Protein AF-0000000084974875 (afdb_homodimer)

Foldseek 3Di:
DDADLAFDCLVSRCVVVVHDFDPAFDGQADQAQQVAADPVCVVCVVVCVVQQPDFADQQLPPLLVLVCVLLVHDSLQKGKAQALLLVLLLVLLVQAQWEEEEEFQARLSNVVSNVVRNYHYDYFYQPDLQQSHGDPVSVVVRLQGGQEYEAEACGPPAQHHDALVVVVVSCVVRLNYAYEYECQFCLLAPCPRPNLNVLVPHQSYKYKYGPCHLRVVVVQRIIMIGHPCRNVSVVVADGSRHGSSSSVSSSVRSPCPVSSVVSNVQQVVQVVVLCVLQVVLVWRWHPHSGQKIKIAHPPVDDLVVLQVQCSNVNYHWNFCCSGPPCNRRMTMGGNHHPVSVVVVSVSSVVVSVVD/DDADLAFDCLVSRCVVVVHDFDPAFDGQADQAQQVAFDPVCVVCVVVCVVQQPDFADQQLPPLLVLVCVLLVHDSLQKGKALALLLVLLLVLLVQAQWEEEEEFQARLSNVVSNVVRNYHYDYFYQPDLQQSHGDPVSVVVRLQGGQEYEAEACGPPAQHHDALVVVVVSCVVRLNYAYEYECQFCLLAPCPRPNLNVLVPHQSYKYKYGPCHLRVVVVQRIIMIGHPCRNVSVVVADGSRHGSSSSVSSSVRSPCPVSSVVSNVQQVVQVVVLCVLQVVLVWRWHPHSGQKIKIAHDPVDDLVVLQVQCSNVNYHWNACCSGPPCNRRMTMGGNHHPVSSVVVSVSSVVVSVVD

InterPro domains:
  IPR004839 Aminotransferase, class I/classII, large domain [PF00155] (24-335)
  IPR015421 Pyridoxal phosphate-dependent transferase, major domain [G3DSA:3.40.640.10] (37-256)
  IPR015422 Pyridoxal phosphate-dependent transferase, small domain [G3DSA:3.90.1150.10] (25-339)
  IPR015424 Pyridoxal phosphate-dependent transferase [SSF53383] (6-345)

Radius of gyration: 27.5 Å; Cα contacts (8 Å, |Δi|>4): 1515; chains: 2; bounding box: 53×90×63 Å

Secondary structure (DSSP, 8-state):
----SSSS-HHHHHHHTT-PPPSS-EE-S--S-TT-S-HHHHHHHHHHGGGGSSPPPTT-TTHHHHHHHHHT--GGGEEEESSHHHHHHHHHHHTTT-EEEEEES--HHHHHHHHHTTPEEEEEE-SBTTTTB--HHHHHHHHTT-SEEEEESS-TTT-B---HHHHHHHHHHTTTSEEEEE-TTGGGS-STT--GGGGGT-TTEEEEEESHHHHT-TTT--EEEESTTGGGGGGGS-TT-S-HHHHHHHHHHHT-HHHHHHHHHHHHHHHHHHHHHHHHTT-EE--B-SSEEEEE--TTS-HHHHHHHHHHTTEE-EE-TTSTTTTTS-EEEE---HHHHHHHHHHHHHHHHH-/----SSSS-HHHHHHHTT-PPPSS-EE-S--S-TT-S-HHHHHHHHHHGGGGSSPPPTT-TTHHHHHHHHHT--GGGEEEESSHHHHHHHHHHHTTT-EEEEEES--HHHHHHHHHTTPEEEEEE-SBTTTTB--HHHHHHHHTT-SEEEEESS-TTT-B---HHHHHHHHHHTTTSEEEEE-TTGGGS-STT--GGGGGT-TTEEEEEESHHHHT-TTT--EEEESTTGGGGGGGS-TT-S-HHHHHHHHHHHT-HHHHHHHHHHHHHHHHHHHHHHHHTT-EE--B-SSEEEEE--TTS-HHHHHHHHHHTTEE-EE-TTSTTTTTS-EEEE---HHHHHHHHHHHHHHHHH-

Nearest PDB structures (foldseek):
  3ftb-assembly2_D  TM=9.420E-01  e=6.075E-31  Clostridium acetobutylicum
  3fkd-assembly2_B  TM=9.183E-01  e=2.027E-26  Porphyromonas gingivalis
  8bj2-assembly1_B  TM=8.722E-01  e=1.568E-27  Medicago truncatula
  3hdo-assembly1_B  TM=8.686E-01  e=1.187E-26  Geobacter metallireducens GS-15
  3fkd-assembly1_D  TM=9.147E-01  e=1.160E-24  Porphyromonas gingivalis

pLDDT: mean 95.81, std 4.96, range [47.75, 98.94]

Sequence (710 aa):
MQLPAHGANAAALYKAMNLKMPDQVIDVSENVNHLGVPKQVKQQWPNLLEKITGYPDEQAEPFRSQAAAVHQVAADQVVVTNGAAEGLMALAQLFNGQEIALLQPTFSEYARTLKQQNCVIHSILADDIETYRFNEEILEKQLKDVHACYICNPNNPTGVLLKKHWIEQLIKKYSHCNFVVDEAFMDWTDESESVVSLVNTYSNLFVVRSMTKMYALAGVRLGYVIGQQAEKLRHYLPHWNVSAIANEIGSFCLQDKYFVKESREKSSKLRSQMVKDLKLIGCKVSNSAANFLLFQLPEQYNPDDFFKYLLEQGIVLRHTKNYVGLNGAWFRIAVKSEEIWTKCKDEIMNYVKNHMQLPAHGANAAALYKAMNLKMPDQVIDVSENVNHLGVPKQVKQQWPNLLEKITGYPDEQAEPFRSQAAAVHQVAADQVVVTNGAAEGLMALAQLFNGQEIALLQPTFSEYARTLKQQNCVIHSILADDIETYRFNEEILEKQLKDVHACYICNPNNPTGVLLKKHWIEQLIKKYSHCNFVVDEAFMDWTDESESVVSLVNTYSNLFVVRSMTKMYALAGVRLGYVIGQQAEKLRHYLPHWNVSAIANEIGSFCLQDKYFVKESREKSSKLRSQMVKDLKLIGCKVSNSAANFLLFQLPEQYNPDDFFKYLLEQGIVLRHTKNYVGLNGAWFRIAVKSEEIWTKCKDEIMNYVKNH

Structure (mmCIF, N/CA/C/O backbone):
data_AF-0000000084974875-model_v1
#
loop_
_entity.id
_entity.type
_entity.pdbx_description
1 polymer 'Threonine-phosphate decarboxylase'
#
loop_
_atom_site.group_PDB
_atom_site.id
_atom_site.type_symbol
_atom_site.label_atom_id
_atom_site.label_alt_id
_atom_site.label_comp_id
_atom_site.label_asym_id
_atom_site.label_entity_id
_atom_site.label_seq_id
_atom_site.pdbx_PDB_ins_code
_atom_site.Cartn_x
_atom_site.Cartn_y
_atom_site.Cartn_z
_atom_site.occupancy
_atom_site.B_iso_or_equiv
_atom_site.auth_seq_id
_atom_site.auth_comp_id
_atom_site.auth_asym_id
_atom_site.auth_atom_id
_atom_site.pdbx_PDB_model_num
ATOM 1 N N . MET A 1 1 ? 15.305 27.344 -7.172 1 47.75 1 MET A N 1
ATOM 2 C CA . MET A 1 1 ? 15.68 26.094 -6.523 1 47.75 1 MET A CA 1
ATOM 3 C C . MET A 1 1 ? 14.461 25.391 -5.945 1 47.75 1 MET A C 1
ATOM 5 O O . MET A 1 1 ? 13.609 26.031 -5.316 1 47.75 1 MET A O 1
ATOM 9 N N . GLN A 1 2 ? 14.227 24.031 -6.344 1 65.75 2 GLN A N 1
ATOM 10 C CA . GLN A 1 2 ? 13.023 23.359 -5.891 1 65.75 2 GLN A CA 1
ATOM 11 C C . GLN A 1 2 ? 13.266 22.609 -4.582 1 65.75 2 GLN A C 1
ATOM 13 O O . GLN A 1 2 ? 14.148 21.75 -4.504 1 65.75 2 GLN A O 1
ATOM 18 N N . LEU A 1 3 ? 12.852 23.188 -3.512 1 76.31 3 LEU A N 1
ATOM 19 C CA . LEU A 1 3 ? 12.969 22.562 -2.195 1 76.31 3 LEU A CA 1
ATOM 20 C C . LEU A 1 3 ? 12.055 21.344 -2.088 1 76.31 3 LEU A C 1
ATOM 22 O O . LEU A 1 3 ? 11.078 21.234 -2.832 1 76.31 3 LEU A O 1
ATOM 26 N N . PRO A 1 4 ? 12.445 20.453 -1.226 1 76.62 4 PRO A N 1
ATOM 27 C CA . PRO A 1 4 ? 11.609 19.25 -1.063 1 76.62 4 PRO A CA 1
ATOM 28 C C . PRO A 1 4 ? 10.164 19.594 -0.697 1 76.62 4 PRO A C 1
ATOM 30 O O . PRO A 1 4 ? 9.922 20.531 0.049 1 76.62 4 PRO A O 1
ATOM 33 N N . ALA A 1 5 ? 9.352 18.844 -1.195 1 72 5 ALA A N 1
ATOM 34 C CA . ALA A 1 5 ? 7.918 19.094 -1.049 1 72 5 ALA A CA 1
ATOM 35 C C . ALA A 1 5 ? 7.426 18.672 0.333 1 72 5 ALA A C 1
ATOM 37 O O . ALA A 1 5 ? 6.363 19.109 0.78 1 72 5 ALA A O 1
ATOM 38 N N . HIS A 1 6 ? 8.148 17.719 0.935 1 75.81 6 HIS A N 1
ATOM 39 C CA . HIS A 1 6 ? 7.73 17.219 2.236 1 75.81 6 HIS A CA 1
ATOM 40 C C . HIS A 1 6 ? 8.828 17.391 3.277 1 75.81 6 HIS A C 1
ATOM 42 O O . HIS A 1 6 ? 10.008 17.531 2.928 1 75.81 6 HIS A O 1
ATOM 48 N N . GLY A 1 7 ? 8.336 17.5 4.406 1 75.88 7 GLY A N 1
ATOM 49 C CA . GLY A 1 7 ? 9.289 17.484 5.504 1 75.88 7 GLY A CA 1
ATOM 50 C C . GLY A 1 7 ? 9.945 16.125 5.695 1 75.88 7 GLY A C 1
ATOM 51 O O . GLY A 1 7 ? 9.836 15.25 4.832 1 75.88 7 GLY A O 1
ATOM 52 N N . ALA A 1 8 ? 10.727 16.062 6.645 1 69.56 8 ALA A N 1
ATOM 53 C CA . ALA A 1 8 ? 11.32 14.812 7.098 1 69.56 8 ALA A CA 1
ATOM 54 C C . ALA A 1 8 ? 12.414 14.344 6.141 1 69.56 8 ALA A C 1
ATOM 56 O O . ALA A 1 8 ? 12.625 13.141 5.977 1 69.56 8 ALA A O 1
ATOM 57 N N . ASN A 1 9 ? 12.953 15.156 5.453 1 77.44 9 ASN A N 1
ATOM 58 C CA . ASN A 1 9 ? 14.086 14.844 4.594 1 77.44 9 ASN A CA 1
ATOM 59 C C . ASN A 1 9 ? 15.141 15.953 4.633 1 77.44 9 ASN A C 1
ATOM 61 O O . ASN A 1 9 ? 15.359 16.641 3.633 1 77.44 9 ASN A O 1
ATOM 65 N N . ALA A 1 10 ? 15.844 15.945 5.695 1 83.25 10 ALA A N 1
ATOM 66 C CA . ALA A 1 10 ? 16.812 17.016 5.949 1 83.25 10 ALA A CA 1
ATOM 67 C C . ALA A 1 10 ? 17.953 16.953 4.949 1 83.25 10 ALA A C 1
ATOM 69 O O . ALA A 1 10 ? 18.375 17.984 4.406 1 83.25 10 ALA A O 1
ATOM 70 N N . ALA A 1 11 ? 18.375 15.75 4.652 1 82.69 11 ALA A N 1
ATOM 71 C CA . ALA A 1 11 ? 19.5 15.594 3.742 1 82.69 11 ALA A CA 1
ATOM 72 C C . ALA A 1 11 ? 19.188 16.172 2.369 1 82.69 11 ALA A C 1
ATOM 74 O O . ALA A 1 11 ? 20.016 16.906 1.794 1 82.69 11 ALA A O 1
ATOM 75 N N . ALA A 1 12 ? 18 15.898 1.913 1 82.31 12 ALA A N 1
ATOM 76 C CA . ALA A 1 12 ? 17.562 16.422 0.619 1 82.31 12 ALA A CA 1
ATOM 77 C C .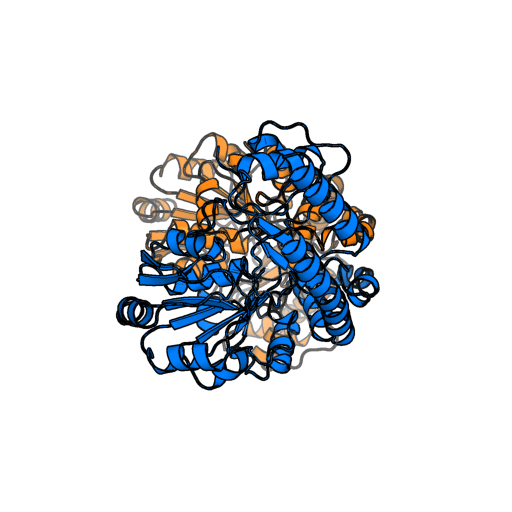 ALA A 1 12 ? 17.469 17.938 0.653 1 82.31 12 ALA A C 1
ATOM 79 O O . ALA A 1 12 ? 17.781 18.609 -0.331 1 82.31 12 ALA A O 1
ATOM 80 N N . LEU A 1 13 ? 17.062 18.438 1.751 1 87.5 13 LEU A N 1
ATOM 81 C CA . LEU A 1 13 ? 16.906 19.891 1.918 1 87.5 13 LEU A CA 1
ATOM 82 C C . LEU A 1 13 ? 18.266 20.578 1.905 1 87.5 13 LEU A C 1
ATOM 84 O O . LEU A 1 13 ? 18.438 21.578 1.199 1 87.5 13 LEU A O 1
ATOM 88 N N . TYR A 1 14 ? 19.234 20.062 2.656 1 91.06 14 TYR A N 1
ATOM 89 C CA . TYR A 1 14 ? 20.578 20.656 2.697 1 91.06 14 TYR A CA 1
ATOM 90 C C . TYR A 1 14 ? 21.234 20.609 1.325 1 91.06 14 TYR A C 1
ATOM 92 O O . TYR A 1 14 ? 21.875 21.562 0.906 1 91.06 14 TYR A O 1
ATOM 100 N N . LYS A 1 15 ? 21.062 19.484 0.632 1 86.75 15 LYS A N 1
ATOM 101 C CA . LYS A 1 15 ? 21.594 19.359 -0.723 1 86.75 15 LYS A CA 1
ATOM 102 C C . LYS A 1 15 ? 20.969 20.406 -1.652 1 86.75 15 LYS A C 1
ATOM 104 O O . LYS A 1 15 ? 21.672 21.062 -2.41 1 86.75 15 LYS A O 1
ATOM 109 N N . ALA A 1 16 ? 19.672 20.609 -1.569 1 86.19 16 ALA A N 1
ATOM 110 C CA . ALA A 1 16 ? 18.953 21.547 -2.416 1 86.19 16 ALA A CA 1
ATOM 111 C C . ALA A 1 16 ? 19.391 22.984 -2.137 1 86.19 16 ALA A C 1
ATOM 113 O O . ALA A 1 16 ? 19.422 23.812 -3.043 1 86.19 16 ALA A O 1
ATOM 114 N N . MET A 1 17 ? 19.766 23.266 -0.912 1 90.44 17 MET A N 1
ATOM 115 C CA . MET A 1 17 ? 20.125 24.609 -0.488 1 90.44 17 MET A CA 1
ATOM 116 C C . MET A 1 17 ? 21.641 24.844 -0.633 1 90.44 17 MET A C 1
ATOM 118 O O . MET A 1 17 ? 22.125 25.938 -0.354 1 90.44 17 MET A O 1
ATOM 122 N N . ASN A 1 18 ? 22.328 23.812 -1.136 1 91.81 18 ASN A N 1
ATOM 123 C CA . ASN A 1 18 ? 23.781 23.875 -1.275 1 91.81 18 ASN A CA 1
ATOM 124 C C . ASN A 1 18 ? 24.453 24.266 0.036 1 91.81 18 ASN A C 1
ATOM 126 O O . ASN A 1 18 ? 25.297 25.172 0.065 1 91.81 18 ASN A O 1
ATOM 130 N N . LEU A 1 19 ? 23.984 23.641 1.108 1 92.25 19 LEU A N 1
ATOM 131 C CA . LEU A 1 19 ? 24.547 23.844 2.441 1 92.25 19 LEU A CA 1
ATOM 132 C C . LEU A 1 19 ? 25.156 22.547 2.973 1 92.25 19 LEU A C 1
ATOM 134 O O . LEU A 1 19 ? 24.688 21.453 2.656 1 92.25 19 LEU A O 1
ATOM 138 N N . LYS A 1 20 ? 26.234 22.672 3.76 1 91 20 LYS A N 1
ATOM 139 C CA . LYS A 1 20 ? 26.781 21.516 4.469 1 91 20 LYS A CA 1
ATOM 140 C C . LYS A 1 20 ? 25.906 21.141 5.668 1 91 20 LYS A C 1
ATOM 142 O O . LYS A 1 20 ? 25.625 21.984 6.52 1 91 20 LYS A O 1
ATOM 147 N N . MET A 1 21 ? 25.422 20 5.648 1 89.75 21 MET A N 1
ATOM 148 C CA . MET A 1 21 ? 24.609 19.531 6.766 1 89.75 21 MET A CA 1
ATOM 149 C C . MET A 1 21 ? 25.453 19.375 8.023 1 89.75 21 MET A C 1
ATOM 151 O O . MET A 1 21 ? 26.484 18.703 8 1 89.75 21 MET A O 1
ATOM 155 N N . PRO A 1 22 ? 25.062 19.969 9.031 1 93 22 PRO A N 1
ATOM 156 C CA . PRO A 1 22 ? 25.797 19.797 10.281 1 93 22 PRO A CA 1
ATOM 157 C C . PRO A 1 22 ? 25.719 18.391 10.836 1 93 22 PRO A C 1
ATOM 159 O O . PRO A 1 22 ? 24.859 17.609 10.422 1 93 22 PRO A O 1
ATOM 162 N N . ASP A 1 23 ? 26.609 18.141 11.781 1 91 23 ASP A N 1
ATOM 163 C CA . ASP A 1 23 ? 26.672 16.812 12.383 1 91 23 ASP A CA 1
ATOM 164 C C . ASP A 1 23 ? 25.406 16.516 13.195 1 91 23 ASP A C 1
ATOM 166 O O . ASP A 1 23 ? 24.938 15.375 13.242 1 91 23 ASP A O 1
ATOM 170 N N . GLN A 1 24 ? 24.969 17.625 13.828 1 92.62 24 GLN A N 1
ATOM 171 C CA . GLN A 1 24 ? 23.75 17.5 14.609 1 92.62 24 GLN A CA 1
ATOM 172 C C . GLN A 1 24 ? 22.609 18.328 14.008 1 92.62 24 GLN A C 1
ATOM 174 O O . GLN A 1 24 ? 22.766 19.516 13.773 1 92.62 24 GLN A O 1
ATOM 179 N N . VAL A 1 25 ? 21.547 17.609 13.711 1 95.19 25 VAL A N 1
ATOM 180 C CA . VAL A 1 25 ? 20.406 18.297 13.109 1 95.19 25 VAL A CA 1
ATOM 181 C C . VAL A 1 25 ? 19.156 18.047 13.961 1 95.19 25 VAL A C 1
ATOM 183 O O . VAL A 1 25 ? 18.922 16.938 14.438 1 95.19 25 VAL A O 1
ATOM 186 N N . ILE A 1 26 ? 18.469 19.109 14.297 1 96.06 26 ILE A N 1
ATOM 187 C CA . ILE A 1 26 ? 17.156 19.062 14.945 1 96.06 26 ILE A CA 1
ATOM 188 C C . ILE A 1 26 ? 16.062 19.297 13.906 1 96.06 26 ILE A C 1
ATOM 190 O O . ILE A 1 26 ? 15.875 20.438 13.453 1 96.06 26 ILE A O 1
ATOM 194 N N . ASP A 1 27 ? 15.375 18.219 13.547 1 95.31 27 ASP A N 1
ATOM 195 C CA . ASP A 1 27 ? 14.32 18.328 12.539 1 95.31 27 ASP A CA 1
ATOM 196 C C . ASP A 1 27 ? 12.969 18.609 13.195 1 95.31 27 ASP A C 1
ATOM 198 O O . ASP A 1 27 ? 12.367 17.703 13.781 1 95.31 27 ASP A O 1
ATOM 202 N N . VAL A 1 28 ? 12.492 19.828 13.102 1 97.56 28 VAL A N 1
ATOM 203 C CA . VAL A 1 28 ? 11.188 20.203 13.625 1 97.56 28 VAL A CA 1
ATOM 204 C C . VAL A 1 28 ? 10.219 20.453 12.477 1 97.56 28 VAL A C 1
ATOM 206 O O . VAL A 1 28 ? 9.203 21.141 12.641 1 97.56 28 VAL A O 1
ATOM 209 N N . SER A 1 29 ? 10.609 19.906 11.25 1 95.69 29 SER A N 1
ATOM 210 C CA . SER A 1 29 ? 9.719 20 10.094 1 95.69 29 SER A CA 1
ATOM 211 C C . SER A 1 29 ? 8.734 18.844 10.055 1 95.69 29 SER A C 1
ATOM 213 O O . SER A 1 29 ? 7.73 18.891 9.344 1 95.69 29 SER A O 1
ATOM 215 N N . GLU A 1 30 ? 9.008 17.781 10.75 1 91.81 30 GLU A N 1
ATOM 216 C CA . GLU A 1 30 ? 8.156 16.594 10.797 1 91.81 30 GLU A CA 1
ATOM 217 C C . GLU A 1 30 ? 7.215 16.641 11.992 1 91.81 30 GLU A C 1
ATOM 219 O O . GLU A 1 30 ? 7.617 17.031 13.094 1 91.81 30 GLU A O 1
ATOM 224 N N . ASN A 1 31 ? 6.012 16.234 11.781 1 93.38 31 ASN A N 1
ATOM 225 C CA . ASN A 1 31 ? 5.008 16.422 12.828 1 93.38 31 ASN A CA 1
ATOM 226 C C . ASN A 1 31 ? 4.52 15.086 13.383 1 93.38 31 ASN A C 1
ATOM 228 O O . ASN A 1 31 ? 3.385 14.984 13.852 1 93.38 31 ASN A O 1
ATOM 232 N N . VAL A 1 32 ? 5.305 14.078 13.32 1 94.06 32 VAL A N 1
ATOM 233 C CA . VAL A 1 32 ? 5.008 12.805 13.969 1 94.06 32 VAL A CA 1
ATOM 234 C C . VAL A 1 32 ? 5.215 12.922 15.477 1 94.06 32 VAL A C 1
ATOM 236 O O . VAL A 1 32 ? 6.027 13.734 15.93 1 94.06 32 VAL A O 1
ATOM 239 N N . ASN A 1 33 ? 4.484 12.18 16.219 1 97.06 33 ASN A N 1
ATOM 240 C CA . ASN A 1 33 ? 4.523 12.234 17.672 1 97.06 33 ASN A CA 1
ATOM 241 C C . ASN A 1 33 ? 5.941 12.023 18.203 1 97.06 33 ASN A C 1
ATOM 243 O O . ASN A 1 33 ? 6.547 10.977 17.969 1 97.06 33 ASN A O 1
ATOM 247 N N . HIS A 1 34 ? 6.402 12.945 18.953 1 94.56 34 HIS A N 1
ATOM 248 C CA . HIS A 1 34 ? 7.77 12.938 19.469 1 94.56 34 HIS A CA 1
ATOM 249 C C . HIS A 1 34 ? 7.945 11.875 20.547 1 94.56 34 HIS A C 1
ATOM 251 O O . HIS A 1 34 ? 9.07 11.453 20.828 1 94.56 34 HIS A O 1
ATOM 257 N N . LEU A 1 35 ? 6.863 11.422 21.094 1 95.25 35 LEU A N 1
ATOM 258 C CA . LEU A 1 35 ? 6.922 10.398 22.125 1 95.25 35 LEU A CA 1
ATOM 259 C C . LEU A 1 35 ? 7.238 9.031 21.516 1 95.25 35 LEU A C 1
ATOM 261 O O . LEU A 1 35 ? 7.578 8.094 22.25 1 95.25 35 LEU A O 1
ATOM 265 N N . GLY A 1 36 ? 7.145 8.953 20.25 1 94.62 36 GLY A N 1
ATOM 266 C CA . GLY A 1 36 ? 7.367 7.676 19.594 1 94.62 36 GLY A CA 1
ATOM 267 C C . GLY A 1 36 ? 6.137 6.785 19.594 1 94.62 36 GLY A C 1
ATOM 268 O O . GLY A 1 36 ? 5.012 7.273 19.656 1 94.62 36 GLY A O 1
ATOM 269 N N . VAL A 1 37 ? 6.402 5.484 19.422 1 95 37 VAL A N 1
ATOM 270 C CA . VAL A 1 37 ? 5.289 4.543 19.328 1 95 37 VAL A CA 1
ATOM 271 C C . VAL A 1 37 ? 4.809 4.168 20.734 1 95 37 VAL A C 1
ATOM 273 O O . VAL A 1 37 ? 5.594 4.176 21.688 1 95 37 VAL A O 1
ATOM 276 N N . PRO A 1 38 ? 3.562 3.793 20.844 1 96.31 38 PRO A N 1
ATOM 277 C CA . PRO A 1 38 ? 3.039 3.33 22.141 1 96.31 38 PRO A CA 1
ATOM 278 C C . PRO A 1 38 ? 3.803 2.127 22.688 1 96.31 38 PRO A C 1
ATOM 280 O O . PRO A 1 38 ? 4.285 1.291 21.922 1 96.31 38 PRO A O 1
ATOM 283 N N . LYS A 1 39 ? 3.848 2.07 24.047 1 95.38 39 LYS A N 1
ATOM 284 C CA . LYS A 1 39 ? 4.566 1.013 24.75 1 95.38 39 LYS A CA 1
ATOM 285 C C . LYS A 1 39 ? 4.07 -0.367 24.328 1 95.38 39 LYS A C 1
ATOM 287 O O . LYS A 1 39 ? 4.855 -1.311 24.219 1 95.38 39 LYS A O 1
ATOM 292 N N . GLN A 1 40 ? 2.82 -0.465 24.078 1 95.56 40 GLN A N 1
ATOM 293 C CA . GLN A 1 40 ? 2.223 -1.745 23.703 1 95.56 40 GLN A CA 1
ATOM 294 C C . GLN A 1 40 ? 2.801 -2.268 22.391 1 95.56 40 GLN A C 1
ATOM 296 O O . GLN A 1 40 ? 2.951 -3.477 22.219 1 95.56 40 GLN A O 1
ATOM 301 N N . VAL A 1 41 ? 3.086 -1.393 21.469 1 96.06 41 VAL A N 1
ATOM 302 C CA . VAL A 1 41 ? 3.686 -1.789 20.203 1 96.06 41 VAL A CA 1
ATOM 303 C C . VAL A 1 41 ? 5.043 -2.439 20.453 1 96.06 41 VAL A C 1
ATOM 305 O O . VAL A 1 41 ? 5.344 -3.498 19.891 1 96.06 41 VAL A O 1
ATOM 308 N N . LYS A 1 42 ? 5.816 -1.812 21.312 1 95.56 42 LYS A N 1
ATOM 309 C CA . LYS A 1 42 ? 7.125 -2.348 21.672 1 95.56 42 LYS A CA 1
ATOM 310 C C . LYS A 1 42 ? 6.996 -3.709 22.344 1 95.56 42 LYS A C 1
ATOM 312 O O . LYS A 1 42 ? 7.742 -4.641 22.031 1 95.56 42 LYS A O 1
ATOM 317 N N . GLN A 1 43 ? 6.055 -3.814 23.219 1 96.25 43 GLN A N 1
ATOM 318 C CA . GLN A 1 43 ? 5.848 -5.039 23.984 1 96.25 43 GLN A CA 1
ATOM 319 C C . GLN A 1 43 ? 5.398 -6.184 23.078 1 96.25 43 GLN A C 1
ATOM 321 O O . GLN A 1 43 ? 5.785 -7.336 23.281 1 96.25 43 GLN A O 1
ATOM 326 N N . GLN A 1 44 ? 4.625 -5.895 22.078 1 95.81 44 GLN A N 1
ATOM 327 C CA . GLN A 1 44 ? 4.035 -6.926 21.234 1 95.81 44 GLN A CA 1
ATOM 328 C C . GLN A 1 44 ? 4.902 -7.191 20 1 95.81 44 GLN A C 1
ATOM 330 O O . GLN A 1 44 ? 4.629 -8.117 19.234 1 95.81 44 GLN A O 1
ATOM 335 N N . TRP A 1 45 ? 5.957 -6.434 19.828 1 96.38 45 TRP A N 1
ATOM 336 C CA . TRP A 1 45 ? 6.766 -6.473 18.609 1 96.38 45 TRP A CA 1
ATOM 337 C C . TRP A 1 45 ? 7.277 -7.883 18.344 1 96.38 45 TRP A C 1
ATOM 339 O O . TRP A 1 45 ? 7.168 -8.391 17.219 1 96.38 45 TRP A O 1
ATOM 349 N N . PRO A 1 46 ? 7.742 -8.656 19.344 1 96.25 46 PRO A N 1
ATOM 350 C CA . PRO A 1 46 ? 8.234 -10.008 19.062 1 96.25 46 PRO A CA 1
ATOM 351 C C . PRO A 1 46 ? 7.145 -10.93 18.516 1 96.25 46 PRO A C 1
ATOM 353 O O . PRO A 1 46 ? 7.414 -11.766 17.656 1 96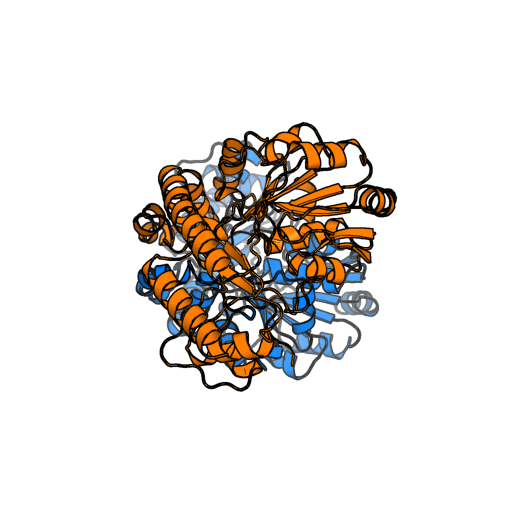.25 46 PRO A O 1
ATOM 356 N N . ASN A 1 47 ? 5.945 -10.711 18.906 1 94.75 47 ASN A N 1
ATOM 357 C CA . ASN A 1 47 ? 4.836 -11.578 18.516 1 94.75 47 ASN A CA 1
ATOM 358 C C . ASN A 1 47 ? 4.387 -11.297 17.094 1 94.75 47 ASN A C 1
ATOM 360 O O . ASN A 1 47 ? 3.725 -12.133 16.469 1 94.75 47 ASN A O 1
ATOM 364 N N . LEU A 1 48 ? 4.785 -10.172 16.578 1 95.06 48 LEU A N 1
ATOM 365 C CA . LEU A 1 48 ? 4.336 -9.766 15.242 1 95.06 48 LEU A CA 1
ATOM 366 C C . LEU A 1 48 ? 5.09 -10.531 14.164 1 95.06 48 LEU A C 1
ATOM 368 O O . LEU A 1 48 ? 4.656 -10.578 13.008 1 95.06 48 LEU A O 1
ATOM 372 N N . LEU A 1 49 ? 6.199 -11.125 14.547 1 95.5 49 LEU A N 1
ATOM 373 C CA . LEU A 1 49 ? 6.996 -11.906 13.609 1 95.5 49 LEU A CA 1
ATOM 374 C C . LEU A 1 49 ? 6.168 -13.031 12.992 1 95.5 49 LEU A C 1
ATOM 376 O O . LEU A 1 49 ? 6.312 -13.336 11.812 1 95.5 49 LEU A O 1
ATOM 380 N N . GLU A 1 50 ? 5.285 -13.578 13.711 1 92.56 50 GLU A N 1
ATOM 381 C CA . GLU A 1 50 ? 4.488 -14.703 13.242 1 92.56 50 GLU A CA 1
ATOM 382 C C . GLU A 1 50 ? 3.467 -14.258 12.195 1 92.56 50 GLU A C 1
ATOM 384 O O . GLU A 1 50 ? 2.953 -15.07 11.43 1 92.56 50 GLU A O 1
ATOM 389 N N . LYS A 1 51 ? 3.191 -12.992 12.141 1 91.38 51 LYS A N 1
ATOM 390 C CA . LYS A 1 51 ? 2.139 -12.461 11.281 1 91.38 51 LYS A CA 1
ATOM 391 C C . LYS A 1 51 ? 2.674 -12.156 9.883 1 91.38 51 LYS A C 1
ATOM 393 O O . LYS A 1 51 ? 1.897 -11.977 8.938 1 91.38 51 LYS A O 1
ATOM 398 N N . ILE A 1 52 ? 3.979 -12.203 9.703 1 92.5 52 ILE A N 1
ATOM 399 C CA . ILE A 1 52 ? 4.531 -11.648 8.469 1 92.5 52 ILE A CA 1
ATOM 400 C C . ILE A 1 52 ? 4.422 -12.68 7.348 1 92.5 52 ILE A C 1
ATOM 402 O O . ILE A 1 52 ? 4.562 -12.344 6.168 1 92.5 52 ILE A O 1
ATOM 406 N N . THR A 1 53 ? 4.098 -13.945 7.633 1 91.62 53 THR A N 1
ATOM 407 C CA . THR A 1 53 ? 4.066 -15 6.621 1 91.62 53 THR A CA 1
ATOM 408 C C . THR A 1 53 ? 2.672 -15.125 6.016 1 91.62 53 THR A C 1
ATOM 410 O O . THR A 1 53 ? 2.527 -15.5 4.852 1 91.62 53 THR A O 1
ATOM 413 N N . GLY A 1 54 ? 1.704 -14.867 6.758 1 90.06 54 GLY A N 1
ATOM 414 C CA . GLY A 1 54 ? 0.34 -15.031 6.281 1 90.06 54 GLY A CA 1
ATOM 415 C C . GLY A 1 54 ? -0.201 -13.805 5.578 1 90.06 54 GLY A C 1
ATOM 416 O O . GLY A 1 54 ? 0.108 -12.672 5.965 1 90.06 54 GLY A O 1
ATOM 417 N N . TYR A 1 55 ? -1.046 -14.07 4.559 1 89.94 55 TYR A N 1
ATOM 418 C CA . TYR A 1 55 ? -1.727 -12.953 3.912 1 89.94 55 TYR A CA 1
ATOM 419 C C . TYR A 1 55 ? -2.598 -12.195 4.906 1 89.94 55 TYR A C 1
ATOM 421 O O . TYR A 1 55 ? -3.238 -12.797 5.77 1 89.94 55 TYR A O 1
ATOM 429 N N . PRO A 1 56 ? -2.586 -10.875 4.781 1 92.81 56 PRO A N 1
ATOM 430 C CA . PRO A 1 56 ? -3.475 -10.094 5.641 1 92.81 56 PRO A CA 1
ATOM 431 C C . PRO A 1 56 ? -4.949 -10.281 5.293 1 92.81 56 PRO A C 1
ATOM 433 O O . PRO A 1 56 ? -5.273 -10.758 4.203 1 92.81 56 PRO A O 1
ATOM 436 N N . ASP A 1 57 ? -5.766 -10 6.289 1 91.19 57 ASP A N 1
ATOM 437 C CA . ASP A 1 57 ? -7.195 -9.961 5.992 1 91.19 57 ASP A CA 1
ATOM 438 C C . ASP A 1 57 ? -7.496 -8.93 4.906 1 91.19 57 ASP A C 1
ATOM 440 O O . ASP A 1 57 ? -7.016 -7.793 4.969 1 91.19 57 ASP A O 1
ATOM 444 N N . GLU A 1 58 ? -8.227 -9.273 3.949 1 90.12 58 GLU A N 1
ATOM 445 C CA . GLU A 1 58 ? -8.484 -8.414 2.801 1 90.12 58 GLU A CA 1
ATOM 446 C C . GLU A 1 58 ? -9.195 -7.129 3.225 1 90.12 58 GLU A C 1
ATOM 448 O O . GLU A 1 58 ? -9.07 -6.098 2.562 1 90.12 58 GLU A O 1
ATOM 453 N N . GLN A 1 59 ? -9.984 -7.191 4.266 1 92.88 59 GLN A N 1
ATOM 454 C CA . GLN A 1 59 ? -10.711 -6.023 4.742 1 92.88 59 GLN A CA 1
ATOM 455 C C . GLN A 1 59 ? -10.008 -5.383 5.934 1 92.88 59 GLN A C 1
ATOM 457 O O . GLN A 1 59 ? -10.57 -4.516 6.605 1 92.88 59 GLN A O 1
ATOM 462 N N . ALA A 1 60 ? -8.812 -5.914 6.246 1 96.06 60 ALA A N 1
ATOM 463 C CA . ALA A 1 60 ? -7.965 -5.395 7.312 1 96.06 60 ALA A CA 1
ATOM 464 C C . ALA A 1 60 ? -8.594 -5.645 8.68 1 96.06 60 ALA A C 1
ATOM 466 O O . ALA A 1 60 ? -8.531 -4.789 9.57 1 96.06 60 ALA A O 1
ATOM 467 N N . GLU A 1 61 ? -9.25 -6.781 8.758 1 94.5 61 GLU A N 1
ATOM 468 C CA . GLU A 1 61 ? -9.758 -7.16 10.07 1 94.5 61 GLU A CA 1
ATOM 469 C C . GLU A 1 61 ? -8.641 -7.66 10.977 1 94.5 61 GLU A C 1
ATOM 471 O O . GLU A 1 61 ? -7.68 -8.273 10.5 1 94.5 61 GLU A O 1
ATOM 476 N N . PRO A 1 62 ? -8.742 -7.445 12.289 1 94.94 62 PRO A N 1
ATOM 477 C CA . PRO A 1 62 ? -9.859 -6.867 13.031 1 94.94 62 PRO A CA 1
ATOM 478 C C . PRO A 1 62 ? -9.805 -5.344 13.094 1 94.94 62 PRO A C 1
ATOM 480 O O . PRO A 1 62 ? -10.711 -4.711 13.641 1 94.94 62 PRO A O 1
ATOM 483 N N . PHE A 1 63 ? -8.75 -4.699 12.594 1 97.75 63 PHE A N 1
ATOM 484 C CA . PHE A 1 63 ? -8.555 -3.258 12.703 1 97.75 63 PHE A CA 1
ATOM 485 C C . PHE A 1 63 ? -9.773 -2.506 12.18 1 97.75 63 PHE A C 1
ATOM 487 O O . PHE A 1 63 ? -10.258 -1.57 12.82 1 97.75 63 PHE A O 1
ATOM 494 N N . ARG A 1 64 ? -10.312 -2.889 11.023 1 98.19 64 ARG A N 1
ATOM 495 C CA . ARG A 1 64 ? -11.445 -2.219 10.398 1 98.19 64 ARG A CA 1
ATOM 496 C C . ARG A 1 64 ? -12.633 -2.139 11.352 1 98.19 64 ARG A C 1
ATOM 498 O O . ARG A 1 64 ? -13.188 -1.061 11.57 1 98.19 64 ARG A O 1
ATOM 505 N N . SER A 1 65 ? -12.961 -3.242 11.93 1 97.75 65 SER A N 1
ATOM 506 C CA . SER A 1 65 ? -14.109 -3.295 12.836 1 97.75 65 SER A CA 1
ATOM 507 C C . SER A 1 65 ? -13.859 -2.473 14.094 1 97.75 65 SER A C 1
ATOM 509 O O . SER A 1 65 ? -14.773 -1.842 14.625 1 97.75 65 SER A O 1
ATOM 511 N N . GLN A 1 66 ? -12.656 -2.529 14.586 1 97.56 66 GLN A N 1
ATOM 512 C CA . GLN A 1 66 ? -12.305 -1.751 15.766 1 97.56 66 GLN A CA 1
ATOM 513 C C . GLN A 1 66 ? -12.367 -0.254 15.477 1 97.56 66 GLN A C 1
ATOM 515 O O . GLN A 1 66 ? -12.867 0.52 16.297 1 97.56 66 GLN A O 1
ATOM 520 N N . ALA A 1 67 ? -11.859 0.147 14.32 1 97.88 67 ALA A N 1
ATOM 521 C CA . ALA A 1 67 ? -11.969 1.547 13.914 1 97.88 67 ALA A CA 1
ATOM 522 C C . ALA A 1 67 ? -13.43 1.979 13.812 1 97.88 67 ALA A C 1
ATOM 524 O O . ALA A 1 67 ? -13.797 3.057 14.289 1 97.88 67 ALA A O 1
ATOM 525 N N . ALA A 1 68 ? -14.211 1.113 13.18 1 98.25 68 ALA A N 1
ATOM 526 C CA . ALA A 1 68 ? -15.641 1.394 13.07 1 98.25 68 ALA A CA 1
ATOM 527 C C . ALA A 1 68 ? -16.266 1.585 14.453 1 98.25 68 ALA A C 1
ATOM 529 O O . ALA A 1 68 ? -17.047 2.516 14.656 1 98.25 68 ALA A O 1
ATOM 530 N N . ALA A 1 69 ? -15.922 0.74 15.375 1 97.31 69 ALA A N 1
ATOM 531 C CA . ALA A 1 69 ? -16.469 0.781 16.734 1 97.31 69 ALA A CA 1
ATOM 532 C C . ALA A 1 69 ? -16.062 2.057 17.453 1 97.31 69 ALA A C 1
ATOM 534 O O . ALA A 1 69 ? -16.875 2.709 18.094 1 97.31 69 ALA A O 1
ATOM 535 N N . VAL A 1 70 ? -14.812 2.4 17.344 1 96.06 70 VAL A N 1
ATOM 536 C CA . VAL A 1 70 ? -14.273 3.586 18 1 96.06 70 VAL A CA 1
ATOM 537 C C . VAL A 1 70 ? -15.023 4.828 17.531 1 96.06 70 VAL A C 1
ATOM 539 O O . VAL A 1 70 ? -15.289 5.738 18.312 1 96.06 70 VAL A O 1
ATOM 542 N N . HIS A 1 71 ? -15.344 4.871 16.25 1 97.12 71 HIS A N 1
ATOM 543 C CA . HIS A 1 71 ? -15.969 6.051 15.656 1 97.12 71 HIS A CA 1
ATOM 544 C C . HIS A 1 71 ? -17.484 5.918 15.633 1 97.12 71 HIS A C 1
ATOM 546 O O . HIS A 1 71 ? -18.188 6.82 15.164 1 97.12 71 HIS A O 1
ATOM 552 N N . GLN A 1 72 ? -17.969 4.797 16.094 1 97.56 72 GLN A N 1
ATOM 553 C CA . GLN A 1 72 ? -19.406 4.527 16.172 1 97.56 72 GLN A CA 1
ATOM 554 C C . GLN A 1 72 ? -20.047 4.637 14.789 1 97.56 72 GLN A C 1
ATOM 556 O O . GLN A 1 72 ? -21.062 5.324 14.617 1 97.56 72 GLN A O 1
ATOM 561 N N . VAL A 1 73 ? -19.469 4.031 13.82 1 98.12 73 VAL A N 1
ATOM 562 C CA . VAL A 1 73 ? -20 3.904 12.469 1 98.12 73 VAL A CA 1
ATOM 563 C C . VAL A 1 73 ? -20.047 2.432 12.07 1 98.12 73 VAL A C 1
ATOM 565 O O . VAL A 1 73 ? -19.516 1.572 12.766 1 98.12 73 VAL A O 1
ATOM 568 N N . ALA A 1 74 ? -20.828 2.094 10.984 1 97.62 74 ALA A N 1
ATOM 569 C CA . ALA A 1 74 ? -20.875 0.725 10.469 1 97.62 74 ALA A CA 1
ATOM 570 C C . ALA A 1 74 ? -19.547 0.325 9.836 1 97.62 74 ALA A C 1
ATOM 572 O O . ALA A 1 74 ? -18.844 1.169 9.289 1 97.62 74 ALA A O 1
ATOM 573 N N . ALA A 1 75 ? -19.219 -0.943 9.945 1 96.81 75 ALA A N 1
ATOM 574 C CA . ALA A 1 75 ? -17.953 -1.443 9.414 1 96.81 75 ALA A CA 1
ATOM 575 C C . ALA A 1 75 ? -17.844 -1.183 7.914 1 96.81 75 ALA A C 1
ATOM 577 O O . ALA A 1 75 ? -16.75 -0.911 7.398 1 96.81 75 ALA A O 1
ATOM 578 N N . ASP A 1 76 ? -18.938 -1.265 7.188 1 96.12 76 ASP A N 1
ATOM 579 C CA . ASP A 1 76 ? -18.922 -1.095 5.738 1 96.12 76 ASP A CA 1
ATOM 580 C C . ASP A 1 76 ? -18.75 0.374 5.359 1 96.12 76 ASP A C 1
ATOM 582 O O . ASP A 1 76 ? -18.625 0.706 4.176 1 96.12 76 ASP A O 1
ATOM 586 N N . GLN A 1 77 ? -18.672 1.275 6.391 1 98.38 77 GLN A N 1
ATOM 587 C CA . GLN A 1 77 ? -18.406 2.689 6.168 1 98.38 77 GLN A CA 1
ATOM 588 C C . GLN A 1 77 ? -16.922 3 6.383 1 98.38 77 GLN A C 1
ATOM 590 O O . GLN A 1 77 ? -16.516 4.164 6.34 1 98.38 77 GLN A O 1
ATOM 595 N N . VAL A 1 78 ? -16.172 1.938 6.668 1 98.69 78 VAL A N 1
ATOM 596 C CA . VAL A 1 78 ? -14.742 2.117 6.91 1 98.69 78 VAL A CA 1
ATOM 597 C C . VAL A 1 78 ? -13.938 1.354 5.859 1 98.69 78 VAL A C 1
ATOM 599 O O . VAL A 1 78 ? -14.148 0.155 5.66 1 98.69 78 VAL A O 1
ATOM 602 N N . VAL A 1 79 ? -13.094 2.01 5.164 1 98.62 79 VAL A N 1
ATOM 603 C CA . VAL A 1 79 ? -12.141 1.393 4.254 1 98.62 79 VAL A CA 1
ATOM 604 C C . VAL A 1 79 ? -10.719 1.672 4.734 1 98.62 79 VAL A C 1
ATOM 606 O O . VAL A 1 79 ? -10.312 2.83 4.855 1 98.62 79 VAL A O 1
ATOM 609 N N . VAL A 1 80 ? -10 0.623 5.066 1 98.56 80 VAL A N 1
ATOM 610 C CA . VAL A 1 80 ? -8.641 0.747 5.59 1 98.56 80 VAL A CA 1
ATOM 611 C C . VAL A 1 80 ? -7.652 0.869 4.434 1 98.56 80 VAL A C 1
ATOM 613 O O . VAL A 1 80 ? -7.805 0.2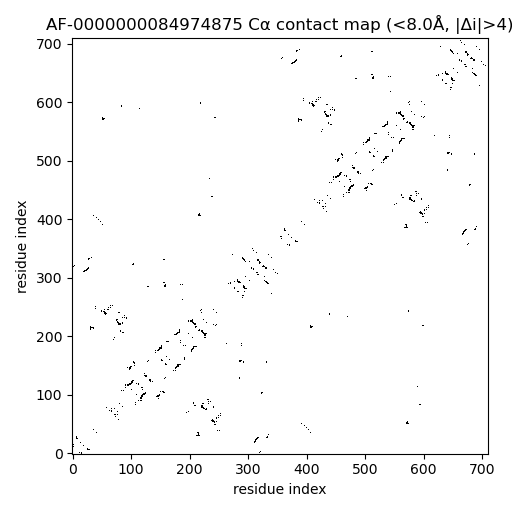06 3.406 1 98.56 80 VAL A O 1
ATOM 616 N N . THR A 1 81 ? -6.684 1.742 4.586 1 98.38 81 THR A N 1
ATOM 617 C CA . THR A 1 81 ? -5.777 2.068 3.49 1 98.38 81 THR A CA 1
ATOM 618 C C . THR A 1 81 ? -4.324 2.025 3.955 1 98.38 81 THR A C 1
ATOM 620 O O . THR A 1 81 ? -4.047 2.162 5.148 1 98.38 81 THR A O 1
ATOM 623 N N . ASN A 1 82 ? -3.383 1.769 3.051 1 97.62 82 ASN A N 1
ATOM 624 C CA . ASN A 1 82 ? -1.941 1.811 3.271 1 97.62 82 ASN A CA 1
ATOM 625 C C . ASN A 1 82 ? -1.448 3.238 3.482 1 97.62 82 ASN A C 1
ATOM 627 O O . ASN A 1 82 ? -0.747 3.789 2.631 1 97.62 82 ASN A O 1
ATOM 631 N N . GLY A 1 83 ? -1.74 3.756 4.695 1 96.31 83 GLY A N 1
ATOM 632 C CA . GLY A 1 83 ? -1.575 5.176 4.957 1 96.31 83 GLY A CA 1
ATOM 633 C C . GLY A 1 83 ? -2.709 6.02 4.406 1 96.31 83 GLY A C 1
ATOM 634 O O . GLY A 1 83 ? -3.438 5.586 3.512 1 96.31 83 GLY A O 1
ATOM 635 N N . ALA A 1 84 ? -2.805 7.23 4.969 1 96.38 84 ALA A N 1
ATOM 636 C CA . ALA A 1 84 ? -3.826 8.148 4.461 1 96.38 84 ALA A CA 1
ATOM 637 C C . ALA A 1 84 ? -3.561 8.508 3.002 1 96.38 84 ALA A C 1
ATOM 639 O O . ALA A 1 84 ? -4.496 8.789 2.248 1 96.38 84 ALA A O 1
ATOM 640 N N . ALA A 1 85 ? -2.324 8.422 2.586 1 95.5 85 ALA A N 1
ATOM 641 C CA . ALA A 1 85 ? -1.933 8.758 1.218 1 95.5 85 ALA A CA 1
ATOM 642 C C . ALA A 1 85 ? -2.678 7.891 0.207 1 95.5 85 ALA A C 1
ATOM 644 O O . ALA A 1 85 ? -3.137 8.383 -0.825 1 95.5 85 ALA A O 1
ATOM 645 N N . GLU A 1 86 ? -2.803 6.613 0.518 1 97.44 86 GLU A N 1
ATOM 646 C CA . GLU A 1 86 ? -3.527 5.73 -0.387 1 97.44 86 GLU A CA 1
ATOM 647 C C . GLU A 1 86 ? -5.008 6.098 -0.453 1 97.44 86 GLU A C 1
ATOM 649 O O . GLU A 1 86 ? -5.629 6.012 -1.516 1 97.44 86 GLU A O 1
ATOM 654 N N . GLY A 1 87 ? -5.582 6.465 0.698 1 98.12 87 GLY A N 1
ATOM 655 C CA . GLY A 1 87 ? -6.965 6.914 0.724 1 98.12 87 GLY A CA 1
ATOM 656 C C . GLY A 1 87 ? -7.207 8.156 -0.115 1 98.12 87 GLY A C 1
ATOM 657 O O . GLY A 1 87 ? -8.195 8.234 -0.844 1 98.12 87 GLY A O 1
ATOM 658 N N . LEU A 1 88 ? -6.277 9.094 -0.038 1 98.19 88 LEU A N 1
ATOM 659 C CA . LEU A 1 88 ? -6.379 10.328 -0.812 1 98.19 88 LEU A CA 1
ATOM 660 C C . LEU A 1 88 ? -6.281 10.039 -2.307 1 98.19 88 LEU A C 1
ATOM 662 O O . LEU A 1 88 ? -6.984 10.648 -3.109 1 98.19 88 LEU A O 1
ATOM 666 N N . MET A 1 89 ? -5.453 9.133 -2.65 1 97.12 89 MET A N 1
ATOM 667 C CA . MET A 1 89 ? -5.34 8.742 -4.051 1 97.12 89 MET A CA 1
ATOM 668 C C . MET A 1 89 ? -6.625 8.094 -4.543 1 97.12 89 MET A C 1
ATOM 670 O O . MET A 1 89 ? -7.098 8.383 -5.641 1 97.12 89 MET A O 1
ATOM 674 N N . ALA A 1 90 ? -7.172 7.152 -3.754 1 97.5 90 ALA A N 1
ATOM 675 C CA . ALA A 1 90 ? -8.414 6.484 -4.121 1 97.5 90 ALA A CA 1
ATOM 676 C C . ALA A 1 90 ? -9.555 7.488 -4.277 1 97.5 90 ALA A C 1
ATOM 678 O O . ALA A 1 90 ? -10.359 7.379 -5.203 1 97.5 90 ALA A O 1
ATOM 679 N N . LEU A 1 91 ? -9.602 8.5 -3.389 1 98.56 91 LEU A N 1
ATOM 680 C CA . LEU A 1 91 ? -10.602 9.555 -3.479 1 98.56 91 LEU A CA 1
ATOM 681 C C . LEU A 1 91 ? -10.43 10.359 -4.758 1 98.56 91 LEU A C 1
ATOM 683 O O . LEU A 1 91 ? -11.414 10.68 -5.438 1 98.56 91 LEU A O 1
ATOM 687 N N . ALA A 1 92 ? -9.188 10.703 -5.059 1 97.88 92 ALA A N 1
ATOM 688 C CA . ALA A 1 92 ? -8.922 11.43 -6.297 1 97.88 92 ALA A CA 1
ATOM 689 C C . ALA A 1 92 ? -9.398 10.633 -7.508 1 97.88 92 ALA A C 1
ATOM 691 O O . ALA A 1 92 ? -9.945 11.203 -8.453 1 97.88 92 ALA A O 1
ATOM 692 N N . GLN A 1 93 ? -9.18 9.328 -7.484 1 96 93 GLN A N 1
ATOM 693 C CA . GLN A 1 93 ? -9.633 8.469 -8.578 1 96 93 GLN A CA 1
ATOM 694 C C . GLN A 1 93 ? -11.148 8.453 -8.672 1 96 93 GLN A C 1
ATOM 696 O O . GLN A 1 93 ? -11.711 8.453 -9.773 1 96 93 GLN A O 1
ATOM 701 N N . LEU A 1 94 ? -11.805 8.414 -7.512 1 96.94 94 LEU A N 1
ATOM 702 C CA . LEU A 1 94 ? -13.258 8.477 -7.465 1 96.94 94 LEU A CA 1
ATOM 703 C C . LEU A 1 94 ? -13.773 9.734 -8.148 1 96.94 94 LEU A C 1
ATOM 705 O O . LEU A 1 94 ? -14.828 9.711 -8.789 1 96.94 94 LEU A O 1
ATOM 709 N N . PHE A 1 95 ? -13 10.828 -8.047 1 97.94 95 PHE A N 1
ATOM 710 C CA . PHE A 1 95 ? -13.43 12.125 -8.562 1 97.94 95 PHE A CA 1
ATOM 711 C C . PHE A 1 95 ? -12.75 12.43 -9.891 1 97.94 95 PHE A C 1
ATOM 713 O O . PHE A 1 95 ? -12.617 13.594 -10.273 1 97.94 95 PHE A O 1
ATOM 720 N N . ASN A 1 96 ? -12.305 11.477 -10.586 1 95.88 96 ASN A N 1
ATOM 721 C CA . ASN A 1 96 ? -11.508 11.625 -11.805 1 95.88 96 ASN A CA 1
ATOM 722 C C . ASN A 1 96 ? -12.156 12.602 -12.781 1 95.88 96 ASN A C 1
ATOM 724 O O . ASN A 1 96 ? -13.336 12.461 -13.117 1 95.88 96 ASN A O 1
ATOM 728 N N . GLY A 1 97 ? -11.391 13.641 -13.148 1 97.25 97 GLY A N 1
ATOM 729 C CA . GLY A 1 97 ? -11.805 14.57 -14.195 1 97.25 97 GLY A CA 1
ATOM 730 C C . GLY A 1 97 ? -12.758 15.641 -13.695 1 97.25 97 GLY A C 1
ATOM 731 O O . GLY A 1 97 ? -13.164 16.516 -14.461 1 97.25 97 GLY A O 1
ATOM 732 N N . GLN A 1 98 ? -13.023 15.68 -12.422 1 98.31 98 GLN A N 1
ATOM 733 C CA . GLN A 1 98 ? -14.047 16.578 -11.898 1 98.31 98 GLN A CA 1
ATOM 734 C C . GLN A 1 98 ? -13.43 17.891 -11.391 1 98.31 98 GLN A C 1
ATOM 736 O O . GLN A 1 98 ? -12.203 18.016 -11.344 1 98.31 98 GLN A O 1
ATOM 741 N N . GLU A 1 99 ? -14.297 18.875 -11.094 1 98.56 99 GLU A N 1
ATOM 742 C CA . GLU A 1 99 ? -13.898 20.141 -10.492 1 98.56 99 GLU A CA 1
ATOM 743 C C . GLU A 1 99 ? -13.867 20.047 -8.969 1 98.56 99 GLU A C 1
ATOM 745 O O . GLU A 1 99 ? -14.867 19.672 -8.344 1 98.56 99 GLU A O 1
ATOM 750 N N . ILE A 1 100 ? -12.719 20.391 -8.367 1 98.75 100 ILE A N 1
ATOM 751 C CA . ILE A 1 100 ? -12.508 20.188 -6.938 1 98.75 100 ILE A CA 1
ATOM 752 C C . ILE A 1 100 ? -12.086 21.5 -6.289 1 98.75 100 ILE A C 1
ATOM 754 O O . ILE A 1 100 ? -11.25 22.234 -6.832 1 98.75 100 ILE A O 1
ATOM 758 N N . ALA A 1 101 ? -12.688 21.844 -5.18 1 98.69 101 ALA A N 1
ATOM 759 C CA . ALA A 1 101 ? -12.273 23 -4.387 1 98.69 101 ALA A CA 1
ATOM 760 C C . ALA A 1 101 ? -11.32 22.578 -3.268 1 98.69 101 ALA A C 1
ATOM 762 O O . ALA A 1 101 ? -11.555 21.578 -2.588 1 98.69 101 ALA A O 1
ATOM 763 N N . LEU A 1 102 ? -10.242 23.266 -3.109 1 98.62 102 LEU A N 1
ATOM 764 C CA . LEU A 1 102 ? -9.312 23.109 -1.997 1 98.62 102 LEU A CA 1
ATOM 765 C C . LEU A 1 102 ? -9.273 24.375 -1.137 1 98.62 102 LEU A C 1
ATOM 767 O O . LEU A 1 102 ? -9.109 25.469 -1.655 1 98.62 102 LEU A O 1
ATOM 771 N N . LEU A 1 103 ? -9.484 24.234 0.129 1 98.44 103 LEU A N 1
ATOM 772 C CA . LEU A 1 103 ? -9.273 25.344 1.051 1 98.44 103 LEU A CA 1
ATOM 773 C C . LEU A 1 103 ? -7.785 25.547 1.324 1 98.44 103 LEU A C 1
ATOM 775 O O . LEU A 1 103 ? -7.141 24.688 1.943 1 98.44 103 LEU A O 1
ATOM 779 N N . GLN A 1 104 ? -7.289 26.688 0.881 1 98.12 104 GLN A N 1
ATOM 780 C CA . GLN A 1 104 ? -5.852 26.938 0.905 1 98.12 104 GLN A CA 1
ATOM 781 C C . GLN A 1 104 ? -5.484 27.953 1.983 1 98.12 104 GLN A C 1
ATOM 783 O O . GLN A 1 104 ? -6.27 28.844 2.299 1 98.12 104 GLN A O 1
ATOM 788 N N . PRO A 1 105 ? -4.188 27.875 2.561 1 98.25 105 PRO A N 1
ATOM 789 C CA . PRO A 1 105 ? -3.172 26.844 2.367 1 98.25 105 PRO A CA 1
ATOM 790 C C . PRO A 1 105 ? -3.568 25.5 2.986 1 98.25 105 PRO A C 1
ATOM 792 O O . PRO A 1 105 ? -4.316 25.469 3.969 1 98.25 105 PRO A O 1
ATOM 795 N N . THR A 1 106 ? -3.145 24.469 2.322 1 98.12 106 THR A N 1
ATOM 796 C CA . THR A 1 106 ? -3.438 23.141 2.865 1 98.12 106 THR A CA 1
ATOM 797 C C . THR A 1 106 ? -2.412 22.125 2.387 1 98.12 106 THR A C 1
ATOM 799 O O . THR A 1 106 ? -1.425 22.484 1.741 1 98.12 106 THR A O 1
ATOM 802 N N . PHE A 1 107 ? -2.559 20.938 2.797 1 95.75 107 PHE A N 1
ATOM 803 C CA . PHE A 1 107 ? -1.65 19.844 2.512 1 95.75 107 PHE A CA 1
ATOM 804 C C . PHE A 1 107 ? -1.477 19.656 1.009 1 95.75 107 PHE A C 1
ATOM 806 O O . PHE A 1 107 ? -2.457 19.5 0.28 1 95.75 107 PHE A O 1
ATOM 813 N N . SER A 1 108 ? -0.298 19.594 0.487 1 93.5 108 SER A N 1
ATOM 814 C CA . SER A 1 108 ? 0.042 19.641 -0.932 1 93.5 108 SER A CA 1
ATOM 815 C C . SER A 1 108 ? -0.344 18.328 -1.63 1 93.5 108 SER A C 1
ATOM 817 O O . SER A 1 108 ? -0.584 18.328 -2.84 1 93.5 108 SER A O 1
ATOM 819 N N . GLU A 1 109 ? -0.452 17.266 -0.865 1 92.56 109 GLU A N 1
ATOM 820 C CA . GLU A 1 109 ? -0.742 15.961 -1.458 1 92.56 109 GLU A CA 1
ATOM 821 C C . GLU A 1 109 ? -2.139 15.93 -2.072 1 92.56 109 GLU A C 1
ATOM 823 O O . GLU A 1 109 ? -2.406 15.148 -2.98 1 92.56 109 GLU A O 1
ATOM 828 N N . TYR A 1 110 ? -3.031 16.766 -1.596 1 97.62 110 TYR A N 1
ATOM 829 C CA . TYR A 1 110 ? -4.359 16.828 -2.195 1 97.62 110 TYR A CA 1
ATOM 830 C C . TYR A 1 110 ? -4.277 17.203 -3.672 1 97.62 110 TYR A C 1
ATOM 832 O O . TYR A 1 110 ? -4.75 16.453 -4.531 1 97.62 110 TYR A O 1
ATOM 840 N N . ALA A 1 111 ? -3.592 18.328 -3.906 1 96.5 111 ALA A N 1
ATOM 841 C CA . ALA A 1 111 ? -3.461 18.797 -5.281 1 96.5 111 ALA A CA 1
ATOM 842 C C . ALA A 1 111 ? -2.697 17.797 -6.137 1 96.5 111 ALA A C 1
ATOM 844 O O . ALA A 1 111 ? -3.055 17.547 -7.293 1 96.5 111 ALA A O 1
ATOM 845 N N . ARG A 1 112 ? -1.681 17.219 -5.578 1 93.31 112 ARG A N 1
ATOM 846 C CA . ARG A 1 112 ? -0.862 16.266 -6.316 1 93.31 112 ARG A CA 1
ATOM 847 C C . ARG A 1 112 ? -1.703 15.094 -6.812 1 93.31 112 ARG A C 1
ATOM 849 O O . ARG A 1 112 ? -1.704 14.789 -8.008 1 93.31 112 ARG A O 1
ATOM 856 N N . THR A 1 113 ? -2.416 14.445 -5.922 1 95.56 113 THR A N 1
ATOM 857 C CA . THR A 1 113 ? -3.207 13.273 -6.281 1 95.56 113 THR A CA 1
ATOM 858 C C . THR A 1 113 ? -4.34 13.656 -7.23 1 95.56 113 THR A C 1
ATOM 860 O O . THR A 1 113 ? -4.645 12.914 -8.172 1 95.56 113 THR A O 1
ATOM 863 N N . LEU A 1 114 ? -4.941 14.828 -7.012 1 97.56 114 LEU A N 1
ATOM 864 C CA . LEU A 1 114 ? -6.051 15.273 -7.844 1 97.56 114 LEU A CA 1
ATOM 865 C C . LEU A 1 114 ? -5.582 15.57 -9.266 1 97.56 114 LEU A C 1
ATOM 867 O O . LEU A 1 114 ? -6.254 15.211 -10.234 1 97.56 114 LEU A O 1
ATOM 871 N N . LYS A 1 115 ? -4.395 16.172 -9.359 1 95.5 115 LYS A N 1
ATOM 872 C CA . LYS A 1 115 ? -3.838 16.469 -10.672 1 95.5 115 LYS A CA 1
ATOM 873 C C . LYS A 1 115 ? -3.512 15.195 -11.438 1 95.5 115 LYS A C 1
ATOM 875 O O . LYS A 1 115 ? -3.701 15.133 -12.656 1 95.5 115 LYS A O 1
ATOM 880 N N . GLN A 1 116 ? -3.117 14.227 -10.719 1 91.69 116 GLN A N 1
ATOM 881 C CA . GLN A 1 116 ? -2.803 12.938 -11.336 1 91.69 116 GLN A CA 1
ATOM 882 C C . GLN A 1 116 ? -4.051 12.297 -11.938 1 91.69 116 GLN A C 1
ATOM 884 O O . GLN A 1 116 ? -3.949 11.43 -12.805 1 91.69 116 GLN A O 1
ATOM 889 N N . GLN A 1 117 ? -5.215 12.672 -11.484 1 94.31 117 GLN A N 1
ATOM 890 C CA . GLN A 1 117 ? -6.48 12.125 -11.961 1 94.31 117 GLN A CA 1
ATOM 891 C C . GLN A 1 117 ? -7.234 13.141 -12.812 1 94.31 117 GLN A C 1
ATOM 893 O O . GLN A 1 117 ? -8.461 13.102 -12.891 1 94.31 117 GLN A O 1
ATOM 898 N N . ASN A 1 118 ? -6.52 14.172 -13.312 1 94.81 118 ASN A N 1
ATOM 899 C CA . ASN A 1 118 ? -7.02 15.148 -14.273 1 94.81 118 ASN A CA 1
ATOM 900 C C . ASN A 1 118 ? -8.164 15.977 -13.688 1 94.81 118 ASN A C 1
ATOM 902 O O . ASN A 1 118 ? -9.078 16.375 -14.406 1 94.81 118 ASN A O 1
ATOM 906 N N . CYS A 1 119 ? -8.172 16.125 -12.406 1 97.75 119 CYS A N 1
ATOM 907 C CA . CYS A 1 119 ? -9.148 17 -11.766 1 97.75 119 CYS A CA 1
ATOM 908 C C . CYS A 1 119 ? -8.781 18.469 -11.977 1 97.75 119 CYS A C 1
ATOM 910 O O . CYS A 1 119 ? -7.605 18.797 -12.164 1 97.75 119 CYS A O 1
ATOM 912 N N . VAL A 1 120 ? -9.812 19.297 -12.078 1 98.06 120 VAL A N 1
ATOM 913 C CA . VAL A 1 120 ? -9.609 20.75 -12.117 1 98.06 120 VAL A CA 1
ATOM 914 C C . VAL A 1 120 ? -9.703 21.312 -10.703 1 98.06 120 VAL A C 1
ATOM 916 O O . VAL A 1 120 ? -10.719 21.156 -10.023 1 98.06 120 VAL A O 1
ATOM 919 N N . ILE A 1 121 ? -8.664 22.016 -10.258 1 97.94 121 ILE A N 1
ATOM 920 C CA . ILE A 1 121 ? -8.57 22.469 -8.867 1 97.94 121 ILE A CA 1
ATOM 921 C C . ILE A 1 121 ? -8.914 23.953 -8.781 1 97.94 121 ILE A C 1
ATOM 923 O O . ILE A 1 121 ? -8.375 24.766 -9.531 1 97.94 121 ILE A O 1
ATOM 927 N N . HIS A 1 122 ? -9.852 24.281 -7.969 1 97.69 122 HIS A N 1
ATOM 928 C CA . HIS A 1 122 ? -10.172 25.641 -7.578 1 97.69 122 HIS A CA 1
ATOM 929 C C . HIS A 1 122 ? -9.695 25.938 -6.16 1 97.69 122 HIS A C 1
ATOM 931 O O . HIS A 1 122 ? -10.273 25.438 -5.191 1 97.69 122 HIS A O 1
ATOM 937 N N . SER A 1 123 ? -8.719 26.828 -6.055 1 97.5 123 SER A N 1
ATOM 938 C CA . SER A 1 123 ? -8.172 27.172 -4.75 1 97.5 123 SER A CA 1
ATOM 939 C C . SER A 1 123 ? -8.961 28.312 -4.109 1 97.5 123 SER A C 1
ATOM 941 O O . SER A 1 123 ? -9.18 29.344 -4.734 1 97.5 123 SER A O 1
ATOM 943 N N . ILE A 1 124 ? -9.383 28.078 -2.922 1 97.94 124 ILE A N 1
ATOM 944 C CA . ILE A 1 124 ? -10.031 29.109 -2.117 1 97.94 124 ILE A CA 1
ATOM 945 C C . ILE A 1 124 ? -9.094 29.547 -0.995 1 97.94 124 ILE A C 1
ATOM 947 O O . ILE A 1 124 ? -8.906 28.828 -0.015 1 97.94 124 ILE A O 1
ATOM 951 N N . LEU A 1 125 ? -8.609 30.734 -1.074 1 97.81 125 LEU A N 1
ATOM 952 C CA . LEU A 1 125 ? -7.578 31.203 -0.154 1 97.81 125 LEU A CA 1
ATOM 953 C C . LEU A 1 125 ? -8.203 31.734 1.131 1 97.81 125 LEU A C 1
ATOM 955 O O . LEU A 1 125 ? -9.195 32.469 1.086 1 97.81 125 LEU A O 1
ATOM 959 N N . ALA A 1 126 ? -7.652 31.312 2.23 1 97.75 126 ALA A N 1
ATOM 960 C CA . ALA A 1 126 ? -8.039 31.906 3.506 1 97.75 126 ALA A CA 1
ATOM 961 C C . ALA A 1 126 ? -7.715 33.406 3.535 1 97.75 126 ALA A C 1
ATOM 963 O O . ALA A 1 126 ? -6.672 33.812 3.033 1 97.75 126 ALA A O 1
ATOM 964 N N . ASP A 1 127 ? -8.586 34.125 4.102 1 96.12 127 ASP A N 1
ATOM 965 C CA . ASP A 1 127 ? -8.312 35.562 4.176 1 96.12 127 ASP A CA 1
ATOM 966 C C . ASP A 1 127 ? -7.586 35.906 5.473 1 96.12 127 ASP A C 1
ATOM 968 O O . ASP A 1 127 ? -7.047 37.031 5.609 1 96.12 127 ASP A O 1
ATOM 972 N N . ASP A 1 128 ? -7.578 35 6.391 1 97.25 128 ASP A N 1
ATOM 973 C CA . ASP A 1 128 ? -6.797 35.094 7.621 1 97.25 128 ASP A CA 1
ATOM 974 C C . ASP A 1 128 ? -6.078 33.812 7.938 1 97.25 128 ASP A C 1
ATOM 976 O O . ASP A 1 128 ? -6.715 32.812 8.305 1 97.25 128 ASP A O 1
ATOM 980 N N . ILE A 1 129 ? -4.773 33.844 7.906 1 97.31 129 ILE A N 1
ATOM 981 C CA . ILE A 1 129 ? -3.986 32.625 8.07 1 97.31 129 ILE A CA 1
ATOM 982 C C . ILE A 1 129 ? -3.947 32.219 9.539 1 97.31 129 ILE A C 1
ATOM 984 O O . ILE A 1 129 ? -3.992 31.031 9.867 1 97.31 129 ILE A O 1
ATOM 988 N N . GLU A 1 130 ? -3.879 33.125 10.477 1 98 130 GLU A N 1
ATOM 989 C CA . GLU A 1 130 ? -3.76 32.875 11.906 1 98 130 GLU A CA 1
ATOM 990 C C . GLU A 1 130 ? -4.977 32.094 12.422 1 98 130 GLU A C 1
ATOM 992 O O . GLU A 1 130 ? -4.84 31.203 13.25 1 98 130 GLU A O 1
ATOM 997 N N . THR A 1 131 ? -6.109 32.5 11.906 1 98.19 131 THR A N 1
ATOM 998 C CA . THR A 1 131 ? -7.34 31.891 12.375 1 98.19 131 THR A CA 1
ATOM 999 C C . THR A 1 131 ? -7.914 30.953 11.312 1 98.19 131 THR A C 1
ATOM 1001 O O . THR A 1 131 ? -8.93 30.297 11.539 1 98.19 131 THR A O 1
ATOM 1004 N N . TYR A 1 132 ? -7.309 30.906 10.133 1 98.12 132 TYR A N 1
ATOM 1005 C CA . TYR A 1 132 ? -7.723 30.078 9 1 98.12 132 TYR A CA 1
ATOM 1006 C C . TYR A 1 132 ? -9.188 30.312 8.664 1 98.12 132 TYR A C 1
ATOM 1008 O O . TYR A 1 132 ? -9.977 29.359 8.594 1 98.12 132 TYR A O 1
ATOM 1016 N N . ARG A 1 133 ? -9.547 31.547 8.422 1 97.62 133 ARG A N 1
ATOM 1017 C CA . ARG A 1 133 ? -10.906 32 8.117 1 97.62 133 ARG A CA 1
ATOM 1018 C C . ARG A 1 133 ? -11.078 32.25 6.621 1 97.62 133 ARG A C 1
ATOM 1020 O O . ARG A 1 133 ? -10.141 32.656 5.938 1 97.62 133 ARG A O 1
ATOM 1027 N N . PHE A 1 134 ? -12.289 32 6.145 1 97.69 134 PHE A N 1
ATOM 1028 C CA . PHE A 1 134 ? -12.602 32.156 4.73 1 97.69 134 PHE A CA 1
ATOM 1029 C C . PHE A 1 134 ? -13.758 33.156 4.535 1 97.69 134 PHE A C 1
ATOM 1031 O O . PHE A 1 134 ? -14.664 33.219 5.367 1 97.69 134 PHE A O 1
ATOM 1038 N N . ASN A 1 135 ? -13.617 33.906 3.414 1 96.75 135 ASN A N 1
ATOM 1039 C CA . ASN A 1 135 ? -14.711 34.781 3.02 1 96.75 135 ASN A CA 1
ATOM 1040 C C . ASN A 1 135 ? -15.922 33.969 2.549 1 96.75 135 ASN A C 1
ATOM 1042 O O . ASN A 1 135 ? -15.836 33.188 1.597 1 96.75 135 ASN A O 1
ATOM 1046 N N . GLU A 1 136 ? -17.031 34.25 3.119 1 95.25 136 GLU A N 1
ATOM 1047 C CA . GLU A 1 136 ? -18.234 33.469 2.857 1 95.25 136 GLU A CA 1
ATOM 1048 C C . GLU A 1 136 ? -18.719 33.656 1.424 1 95.25 136 GLU A C 1
ATOM 1050 O O . GLU A 1 136 ? -19.234 32.719 0.804 1 95.25 136 GLU A O 1
ATOM 1055 N N . GLU A 1 137 ? -18.625 34.812 0.931 1 95.56 137 GLU A N 1
ATOM 1056 C CA . GLU A 1 137 ? -19.062 35.094 -0.433 1 95.56 137 GLU A CA 1
ATOM 1057 C C . GLU A 1 137 ? -18.219 34.344 -1.453 1 95.56 137 GLU A C 1
ATOM 1059 O O . GLU A 1 137 ? -18.75 33.812 -2.432 1 95.56 137 GLU A O 1
ATOM 1064 N N . ILE A 1 138 ? -16.953 34.344 -1.2 1 95.5 138 ILE A N 1
ATOM 1065 C CA . ILE A 1 138 ? -16.047 33.625 -2.098 1 95.5 138 ILE A CA 1
ATOM 1066 C C . ILE A 1 138 ? -16.328 32.125 -2.029 1 95.5 138 ILE A C 1
ATOM 1068 O O . ILE A 1 138 ? -16.359 31.453 -3.061 1 95.5 138 ILE A O 1
ATOM 1072 N N . LEU A 1 139 ? -16.516 31.672 -0.845 1 96.12 139 LEU A N 1
ATOM 1073 C CA . LEU A 1 139 ? -16.844 30.266 -0.654 1 96.12 139 LEU A CA 1
ATOM 1074 C C . LEU A 1 139 ? -18.109 29.891 -1.429 1 96.12 139 LEU A C 1
ATOM 1076 O O . LEU A 1 139 ? -18.125 28.859 -2.121 1 96.12 139 LEU A O 1
ATOM 1080 N N . GLU A 1 140 ? -19.078 30.688 -1.252 1 95.06 140 GLU A N 1
ATOM 1081 C CA . GLU A 1 140 ? -20.359 30.422 -1.914 1 95.06 140 GLU A CA 1
ATOM 1082 C C . GLU A 1 140 ? -20.188 30.375 -3.43 1 95.06 140 GLU A C 1
ATOM 1084 O O . GLU A 1 140 ? -20.719 29.484 -4.086 1 95.06 140 GLU A O 1
ATOM 1089 N N . LYS A 1 141 ? -19.469 31.281 -3.963 1 94.69 141 LYS A N 1
ATOM 1090 C CA . LYS A 1 141 ? -19.266 31.359 -5.406 1 94.69 141 LYS A CA 1
ATOM 1091 C C . LYS A 1 141 ? -18.5 30.141 -5.918 1 94.69 141 LYS A C 1
ATOM 1093 O O . LYS A 1 141 ? -18.812 29.609 -6.984 1 94.69 141 LYS A O 1
ATOM 1098 N N . GLN A 1 142 ? -17.578 29.688 -5.184 1 95 142 GLN A N 1
ATOM 1099 C CA . GLN A 1 142 ? -16.672 28.641 -5.656 1 95 142 GLN A CA 1
ATOM 1100 C C . GLN A 1 142 ? -17.266 27.25 -5.418 1 95 142 GLN A C 1
ATOM 1102 O O . GLN A 1 142 ? -17 26.328 -6.172 1 95 142 GLN A O 1
ATOM 1107 N N . LEU A 1 143 ? -18.094 27.094 -4.43 1 96.75 143 LEU A N 1
ATOM 1108 C CA . LEU A 1 143 ? -18.609 25.781 -4.051 1 96.75 143 LEU A CA 1
ATOM 1109 C C . LEU A 1 143 ? -19.844 25.422 -4.848 1 96.75 143 LEU A C 1
ATOM 1111 O O . LEU A 1 143 ? -20.266 24.266 -4.875 1 96.75 143 LEU A O 1
ATOM 1115 N N . LYS A 1 144 ? -20.391 26.391 -5.555 1 94.31 144 LYS A N 1
ATOM 1116 C CA . LYS A 1 144 ? -21.656 26.188 -6.277 1 94.31 144 LYS A CA 1
ATOM 1117 C C . LYS A 1 144 ? -21.484 25.172 -7.402 1 94.31 144 LYS A C 1
ATOM 1119 O O . LYS A 1 144 ? -22.438 24.453 -7.734 1 94.31 144 LYS A O 1
ATOM 1124 N N . ASP A 1 145 ? -20.281 25.047 -7.957 1 92.81 145 ASP A N 1
ATOM 1125 C CA . ASP A 1 145 ? -20.172 24.266 -9.188 1 92.81 145 ASP A CA 1
ATOM 1126 C C . ASP A 1 145 ? -19.078 23.203 -9.062 1 92.81 145 ASP A C 1
ATOM 1128 O O . ASP A 1 145 ? -18.641 22.641 -10.062 1 92.81 145 ASP A O 1
ATOM 1132 N N . VAL A 1 146 ? -18.625 22.922 -7.867 1 98.06 146 VAL A N 1
ATOM 1133 C CA . VAL A 1 146 ? -17.562 21.938 -7.75 1 98.06 146 VAL A CA 1
ATOM 1134 C C . VAL A 1 146 ? -18.141 20.578 -7.348 1 98.06 146 VAL A C 1
ATOM 1136 O O . VAL A 1 146 ? -19.219 20.516 -6.758 1 98.06 146 VAL A O 1
ATOM 1139 N N . HIS A 1 147 ? -17.469 19.547 -7.77 1 98.5 147 HIS A N 1
ATOM 1140 C CA . HIS A 1 147 ? -17.875 18.172 -7.492 1 98.5 147 HIS A CA 1
ATOM 1141 C C . HIS A 1 147 ? -17.484 17.75 -6.074 1 98.5 147 HIS A C 1
ATOM 1143 O O . HIS A 1 147 ? -18.156 16.938 -5.453 1 98.5 147 HIS A O 1
ATOM 1149 N N . ALA A 1 148 ? -16.391 18.297 -5.566 1 98.81 148 ALA A N 1
ATOM 1150 C CA . ALA A 1 148 ? -15.938 17.969 -4.219 1 98.81 148 ALA A CA 1
ATOM 1151 C C . ALA A 1 148 ? -15.148 19.141 -3.619 1 98.81 148 ALA A C 1
ATOM 1153 O O . ALA A 1 148 ? -14.68 20.016 -4.344 1 98.81 148 ALA A O 1
ATOM 1154 N N . CYS A 1 149 ? -15.07 19.172 -2.34 1 98.88 149 CYS A N 1
ATOM 1155 C CA . CYS A 1 149 ? -14.297 20.141 -1.567 1 98.88 149 CYS A CA 1
ATOM 1156 C C . CYS A 1 149 ? -13.469 19.438 -0.495 1 98.88 149 CYS A C 1
ATOM 1158 O O . CYS A 1 149 ? -14 18.625 0.276 1 98.88 149 CYS A O 1
ATOM 1160 N N . TYR A 1 150 ? -12.164 19.703 -0.475 1 98.88 150 TYR A N 1
ATOM 1161 C CA . TYR A 1 150 ? -11.266 19.141 0.529 1 98.88 150 TYR A CA 1
ATOM 1162 C C . TYR A 1 150 ? -11.047 20.125 1.674 1 98.88 150 TYR A C 1
ATOM 1164 O O . TYR A 1 150 ? -10.75 21.297 1.444 1 98.88 150 TYR A O 1
ATOM 1172 N N . ILE A 1 151 ? -11.219 19.656 2.869 1 98.75 151 ILE A N 1
ATOM 1173 C CA . ILE A 1 151 ? -10.992 20.406 4.09 1 98.75 151 ILE A CA 1
ATOM 1174 C C . ILE A 1 151 ? -10.055 19.641 5.016 1 98.75 151 ILE A C 1
ATOM 1176 O O . ILE A 1 151 ? -10.32 18.484 5.352 1 98.75 151 ILE A O 1
ATOM 1180 N N . CYS A 1 152 ? -8.969 20.219 5.316 1 98.69 152 CYS A N 1
ATOM 1181 C CA . CYS A 1 152 ? -8.055 19.641 6.301 1 98.69 152 CYS A CA 1
ATOM 1182 C C . CYS A 1 152 ? -8.336 20.203 7.691 1 98.69 152 CYS A C 1
ATOM 1184 O O . CYS A 1 152 ? -8.25 21.422 7.906 1 98.69 152 CYS A O 1
ATOM 1186 N N . ASN A 1 153 ? -8.633 19.344 8.695 1 98.69 153 ASN A N 1
ATOM 1187 C CA . ASN A 1 153 ? -9.07 19.812 10 1 98.69 153 ASN A CA 1
ATOM 1188 C C . ASN A 1 153 ? -8.617 18.875 11.117 1 98.69 153 ASN A C 1
ATOM 1190 O O . ASN A 1 153 ? -9.188 17.812 11.305 1 98.69 153 ASN A O 1
ATOM 1194 N N . PRO A 1 154 ? -7.703 19.297 12.039 1 98.5 154 PRO A N 1
ATOM 1195 C CA . PRO A 1 154 ? -6.906 20.516 11.977 1 98.5 154 PRO A CA 1
ATOM 1196 C C . PRO A 1 154 ? -6.109 20.641 10.68 1 98.5 154 PRO A C 1
ATOM 1198 O O . PRO A 1 154 ? -5.672 19.625 10.125 1 98.5 154 PRO A O 1
ATOM 1201 N N . ASN A 1 155 ? -5.961 21.828 10.266 1 98.62 155 ASN A N 1
ATOM 1202 C CA . ASN A 1 155 ? -5.375 22.078 8.953 1 98.62 155 ASN A CA 1
ATOM 1203 C C . ASN A 1 155 ? -3.854 22 8.992 1 98.62 155 ASN A C 1
ATOM 1205 O O . ASN A 1 155 ? -3.223 22.5 9.922 1 98.62 155 ASN A O 1
ATOM 1209 N N . ASN A 1 156 ? -3.268 21.25 8.117 1 97.75 156 ASN A N 1
ATOM 1210 C CA . ASN A 1 156 ? -1.851 21.344 7.781 1 97.75 156 ASN A CA 1
ATOM 1211 C C . ASN A 1 156 ? -1.612 22.312 6.621 1 97.75 156 ASN A C 1
ATOM 1213 O O . ASN A 1 156 ? -2.088 22.078 5.508 1 97.75 156 ASN A O 1
ATOM 1217 N N . PRO A 1 157 ? -1.049 23.438 6.895 1 97.94 157 PRO A N 1
ATOM 1218 C CA . PRO A 1 157 ? 0.037 23.594 7.867 1 97.94 157 PRO A CA 1
ATOM 1219 C C . PRO A 1 157 ? -0.347 24.484 9.039 1 97.94 157 PRO A C 1
ATOM 1221 O O . PRO A 1 157 ? 0.476 24.734 9.93 1 97.94 157 PRO A O 1
ATOM 1224 N N . THR A 1 158 ? -1.567 24.984 9.109 1 98.38 158 THR A N 1
ATOM 1225 C CA . THR A 1 158 ? -1.873 26.047 10.062 1 98.38 158 THR A CA 1
ATOM 1226 C C . THR A 1 158 ? -2.08 25.469 11.461 1 98.38 158 THR A C 1
ATOM 1228 O O . THR A 1 158 ? -1.912 26.172 12.453 1 98.38 158 THR A O 1
ATOM 1231 N N . GLY A 1 159 ? -2.506 24.25 11.492 1 98.56 159 GLY A N 1
ATOM 1232 C CA . GLY A 1 159 ? -2.854 23.625 12.758 1 98.56 159 GLY A CA 1
ATOM 1233 C C . GLY A 1 159 ? -4.199 24.062 13.297 1 98.56 159 GLY A C 1
ATOM 1234 O O . GLY A 1 159 ? -4.641 23.594 14.344 1 98.56 159 GLY A O 1
ATOM 1235 N N . VAL A 1 160 ? -4.887 24.938 12.617 1 98.75 160 VAL A N 1
ATOM 1236 C CA . VAL A 1 160 ? -6.125 25.516 13.109 1 98.75 160 VAL A CA 1
ATOM 1237 C C . VAL A 1 160 ? -7.258 24.5 13.023 1 98.75 160 VAL A C 1
ATOM 1239 O O . VAL A 1 160 ? -7.352 23.75 12.047 1 98.75 160 VAL A O 1
ATOM 1242 N N . LEU A 1 161 ? -8.047 24.469 14.047 1 98.69 161 LEU A N 1
ATOM 1243 C CA . LEU A 1 161 ? -9.203 23.578 14.164 1 98.69 161 LEU A CA 1
ATOM 1244 C C . LEU A 1 161 ? -10.492 24.328 13.812 1 98.69 161 LEU A C 1
ATOM 1246 O O . LEU A 1 161 ? -10.906 25.234 14.539 1 98.69 161 LEU A O 1
ATOM 1250 N N . LEU A 1 162 ? -11.078 23.984 12.672 1 98.5 162 LEU A N 1
ATOM 1251 C CA . LEU A 1 162 ? -12.352 24.578 12.266 1 98.5 162 LEU A CA 1
ATOM 1252 C C . LEU A 1 162 ? -13.5 23.969 13.062 1 98.5 162 LEU A C 1
ATOM 1254 O O . LEU A 1 162 ? -13.43 22.812 13.477 1 98.5 162 LEU A O 1
ATOM 1258 N N . LYS A 1 163 ? -14.523 24.719 13.258 1 98.31 163 LYS A N 1
ATOM 1259 C CA . LYS A 1 163 ? -15.68 24.266 14.016 1 98.31 163 LYS A CA 1
ATOM 1260 C C . LYS A 1 163 ? -16.5 23.266 13.219 1 98.31 163 LYS A C 1
ATOM 1262 O O . LYS A 1 163 ? -16.719 23.438 12.023 1 98.31 163 LYS A O 1
ATOM 1267 N N . LYS A 1 164 ? -16.922 22.203 13.898 1 98.62 164 LYS A N 1
ATOM 1268 C CA . LYS A 1 164 ? -17.781 21.172 13.305 1 98.62 164 LYS A CA 1
ATOM 1269 C C . LYS A 1 164 ? -19.031 21.781 12.695 1 98.62 164 LYS A C 1
ATOM 1271 O O . LYS A 1 164 ? -19.438 21.422 11.586 1 98.62 164 LYS A O 1
ATOM 1276 N N . HIS A 1 165 ? -19.578 22.672 13.406 1 98.44 165 HIS A N 1
ATOM 1277 C CA . HIS A 1 165 ? -20.828 23.297 12.977 1 98.44 165 HIS A CA 1
ATOM 1278 C C . HIS A 1 165 ? -20.656 24.016 11.641 1 98.44 165 HIS A C 1
ATOM 1280 O O . HIS A 1 165 ? -21.516 23.922 10.766 1 98.44 165 HIS A O 1
ATOM 1286 N N . TRP A 1 166 ? -19.594 24.688 11.492 1 98.25 166 TRP A N 1
ATOM 1287 C CA . TRP A 1 166 ? -19.297 25.406 10.25 1 98.25 166 TRP A CA 1
ATOM 1288 C C . TRP A 1 166 ? -19.172 24.422 9.086 1 98.25 166 TRP A C 1
ATOM 1290 O O . TRP A 1 166 ? -19.766 24.641 8.016 1 98.25 166 TRP A O 1
ATOM 1300 N N . ILE A 1 167 ? -18.5 23.328 9.219 1 98.56 167 ILE A N 1
ATOM 1301 C CA . ILE A 1 167 ? -18.312 22.312 8.188 1 98.56 167 ILE A CA 1
ATOM 1302 C C . ILE A 1 167 ? -19.656 21.656 7.848 1 98.56 167 ILE A C 1
ATOM 1304 O O . ILE A 1 167 ? -19.969 21.453 6.672 1 98.56 167 ILE A O 1
ATOM 1308 N N . GLU A 1 168 ? -20.391 21.375 8.883 1 98.69 168 GLU A N 1
ATOM 1309 C CA . GLU A 1 168 ? -21.688 20.75 8.672 1 98.69 168 GLU A CA 1
ATOM 1310 C C . GLU A 1 168 ? -22.609 21.656 7.848 1 98.69 168 GLU A C 1
ATOM 1312 O O . GLU A 1 168 ? -23.359 21.172 7.004 1 98.69 168 GLU A O 1
ATOM 1317 N N . GLN A 1 169 ? -22.562 22.922 8.141 1 98.06 169 GLN A N 1
ATOM 1318 C CA . GLN A 1 169 ? -23.375 23.875 7.387 1 98.06 169 GLN A CA 1
ATOM 1319 C C . GLN A 1 169 ? -23.016 23.844 5.902 1 98.06 169 GLN A C 1
ATOM 1321 O O . GLN A 1 169 ? -23.906 23.906 5.043 1 98.06 169 GLN A O 1
ATOM 1326 N N . LEU A 1 170 ? -21.75 23.75 5.582 1 98.06 170 LEU A N 1
ATOM 1327 C CA . LEU A 1 170 ? -21.328 23.641 4.191 1 98.06 170 LEU A CA 1
ATOM 1328 C C . LEU A 1 170 ? -21.859 22.359 3.557 1 98.06 170 LEU A C 1
ATOM 1330 O O . LEU A 1 170 ? -22.406 22.391 2.451 1 98.06 170 LEU A O 1
ATOM 1334 N N . ILE A 1 171 ? -21.734 21.234 4.273 1 98.31 171 ILE A N 1
ATOM 1335 C CA . ILE A 1 171 ? -22.156 19.922 3.781 1 98.31 171 ILE A CA 1
ATOM 1336 C C . ILE A 1 171 ? -23.656 19.953 3.467 1 98.31 171 ILE A C 1
ATOM 1338 O O . ILE A 1 171 ? -24.094 19.438 2.434 1 98.31 171 ILE A O 1
ATOM 1342 N N . LYS A 1 172 ? -24.391 20.609 4.352 1 97.44 172 LYS A N 1
ATOM 1343 C CA . LYS A 1 172 ? -25.844 20.703 4.199 1 97.44 172 LYS A CA 1
ATOM 1344 C C . LYS A 1 172 ? -26.219 21.625 3.033 1 97.44 172 LYS A C 1
ATOM 1346 O O . LYS A 1 172 ? -27.109 21.297 2.242 1 97.44 172 LYS A O 1
ATOM 1351 N N . LYS A 1 173 ? -25.594 22.672 2.986 1 97.19 173 LYS A N 1
ATOM 1352 C CA . LYS A 1 173 ? -25.922 23.703 2.006 1 97.19 173 LYS A CA 1
ATOM 1353 C C . LYS A 1 173 ? -25.578 23.234 0.59 1 97.19 173 LYS A C 1
ATOM 1355 O O . LYS A 1 173 ? -26.312 23.531 -0.356 1 97.19 173 LYS A O 1
ATOM 1360 N N . TYR A 1 174 ? -24.484 22.562 0.444 1 97.81 174 TYR A N 1
ATOM 1361 C CA . TYR A 1 174 ? -24.047 22.125 -0.871 1 97.81 174 TYR A CA 1
ATOM 1362 C C . TYR A 1 174 ? -24.141 20.609 -0.996 1 97.81 174 TYR A C 1
ATOM 1364 O O . TYR A 1 174 ? -23.141 19.922 -1.185 1 97.81 174 TYR A O 1
ATOM 1372 N N . SER A 1 175 ? -25.328 20.125 -1.121 1 96.88 175 SER A N 1
ATOM 1373 C CA . SER A 1 175 ? -25.609 18.688 -1.067 1 96.88 175 SER A CA 1
ATOM 1374 C C . SER A 1 175 ? -25.109 17.984 -2.32 1 96.88 175 SER A C 1
ATOM 1376 O O . SER A 1 175 ? -24.906 16.766 -2.314 1 96.88 175 SER A O 1
ATOM 1378 N N . HIS A 1 176 ? -24.859 18.75 -3.363 1 97 176 HIS A N 1
ATOM 1379 C CA . HIS A 1 176 ? -24.375 18.156 -4.602 1 97 176 HIS A CA 1
ATOM 1380 C C . HIS A 1 176 ? -22.859 17.922 -4.535 1 97 176 HIS A C 1
ATOM 1382 O O . HIS A 1 176 ? -22.328 17.156 -5.336 1 97 176 HIS A O 1
ATOM 1388 N N . CYS A 1 177 ? -22.203 18.578 -3.646 1 98.06 177 CYS A N 1
ATOM 1389 C CA . CYS A 1 177 ? -20.766 18.578 -3.49 1 98.06 177 CYS A CA 1
ATOM 1390 C C . CYS A 1 177 ? -20.328 17.516 -2.484 1 98.06 177 CYS A C 1
ATOM 1392 O O . CYS A 1 177 ? -20.922 17.391 -1.413 1 98.06 177 CYS A O 1
ATOM 1394 N N . ASN A 1 178 ? -19.359 16.641 -2.873 1 98.75 178 ASN A N 1
ATOM 1395 C CA . ASN A 1 178 ? -18.734 15.766 -1.892 1 98.75 178 ASN A CA 1
ATOM 1396 C C . ASN A 1 178 ? -17.75 16.531 -1.005 1 98.75 178 ASN A C 1
ATOM 1398 O O . ASN A 1 178 ? -17.016 17.406 -1.483 1 98.75 178 ASN A O 1
ATOM 1402 N N . PHE A 1 179 ? -17.766 16.297 0.25 1 98.88 179 PHE A N 1
ATOM 1403 C CA . PHE A 1 179 ? -16.812 16.906 1.172 1 98.88 179 PHE A CA 1
ATOM 1404 C C . PHE A 1 179 ? -15.836 15.859 1.7 1 98.88 179 PHE A C 1
ATOM 1406 O O . PHE A 1 179 ? -16.25 14.836 2.258 1 98.88 179 PHE A O 1
ATOM 1413 N N . VAL A 1 180 ? -14.586 16.031 1.478 1 98.94 180 VAL A N 1
ATOM 1414 C CA . VAL A 1 180 ? -13.5 15.242 2.043 1 98.94 180 VAL A CA 1
ATOM 1415 C C . VAL A 1 180 ? -12.852 16 3.197 1 98.94 180 VAL A C 1
ATOM 1417 O O . VAL A 1 180 ? -12.172 17.016 2.984 1 98.94 180 VAL A O 1
ATOM 1420 N N . VAL A 1 181 ? -13.031 15.562 4.363 1 98.94 181 VAL A N 1
ATOM 1421 C CA . VAL A 1 181 ? -12.438 16.188 5.539 1 98.94 181 VAL A CA 1
ATOM 1422 C C . VAL A 1 181 ? -11.297 15.328 6.066 1 98.94 181 VAL A C 1
ATOM 1424 O O . VAL A 1 181 ? -11.523 14.219 6.562 1 98.94 181 VAL A O 1
ATOM 1427 N N . ASP A 1 182 ? -10.109 15.82 5.918 1 98.88 182 ASP A N 1
ATOM 1428 C CA . ASP A 1 182 ? -8.914 15.133 6.402 1 98.88 182 ASP A CA 1
ATOM 1429 C C . ASP A 1 182 ? -8.672 15.438 7.879 1 98.88 182 ASP A C 1
ATOM 1431 O O . ASP A 1 182 ? -8.289 16.547 8.234 1 98.88 182 ASP A O 1
ATOM 1435 N N . GLU A 1 183 ? -8.844 14.43 8.672 1 98.81 183 GLU A N 1
ATOM 1436 C CA . GLU A 1 183 ? -8.711 14.57 10.117 1 98.81 183 GLU A CA 1
ATOM 1437 C C . GLU A 1 183 ? -7.484 13.82 10.633 1 98.81 183 GLU A C 1
ATOM 1439 O O . GLU A 1 183 ? -7.527 13.219 11.703 1 98.81 183 GLU A O 1
ATOM 1444 N N . ALA A 1 184 ? -6.41 13.852 9.883 1 97.94 184 ALA A N 1
ATOM 1445 C CA . ALA A 1 184 ? -5.172 13.156 10.234 1 97.94 184 ALA A CA 1
ATOM 1446 C C . ALA A 1 184 ? -4.641 13.641 11.578 1 97.94 184 ALA A C 1
ATOM 1448 O O . ALA A 1 184 ? -3.965 12.891 12.289 1 97.94 184 ALA A O 1
ATOM 1449 N N . PHE A 1 185 ? -4.957 14.891 11.984 1 98.38 185 PHE A N 1
ATOM 1450 C CA . PHE A 1 185 ? -4.395 15.461 13.203 1 98.38 185 PHE A CA 1
ATOM 1451 C C . PHE A 1 185 ? -5.473 15.617 14.273 1 98.38 185 PHE A C 1
ATOM 1453 O O . PHE A 1 185 ? -5.23 16.219 15.32 1 98.38 185 PHE A O 1
ATOM 1460 N N . MET A 1 186 ? -6.613 15.078 14.047 1 98.12 186 MET A N 1
ATOM 1461 C CA . MET A 1 186 ? -7.742 15.289 14.953 1 98.12 186 MET A CA 1
ATOM 1462 C C . MET A 1 186 ? -7.473 14.656 16.312 1 98.12 186 MET A C 1
ATOM 1464 O O . MET A 1 186 ? -7.957 15.148 17.328 1 98.12 186 MET A O 1
ATOM 1468 N N . ASP A 1 187 ? -6.648 13.609 16.312 1 96.69 187 ASP A N 1
ATOM 1469 C CA . ASP A 1 187 ? -6.328 12.914 17.562 1 96.69 187 ASP A CA 1
ATOM 1470 C C . ASP A 1 187 ? -5.641 13.852 18.547 1 96.69 187 ASP A C 1
ATOM 1472 O O . ASP A 1 187 ? -5.59 13.562 19.75 1 96.69 187 ASP A O 1
ATOM 1476 N N . TRP A 1 188 ? -5.102 14.922 18.109 1 97.81 188 TRP A N 1
ATOM 1477 C CA . TRP A 1 188 ? -4.379 15.852 18.969 1 97.81 188 TRP A CA 1
ATOM 1478 C C . TRP A 1 188 ? -5.344 16.781 19.703 1 97.81 188 TRP A C 1
ATOM 1480 O O . TRP A 1 188 ? -4.934 17.547 20.578 1 97.81 188 TRP A O 1
ATOM 1490 N N . THR A 1 189 ? -6.629 16.688 19.328 1 97.5 189 THR A N 1
ATOM 1491 C CA . THR A 1 189 ? -7.684 17.484 19.969 1 97.5 189 THR A CA 1
ATOM 1492 C C . THR A 1 189 ? -8.578 16.594 20.828 1 97.5 189 THR A C 1
ATOM 1494 O O . THR A 1 189 ? -8.352 15.391 20.938 1 97.5 189 THR A O 1
ATOM 1497 N N . ASP A 1 190 ? -9.594 17.188 21.453 1 95.56 190 ASP A N 1
ATOM 1498 C CA . ASP A 1 190 ? -10.562 16.391 22.203 1 95.56 190 ASP A CA 1
ATOM 1499 C C . ASP A 1 190 ? -11.609 15.781 21.281 1 95.56 190 ASP A C 1
ATOM 1501 O O . ASP A 1 190 ? -12.562 15.156 21.75 1 95.56 190 ASP A O 1
ATOM 1505 N N . GLU A 1 191 ? -11.531 15.977 20 1 96.06 191 GLU A N 1
ATOM 1506 C CA . GLU A 1 191 ? -12.32 15.414 18.906 1 96.06 191 GLU A CA 1
ATOM 1507 C C . GLU A 1 191 ? -13.758 15.914 18.938 1 96.06 191 GLU A C 1
ATOM 1509 O O . GLU A 1 191 ? -14.633 15.375 18.266 1 96.06 191 GLU A O 1
ATOM 1514 N N . SER A 1 192 ? -13.984 16.969 19.75 1 97.5 192 SER A N 1
ATOM 1515 C CA . SER A 1 192 ? -15.328 17.531 19.812 1 97.5 192 SER A CA 1
ATOM 1516 C C . SER A 1 192 ? -15.719 18.156 18.469 1 97.5 192 SER A C 1
ATOM 1518 O O . SER A 1 192 ? -16.906 18.219 18.141 1 97.5 192 SER A O 1
ATOM 1520 N N . GLU A 1 193 ? -14.719 18.578 17.719 1 98.56 193 GLU A N 1
ATOM 1521 C CA . GLU A 1 193 ? -14.984 19.234 16.453 1 98.56 193 GLU A CA 1
ATOM 1522 C C . GLU A 1 193 ? -14.82 18.266 15.281 1 98.56 193 GLU A C 1
ATOM 1524 O O . GLU A 1 193 ? -14.852 18.656 14.117 1 98.56 193 GLU A O 1
ATOM 1529 N N . SER A 1 194 ? -14.625 16.953 15.578 1 98.69 194 SER A N 1
ATOM 1530 C CA . SER A 1 194 ? -14.578 15.945 14.523 1 98.69 194 SER A CA 1
ATOM 1531 C C . SER A 1 194 ? -15.922 15.828 13.812 1 98.69 194 SER A C 1
ATOM 1533 O O . SER A 1 194 ? -16.984 15.914 14.445 1 98.69 194 SER A O 1
ATOM 1535 N N . VAL A 1 195 ? -15.852 15.57 12.492 1 98.81 195 VAL A N 1
ATOM 1536 C CA . VAL A 1 195 ? -17.094 15.469 11.727 1 98.81 195 VAL A CA 1
ATOM 1537 C C . VAL A 1 195 ? -17.406 14 11.445 1 98.81 195 VAL A C 1
ATOM 1539 O O . VAL A 1 195 ? -18.312 13.688 10.672 1 98.81 195 VAL A O 1
ATOM 1542 N N . VAL A 1 196 ? -16.703 13.039 12.039 1 98.5 196 VAL A N 1
ATOM 1543 C CA . VAL A 1 196 ? -16.875 11.617 11.758 1 98.5 196 VAL A CA 1
ATOM 1544 C C . VAL A 1 196 ? -18.312 11.203 12.008 1 98.5 196 VAL A C 1
ATOM 1546 O O . VAL A 1 196 ? -18.906 10.445 11.234 1 98.5 196 VAL A O 1
ATOM 1549 N N . SER A 1 197 ? -18.906 11.711 13.078 1 97.44 197 SER A N 1
ATOM 1550 C CA . SER A 1 197 ? -20.266 11.328 13.43 1 97.44 197 SER A CA 1
ATOM 1551 C C . SER A 1 197 ? -21.25 11.734 12.344 1 97.44 197 SER A C 1
ATOM 1553 O O . SER A 1 197 ? -22.328 11.141 12.219 1 97.44 197 SER A O 1
ATOM 1555 N N . LEU A 1 198 ? -20.938 12.727 11.555 1 98.56 198 LEU A N 1
ATOM 1556 C CA . LEU A 1 198 ? -21.828 13.258 10.531 1 98.56 198 LEU A CA 1
ATOM 1557 C C . LEU A 1 198 ? -21.938 12.297 9.352 1 98.56 198 LEU A C 1
ATOM 1559 O O . LEU A 1 198 ? -22.844 12.422 8.523 1 98.56 198 LEU A O 1
ATOM 1563 N N . VAL A 1 199 ? -21.047 11.289 9.273 1 98.31 199 VAL A N 1
ATOM 1564 C CA . VAL A 1 199 ? -21.062 10.359 8.148 1 98.31 199 VAL A CA 1
ATOM 1565 C C . VAL A 1 199 ? -22.328 9.508 8.195 1 98.31 199 VAL A C 1
ATOM 1567 O O . VAL A 1 199 ? -22.781 8.992 7.176 1 98.31 199 VAL A O 1
ATOM 1570 N N . ASN A 1 200 ? -22.891 9.344 9.352 1 97.75 200 ASN A N 1
ATOM 1571 C CA . ASN A 1 200 ? -24.125 8.578 9.508 1 97.75 200 ASN A CA 1
ATOM 1572 C C . ASN A 1 200 ? -25.328 9.32 8.938 1 97.75 200 ASN A C 1
ATOM 1574 O O . ASN A 1 200 ? -26.344 8.719 8.641 1 97.75 200 ASN A O 1
ATOM 1578 N N . THR A 1 201 ? -25.219 10.609 8.797 1 98.06 201 THR A N 1
ATOM 1579 C CA . THR A 1 201 ? -26.312 11.461 8.344 1 98.06 201 THR A CA 1
ATOM 1580 C C . THR A 1 201 ? -26.125 11.867 6.891 1 98.06 201 THR A C 1
ATOM 1582 O O . THR A 1 201 ? -27.078 11.906 6.117 1 98.06 201 THR A O 1
ATOM 1585 N N . TYR A 1 202 ? -24.938 12.18 6.48 1 98.56 202 TYR A N 1
ATOM 1586 C CA . TYR A 1 202 ? -24.656 12.773 5.176 1 98.56 202 TYR A CA 1
ATOM 1587 C C . TYR A 1 202 ? -23.906 11.797 4.273 1 98.56 202 TYR A C 1
ATOM 1589 O O . TYR A 1 202 ? -22.812 11.367 4.605 1 98.56 202 TYR A O 1
ATOM 1597 N N . SER A 1 203 ? -24.438 11.508 3.127 1 98.19 203 SER A N 1
ATOM 1598 C CA . SER A 1 203 ? -23.828 10.547 2.205 1 98.19 203 SER A CA 1
ATOM 1599 C C . SER A 1 203 ? -22.703 11.195 1.392 1 98.19 203 SER A C 1
ATOM 1601 O O . SER A 1 203 ? -21.922 10.5 0.746 1 98.19 203 SER A O 1
ATOM 1603 N N . ASN A 1 204 ? -22.641 12.539 1.387 1 98.56 204 ASN A N 1
ATOM 1604 C CA . ASN A 1 204 ? -21.641 13.25 0.598 1 98.56 204 ASN A CA 1
ATOM 1605 C C . ASN A 1 204 ? -20.422 13.625 1.44 1 98.56 204 ASN A C 1
ATOM 1607 O O . ASN A 1 204 ? -19.75 14.609 1.155 1 98.56 204 ASN A O 1
ATOM 1611 N N . LEU A 1 205 ? -20.188 12.914 2.52 1 98.88 205 LEU A N 1
ATOM 1612 C CA . LEU A 1 205 ? -19.062 13.195 3.414 1 98.88 205 LEU A CA 1
ATOM 1613 C C . LEU A 1 205 ? -18.094 12.016 3.475 1 98.88 205 LEU A C 1
ATOM 1615 O O . LEU A 1 205 ? -18.516 10.875 3.682 1 98.88 205 LEU A O 1
ATOM 1619 N N . PHE A 1 206 ? -16.844 12.25 3.207 1 98.94 206 PHE A N 1
ATOM 1620 C CA . PHE A 1 206 ? -15.727 11.344 3.461 1 98.94 206 PHE A CA 1
ATOM 1621 C C . PHE A 1 206 ? -14.797 11.922 4.516 1 98.94 206 PHE A C 1
ATOM 1623 O O . PHE A 1 206 ? -14.414 13.094 4.445 1 98.94 206 PHE A O 1
ATOM 1630 N N . VAL A 1 207 ? -14.445 11.148 5.512 1 98.94 207 VAL A N 1
ATOM 1631 C CA . VAL A 1 207 ? -13.492 11.562 6.535 1 98.94 207 VAL A CA 1
ATOM 1632 C C . VAL A 1 207 ? -12.227 10.711 6.441 1 98.94 207 VAL A C 1
ATOM 1634 O O . VAL A 1 207 ? -12.305 9.477 6.418 1 98.94 207 VAL A O 1
ATOM 1637 N N . VAL A 1 208 ? -11.086 11.336 6.34 1 98.81 208 VAL A N 1
ATOM 1638 C CA . VAL A 1 208 ? -9.805 10.641 6.258 1 98.81 208 VAL A CA 1
ATOM 1639 C C . VAL A 1 208 ? -9.125 10.656 7.625 1 98.81 208 VAL A C 1
ATOM 1641 O O . VAL A 1 208 ? -9.023 11.711 8.258 1 98.81 208 VAL A O 1
ATOM 1644 N N . ARG A 1 209 ? -8.703 9.531 8.094 1 98.38 209 ARG A N 1
ATOM 1645 C CA . ARG A 1 209 ? -7.969 9.375 9.344 1 98.38 209 ARG A CA 1
ATOM 1646 C C . ARG A 1 209 ? -6.609 8.727 9.102 1 98.38 209 ARG A C 1
ATOM 1648 O O . ARG A 1 209 ? -6.438 7.984 8.133 1 98.38 209 ARG A O 1
ATOM 1655 N N . SER A 1 210 ? -5.707 9.023 9.961 1 95.94 210 SER A N 1
ATOM 1656 C CA . SER A 1 210 ? -4.348 8.508 9.875 1 95.94 210 SER A CA 1
ATOM 1657 C C . SER A 1 210 ? -3.877 7.957 11.211 1 95.94 210 SER A C 1
ATOM 1659 O O . SER A 1 210 ? -4.199 8.508 12.266 1 95.94 210 SER A O 1
ATOM 1661 N N . MET A 1 211 ? -3.115 6.875 11.164 1 95.69 211 MET A N 1
ATOM 1662 C CA . MET A 1 211 ? -2.473 6.336 12.359 1 95.69 211 MET A CA 1
ATOM 1663 C C . MET A 1 211 ? -1.038 6.836 12.484 1 95.69 211 MET A C 1
ATOM 1665 O O . MET A 1 211 ? -0.365 6.57 13.477 1 95.69 211 MET A O 1
ATOM 1669 N N . THR A 1 212 ? -0.522 7.543 11.531 1 92.44 212 THR A N 1
ATOM 1670 C CA . THR A 1 212 ? 0.87 7.941 11.359 1 92.44 212 THR A CA 1
ATOM 1671 C C . THR A 1 212 ? 1.263 8.984 12.398 1 92.44 212 THR A C 1
ATOM 1673 O O . THR A 1 212 ? 2.309 8.867 13.039 1 92.44 212 THR A O 1
ATOM 1676 N N . LYS A 1 213 ? 0.382 9.969 12.578 1 94.31 213 LYS A N 1
ATOM 1677 C CA . LYS A 1 213 ? 0.794 11.195 13.266 1 94.31 213 LYS A CA 1
ATOM 1678 C C . LYS A 1 213 ? 0.753 11.008 14.781 1 94.31 213 LYS A C 1
ATOM 1680 O O . LYS A 1 213 ? 1.76 11.211 15.469 1 94.31 213 LYS A O 1
ATOM 1685 N N . MET A 1 214 ? -0.314 10.562 15.281 1 97.06 214 MET A N 1
ATOM 1686 C CA . MET A 1 214 ? -0.504 10.398 16.719 1 97.06 214 MET A CA 1
ATOM 1687 C C . MET A 1 214 ? 0.339 9.242 17.25 1 97.06 214 MET A C 1
ATOM 1689 O O . MET A 1 214 ? 0.994 9.375 18.281 1 97.06 214 MET A O 1
ATOM 1693 N N . TYR A 1 215 ? 0.418 8.133 16.484 1 97.31 215 TYR A N 1
ATOM 1694 C CA . TYR A 1 215 ? 0.994 6.906 17.031 1 97.31 215 TYR A CA 1
ATOM 1695 C C . TYR A 1 215 ? 2.396 6.672 16.484 1 97.31 215 TYR A C 1
ATOM 1697 O O . TYR A 1 215 ? 2.986 5.613 16.703 1 97.31 215 TYR A O 1
ATOM 1705 N N . ALA A 1 216 ? 2.881 7.629 15.695 1 95.94 216 ALA A N 1
ATOM 1706 C CA . ALA A 1 216 ? 4.234 7.574 15.148 1 95.94 216 ALA A CA 1
ATOM 1707 C C . ALA A 1 216 ? 4.449 6.293 14.344 1 95.94 216 ALA A C 1
ATOM 1709 O O . ALA A 1 216 ? 5.422 5.57 14.57 1 95.94 216 ALA A O 1
ATOM 1710 N N . LEU A 1 217 ? 3.557 6.082 13.414 1 96.19 217 LEU A N 1
ATOM 1711 C CA . LEU A 1 217 ? 3.602 4.852 12.633 1 96.19 217 LEU A CA 1
ATOM 1712 C C . LEU A 1 217 ? 3.861 5.156 11.164 1 96.19 217 LEU A C 1
ATOM 1714 O O . LEU A 1 217 ? 3.297 4.504 10.281 1 96.19 217 LEU A O 1
ATOM 1718 N N . ALA A 1 218 ? 4.656 6.203 10.898 1 93.94 218 ALA A N 1
ATOM 1719 C CA . ALA A 1 218 ? 4.926 6.609 9.523 1 93.94 218 ALA A CA 1
ATOM 1720 C C . ALA A 1 218 ? 5.512 5.457 8.719 1 93.94 218 ALA A C 1
ATOM 1722 O O . ALA A 1 218 ? 5.219 5.312 7.527 1 93.94 218 ALA A O 1
ATOM 1723 N N . GLY A 1 219 ? 6.262 4.621 9.328 1 94.94 219 GLY A N 1
ATOM 1724 C CA . GLY A 1 219 ? 6.922 3.525 8.641 1 94.94 219 GLY A CA 1
ATOM 1725 C C . GLY A 1 219 ? 6.035 2.305 8.477 1 94.94 219 GLY A C 1
ATOM 1726 O O . GLY A 1 219 ? 6.387 1.367 7.758 1 94.94 219 GLY A O 1
ATOM 1727 N N . VAL A 1 220 ? 4.926 2.209 9.062 1 94.75 220 VAL A N 1
ATOM 1728 C CA . VAL A 1 220 ? 4.012 1.073 9.055 1 94.75 220 VAL A CA 1
ATOM 1729 C C . VAL A 1 220 ? 2.955 1.271 7.965 1 94.75 220 VAL A C 1
ATOM 1731 O O . VAL A 1 220 ? 2.475 0.302 7.375 1 94.75 220 VAL A O 1
ATOM 1734 N N . ARG A 1 221 ? 2.623 2.549 7.648 1 95.75 221 ARG A N 1
ATOM 1735 C CA . ARG A 1 221 ? 1.659 2.973 6.641 1 95.75 221 ARG A CA 1
ATOM 1736 C C . ARG A 1 221 ? 0.26 2.463 6.973 1 95.75 221 ARG A C 1
ATOM 1738 O O . ARG A 1 221 ? -0.154 1.409 6.484 1 95.75 221 ARG A O 1
ATOM 1745 N N . LEU A 1 222 ? -0.508 3.197 7.691 1 97.81 222 LEU A N 1
ATOM 1746 C CA . LEU A 1 222 ? -1.855 2.789 8.07 1 97.81 222 LEU A CA 1
ATOM 1747 C C . LEU A 1 222 ? -2.777 3.998 8.188 1 97.81 222 LEU A C 1
ATOM 1749 O O . LEU A 1 222 ? -2.43 4.988 8.836 1 97.81 222 LEU A O 1
ATOM 1753 N N . GLY A 1 223 ? -3.84 3.963 7.535 1 97.94 223 GLY A N 1
ATOM 1754 C CA . GLY A 1 223 ? -4.914 4.941 7.594 1 97.94 223 GLY A CA 1
ATOM 1755 C C . GLY A 1 223 ? -6.266 4.371 7.203 1 97.94 223 GLY A C 1
ATOM 1756 O O . GLY A 1 223 ? -6.41 3.158 7.039 1 97.94 223 GLY A O 1
ATOM 1757 N N . TYR A 1 224 ? -7.258 5.207 7.168 1 98.69 224 TYR A N 1
ATOM 1758 C CA . TYR A 1 224 ? -8.57 4.742 6.742 1 98.69 224 TYR A CA 1
ATOM 1759 C C . TYR A 1 224 ? -9.477 5.91 6.363 1 98.69 224 TYR A C 1
ATOM 1761 O O . TYR A 1 224 ? -9.203 7.055 6.734 1 98.69 224 TYR A O 1
ATOM 1769 N N . VAL A 1 225 ? -10.422 5.633 5.551 1 98.88 225 VAL A N 1
ATOM 1770 C CA . VAL A 1 225 ? -11.445 6.578 5.121 1 98.88 225 VAL A CA 1
ATOM 1771 C C . VAL A 1 225 ? -12.812 6.133 5.637 1 98.88 225 VAL A C 1
ATOM 1773 O O . VAL A 1 225 ? -13.141 4.945 5.59 1 98.88 225 VAL A O 1
ATOM 1776 N N . ILE A 1 226 ? -13.562 7.055 6.172 1 98.88 226 ILE A N 1
ATOM 1777 C CA . ILE A 1 226 ? -14.891 6.789 6.727 1 98.88 226 ILE A CA 1
ATOM 1778 C C . ILE A 1 226 ? -15.945 7.543 5.922 1 98.88 226 ILE A C 1
ATOM 1780 O O . ILE A 1 226 ? -15.773 8.727 5.617 1 98.88 226 ILE A O 1
ATOM 1784 N N . GLY A 1 227 ? -17 6.961 5.582 1 98.81 227 GLY A N 1
ATOM 1785 C CA . GLY A 1 227 ? -18.141 7.551 4.879 1 98.81 227 GLY A CA 1
ATOM 1786 C C . GLY A 1 227 ? -19.141 6.527 4.406 1 98.81 227 GLY A C 1
ATOM 1787 O O . GLY A 1 227 ? -18.828 5.344 4.281 1 98.81 227 GLY A O 1
ATOM 1788 N N . GLN A 1 228 ? -20.328 6.977 4.102 1 98.44 228 GLN A N 1
ATOM 1789 C CA . GLN A 1 228 ? -21.359 6.086 3.59 1 98.44 228 GLN A CA 1
ATOM 1790 C C . GLN A 1 228 ? -20.969 5.492 2.242 1 98.44 228 GLN A C 1
ATOM 1792 O O . GLN A 1 228 ? -21.328 4.363 1.919 1 98.44 228 GLN A O 1
ATOM 1797 N N . GLN A 1 229 ? -20.156 6.23 1.521 1 97.75 229 GLN A N 1
ATOM 1798 C CA . GLN A 1 229 ? -19.766 5.789 0.188 1 97.75 229 GLN A CA 1
ATOM 1799 C C . GLN A 1 229 ? -18.328 5.285 0.18 1 97.75 229 GLN A C 1
ATOM 1801 O O . GLN A 1 229 ? -17.719 5.125 -0.884 1 97.75 229 GLN A O 1
ATOM 1806 N N . ALA A 1 230 ? -17.766 5.039 1.381 1 97.81 230 ALA A N 1
ATOM 1807 C CA . ALA A 1 230 ? -16.359 4.688 1.479 1 97.81 230 ALA A CA 1
ATOM 1808 C C . ALA A 1 230 ? -16.062 3.373 0.756 1 97.81 230 ALA A C 1
ATOM 1810 O O . ALA A 1 230 ? -14.977 3.189 0.197 1 97.81 230 ALA A O 1
ATOM 1811 N N . GLU A 1 231 ? -17.016 2.469 0.669 1 96.44 231 GLU A N 1
ATOM 1812 C CA . GLU A 1 231 ? -16.844 1.162 0.042 1 96.44 231 GLU A CA 1
ATOM 1813 C C . GLU A 1 231 ? -16.5 1.303 -1.438 1 96.44 231 GLU A C 1
ATOM 1815 O O . GLU A 1 231 ? -15.828 0.437 -2.012 1 96.44 231 GLU A O 1
ATOM 1820 N N . LYS A 1 232 ? -16.922 2.383 -2.07 1 96.62 232 LYS A N 1
ATOM 1821 C CA . LYS A 1 232 ? -16.609 2.629 -3.475 1 96.62 232 LYS A CA 1
ATOM 1822 C C . LYS A 1 232 ? -15.094 2.727 -3.695 1 96.62 232 LYS A C 1
ATOM 1824 O O . LYS A 1 232 ? -14.609 2.465 -4.797 1 96.62 232 LYS A O 1
ATOM 1829 N N . LEU A 1 233 ? -14.406 3.062 -2.617 1 97.38 233 LEU A N 1
ATOM 1830 C CA . LEU A 1 233 ? -12.969 3.264 -2.734 1 97.38 233 LEU A CA 1
ATOM 1831 C C . LEU A 1 233 ? -12.25 1.936 -2.945 1 97.38 233 LEU A C 1
ATOM 1833 O O . LEU A 1 233 ? -11.125 1.906 -3.465 1 97.38 233 LEU A O 1
ATOM 1837 N N . ARG A 1 234 ? -12.859 0.845 -2.547 1 94.88 234 ARG A N 1
ATOM 1838 C CA . ARG A 1 234 ? -12.25 -0.476 -2.686 1 94.88 234 ARG A CA 1
ATOM 1839 C C . ARG A 1 234 ? -11.93 -0.78 -4.145 1 94.88 234 ARG A C 1
ATOM 1841 O O . ARG A 1 234 ? -10.961 -1.482 -4.438 1 94.88 234 ARG A O 1
ATOM 1848 N N . HIS A 1 235 ? -12.719 -0.208 -4.98 1 93.31 235 HIS A N 1
ATOM 1849 C CA . HIS A 1 235 ? -12.531 -0.397 -6.414 1 93.31 235 HIS A CA 1
ATOM 1850 C C . HIS A 1 235 ? -11.148 0.074 -6.852 1 93.31 235 HIS A C 1
ATOM 1852 O O . HIS A 1 235 ? -10.602 -0.419 -7.844 1 93.31 235 HIS A O 1
ATOM 1858 N N . TYR A 1 236 ? -10.555 0.961 -6.117 1 94.31 236 TYR A N 1
ATOM 1859 C CA . TYR A 1 236 ? -9.305 1.6 -6.52 1 94.31 236 TYR A CA 1
ATOM 1860 C C . TYR A 1 236 ? -8.141 1.097 -5.676 1 94.31 236 TYR A C 1
ATOM 1862 O O . TYR A 1 236 ? -7.02 1.592 -5.797 1 94.31 236 TYR A O 1
ATOM 1870 N N . LEU A 1 237 ? -8.391 0.163 -4.809 1 95.62 237 LEU A N 1
ATOM 1871 C CA . LEU A 1 237 ? -7.367 -0.376 -3.924 1 95.62 237 LEU A CA 1
ATOM 1872 C C . LEU A 1 237 ? -6.961 -1.78 -4.359 1 95.62 237 LEU A C 1
ATOM 1874 O O . LEU A 1 237 ? -7.801 -2.568 -4.793 1 95.62 237 LEU A O 1
ATOM 1878 N N . PRO A 1 238 ? -5.621 -2.072 -4.242 1 93.38 238 PRO A N 1
ATOM 1879 C CA . PRO A 1 238 ? -5.223 -3.461 -4.48 1 93.38 238 PRO A CA 1
ATOM 1880 C C . PRO A 1 238 ? -5.77 -4.422 -3.428 1 93.38 238 PRO A C 1
ATOM 1882 O O . PRO A 1 238 ? -6.137 -3.994 -2.33 1 93.38 238 PRO A O 1
ATOM 1885 N N . HIS A 1 239 ? -5.809 -5.699 -3.887 1 89.81 239 HIS A N 1
ATOM 1886 C CA . HIS A 1 239 ? -6.062 -6.719 -2.873 1 89.81 239 HIS A CA 1
ATOM 1887 C C . HIS A 1 239 ? -4.949 -6.742 -1.83 1 89.81 239 HIS A C 1
ATOM 1889 O O . HIS A 1 239 ? -3.775 -6.559 -2.164 1 89.81 239 HIS A O 1
ATOM 1895 N N . TRP A 1 240 ? -5.312 -6.934 -0.605 1 92.25 240 TRP A N 1
ATOM 1896 C CA . TRP A 1 240 ? -4.34 -7.012 0.48 1 92.25 240 TRP A CA 1
ATOM 1897 C C . TRP A 1 240 ? -3.504 -5.738 0.555 1 92.25 240 TRP A C 1
ATOM 1899 O O . TRP A 1 240 ? -2.273 -5.801 0.611 1 92.25 240 TRP A O 1
ATOM 1909 N N . ASN A 1 241 ? -4.18 -4.648 0.545 1 96 241 ASN A N 1
ATOM 1910 C CA . ASN A 1 241 ? -3.5 -3.363 0.445 1 96 241 ASN A CA 1
ATOM 1911 C C . ASN A 1 241 ? -2.84 -2.975 1.765 1 96 241 ASN A C 1
ATOM 1913 O O . ASN A 1 241 ? -1.976 -2.096 1.797 1 96 241 ASN A O 1
ATOM 1917 N N . VAL A 1 242 ? -3.213 -3.609 2.832 1 96.94 242 VAL A N 1
ATOM 1918 C CA . VAL A 1 242 ? -2.656 -3.283 4.141 1 96.94 242 VAL A CA 1
ATOM 1919 C C . VAL A 1 242 ? -1.928 -4.5 4.707 1 96.94 242 VAL A C 1
ATOM 1921 O O . VAL A 1 242 ? -2.463 -5.609 4.703 1 96.94 242 VAL A O 1
ATOM 1924 N N . SER A 1 243 ? -0.714 -4.281 5.195 1 96.62 243 SER A N 1
ATOM 1925 C CA . SER A 1 243 ? 0.086 -5.391 5.703 1 96.62 243 SER A CA 1
ATOM 1926 C C . SER A 1 243 ? -0.518 -5.969 6.98 1 96.62 243 SER A C 1
ATOM 1928 O O . SER A 1 243 ? -1.265 -5.285 7.684 1 96.62 243 SER A O 1
ATOM 1930 N N . ALA A 1 244 ? -0.199 -7.227 7.242 1 95.81 244 ALA A N 1
ATOM 1931 C CA . ALA A 1 244 ? -0.661 -7.871 8.469 1 95.81 244 ALA A CA 1
ATOM 1932 C C . ALA A 1 244 ? -0.111 -7.16 9.703 1 95.81 244 ALA A C 1
ATOM 1934 O O . ALA A 1 244 ? -0.804 -7.035 10.719 1 95.81 244 ALA A O 1
ATOM 1935 N N . ILE A 1 245 ? 1.076 -6.652 9.609 1 95.25 245 ILE A N 1
ATOM 1936 C CA . ILE A 1 245 ? 1.736 -5.953 10.703 1 95.25 245 ILE A CA 1
ATOM 1937 C C . ILE A 1 245 ? 1.004 -4.645 10.992 1 95.25 245 ILE A C 1
ATOM 1939 O O . ILE A 1 245 ? 0.74 -4.316 12.148 1 95.25 245 ILE A O 1
ATOM 1943 N N . ALA A 1 246 ? 0.697 -3.91 9.945 1 96.56 246 ALA A N 1
ATOM 1944 C CA . ALA A 1 246 ? -0.025 -2.65 10.102 1 96.56 246 ALA A CA 1
ATOM 1945 C C . ALA A 1 246 ? -1.384 -2.873 10.758 1 96.56 246 ALA A C 1
ATOM 1947 O O . ALA A 1 246 ? -1.776 -2.123 11.656 1 96.56 246 ALA A O 1
ATOM 1948 N N . ASN A 1 247 ? -2.02 -3.906 10.289 1 96.25 247 ASN A N 1
ATOM 1949 C CA . ASN A 1 247 ? -3.326 -4.258 10.836 1 96.25 247 ASN A CA 1
ATOM 1950 C C . ASN A 1 247 ? -3.254 -4.523 12.336 1 96.25 247 ASN A C 1
ATOM 1952 O O . ASN A 1 247 ? -4.066 -4.004 13.102 1 96.25 247 ASN A O 1
ATOM 1956 N N . GLU A 1 248 ? -2.303 -5.324 12.766 1 95.69 248 GLU A N 1
ATOM 1957 C CA . GLU A 1 248 ? -2.158 -5.707 14.164 1 95.69 248 GLU A CA 1
ATOM 1958 C C . GLU A 1 248 ? -1.746 -4.512 15.023 1 95.69 248 GLU A C 1
ATOM 1960 O O . GLU A 1 248 ? -2.332 -4.27 16.078 1 95.69 248 GLU A O 1
ATOM 1965 N N . ILE A 1 249 ? -0.779 -3.77 14.547 1 96.69 249 ILE A N 1
ATOM 1966 C CA . ILE A 1 249 ? -0.294 -2.605 15.289 1 96.69 249 ILE A CA 1
ATOM 1967 C C . ILE A 1 249 ? -1.42 -1.587 15.445 1 96.69 249 ILE A C 1
ATOM 1969 O O . ILE A 1 249 ? -1.614 -1.029 16.531 1 96.69 249 ILE A O 1
ATOM 1973 N N . GLY A 1 250 ? -2.111 -1.358 14.312 1 96.88 250 GLY A N 1
ATOM 1974 C CA . GLY A 1 250 ? -3.24 -0.442 14.367 1 96.88 250 GLY A CA 1
ATOM 1975 C C . GLY A 1 250 ? -4.266 -0.817 15.422 1 96.88 250 GLY A C 1
ATOM 1976 O O . GLY A 1 250 ? -4.789 0.051 16.125 1 96.88 250 GLY A O 1
ATOM 1977 N N . SER A 1 251 ? -4.492 -2.098 15.547 1 95.12 251 SER A N 1
ATOM 1978 C CA . SER A 1 251 ? -5.484 -2.602 16.484 1 95.12 251 SER A CA 1
ATOM 1979 C C . SER A 1 251 ? -5.086 -2.299 17.922 1 95.12 251 SER A C 1
ATOM 1981 O O . SER A 1 251 ? -5.914 -1.877 18.734 1 95.12 251 SER A O 1
ATOM 1983 N N . PHE A 1 252 ? -3.695 -2.439 18.266 1 93.25 252 PHE A N 1
ATOM 1984 C CA . PHE A 1 252 ? -3.168 -2.117 19.594 1 93.25 252 PHE A CA 1
ATOM 1985 C C . PHE A 1 252 ? -3.275 -0.621 19.859 1 93.25 252 PHE A C 1
ATOM 1987 O O . PHE A 1 252 ? -3.723 -0.213 20.938 1 93.25 252 PHE A O 1
ATOM 1994 N N . CYS A 1 253 ? -2.996 0.12 18.875 1 95.88 253 CYS A N 1
ATOM 1995 C CA . CYS A 1 253 ? -2.871 1.564 19.047 1 95.88 253 CYS A CA 1
ATOM 1996 C C . CYS A 1 253 ? -4.238 2.211 19.234 1 95.88 253 CYS A C 1
ATOM 1998 O O . CYS A 1 253 ? -4.395 3.117 20.047 1 95.88 253 CYS A O 1
ATOM 2000 N N . LEU A 1 254 ? -5.207 1.675 18.484 1 94.12 254 LEU A N 1
ATOM 2001 C CA . LEU A 1 254 ? -6.551 2.248 18.516 1 94.12 254 LEU A CA 1
ATOM 2002 C C . LEU A 1 254 ? -7.152 2.146 19.906 1 94.12 254 LEU A C 1
ATOM 2004 O O . LEU A 1 254 ? -8 2.959 20.281 1 94.12 254 LEU A O 1
ATOM 2008 N N . GLN A 1 255 ? -6.715 1.242 20.688 1 91.88 255 GLN A N 1
ATOM 2009 C CA . GLN A 1 255 ? -7.27 0.983 22.016 1 91.88 255 GLN A CA 1
ATOM 2010 C C . GLN A 1 255 ? -6.512 1.755 23.094 1 91.88 255 GLN A C 1
ATOM 2012 O O . GLN A 1 255 ? -6.953 1.825 24.234 1 91.88 255 GLN A O 1
ATOM 2017 N N . ASP A 1 256 ? -5.453 2.381 22.797 1 94.56 256 ASP A N 1
ATOM 2018 C CA . ASP A 1 256 ? -4.574 3.008 23.781 1 94.56 256 ASP A CA 1
ATOM 2019 C C . ASP A 1 256 ? -5 4.449 24.062 1 94.56 256 ASP A C 1
ATOM 2021 O O . ASP A 1 256 ? -4.293 5.391 23.688 1 94.56 256 ASP A O 1
ATOM 2025 N N . LYS A 1 257 ? -5.961 4.648 24.875 1 94 257 LYS A N 1
ATOM 2026 C CA . LYS A 1 257 ? -6.492 5.969 25.188 1 94 257 LYS A CA 1
ATOM 2027 C C . LYS A 1 257 ? -5.535 6.746 26.094 1 94 257 LYS A C 1
ATOM 2029 O O . LYS A 1 257 ? -5.492 7.977 26.047 1 94 257 LYS A O 1
ATOM 2034 N N . TYR A 1 258 ? -4.82 6.004 26.875 1 96.12 258 TYR A N 1
ATOM 2035 C CA . TYR A 1 258 ? -3.877 6.641 27.781 1 96.12 258 TYR A CA 1
ATOM 2036 C C . TYR A 1 258 ? -2.748 7.32 27.016 1 96.12 258 TYR A C 1
ATOM 2038 O O . TYR A 1 258 ? -2.375 8.453 27.312 1 96.12 258 TYR A O 1
ATOM 2046 N N . PHE A 1 259 ? -2.211 6.641 26.062 1 97.31 259 PHE A N 1
ATOM 2047 C CA . PHE A 1 259 ? -1.145 7.195 25.234 1 97.31 259 PHE A CA 1
ATOM 2048 C C . PHE A 1 259 ? -1.605 8.477 24.547 1 97.31 259 PHE A C 1
ATOM 2050 O O . PHE A 1 259 ? -0.866 9.461 24.484 1 97.31 259 PHE A O 1
ATOM 2057 N N . VAL A 1 260 ? -2.799 8.492 23.984 1 97.44 260 VAL A N 1
ATOM 2058 C CA . VAL A 1 260 ? -3.359 9.641 23.281 1 97.44 260 VAL A CA 1
ATOM 2059 C C . VAL A 1 260 ? -3.488 10.82 24.25 1 97.44 260 VAL A C 1
ATOM 2061 O O . VAL A 1 260 ? -3.086 11.938 23.938 1 97.44 260 VAL A O 1
ATOM 2064 N N . LYS A 1 261 ? -4.023 10.539 25.391 1 97 261 LYS A N 1
ATOM 2065 C CA . LYS A 1 261 ? -4.207 11.578 26.406 1 97 261 LYS A CA 1
ATOM 2066 C C . LYS A 1 261 ? -2.867 12.188 26.828 1 97 261 LYS A C 1
ATOM 2068 O O . LYS A 1 261 ? -2.736 13.406 26.922 1 97 261 LYS A O 1
ATOM 2073 N N . GLU A 1 262 ? -1.918 11.328 27.062 1 97.31 262 GLU A N 1
ATOM 2074 C CA . GLU A 1 262 ? -0.587 11.789 27.453 1 97.31 262 GLU A CA 1
ATOM 2075 C C . GLU A 1 262 ? 0.032 12.648 26.359 1 97.31 262 GLU A C 1
ATOM 2077 O O . GLU A 1 262 ? 0.6 13.711 26.641 1 97.31 262 GLU A O 1
ATOM 2082 N N . SER A 1 263 ? -0.047 12.203 25.141 1 97.81 263 SER A N 1
ATOM 2083 C CA . SER A 1 263 ? 0.492 12.93 24 1 97.81 263 SER A CA 1
ATOM 2084 C C . SER A 1 263 ? -0.145 14.312 23.875 1 97.81 263 SER A C 1
ATOM 2086 O O . SER A 1 263 ? 0.552 15.305 23.672 1 97.81 263 SER A O 1
ATOM 2088 N N . ARG A 1 264 ? -1.433 14.398 24.047 1 97.25 264 ARG A N 1
ATOM 2089 C CA . ARG A 1 264 ? -2.184 15.648 23.969 1 97.25 264 ARG A CA 1
ATOM 2090 C C . ARG A 1 264 ? -1.738 16.625 25.047 1 97.25 264 ARG A C 1
ATOM 2092 O O . ARG A 1 264 ? -1.509 17.812 24.766 1 97.25 264 ARG A O 1
ATOM 2099 N N . GLU A 1 265 ? -1.68 16.109 26.188 1 97.19 265 GLU A N 1
ATOM 2100 C CA . GLU A 1 265 ? -1.353 16.969 27.328 1 97.19 265 GLU A CA 1
ATOM 2101 C C . GLU A 1 265 ? 0.043 17.562 27.172 1 97.19 265 GLU A C 1
ATOM 2103 O O . GLU A 1 265 ? 0.227 18.766 27.359 1 97.19 265 GLU A O 1
ATOM 2108 N N . LYS A 1 266 ? 0.991 16.75 26.859 1 97.12 266 LYS A N 1
ATOM 2109 C CA . LYS A 1 266 ? 2.365 17.219 26.703 1 97.12 266 LYS A CA 1
ATOM 2110 C C . LYS A 1 266 ? 2.477 18.203 25.547 1 97.12 266 LYS A C 1
ATOM 2112 O O . LYS A 1 266 ? 3.125 19.25 25.672 1 97.12 266 LYS A O 1
ATOM 2117 N N . SER A 1 267 ? 1.869 17.875 24.469 1 97.62 267 SER A N 1
ATOM 2118 C CA . SER A 1 267 ? 1.951 18.703 23.281 1 97.62 267 SER A CA 1
ATOM 2119 C C . SER A 1 267 ? 1.238 20.047 23.484 1 97.62 267 SER A C 1
ATOM 2121 O O . SER A 1 267 ? 1.742 21.094 23.078 1 97.62 267 SER A O 1
ATOM 2123 N N . SER A 1 268 ? 0.071 19.984 24.094 1 97.62 268 SER A N 1
ATOM 2124 C CA . SER A 1 268 ? -0.715 21.203 24.281 1 97.62 268 SER A CA 1
ATOM 2125 C C . SER A 1 268 ? 0 22.188 25.219 1 97.62 268 SER A C 1
ATOM 2127 O O . SER A 1 268 ? 0.021 23.391 24.953 1 97.62 268 SER A O 1
ATOM 2129 N N . LYS A 1 269 ? 0.556 21.641 26.25 1 97.88 269 LYS A N 1
ATOM 2130 C CA . LYS A 1 269 ? 1.286 22.484 27.188 1 97.88 269 LYS A CA 1
ATOM 2131 C C . LYS A 1 269 ? 2.461 23.188 26.516 1 97.88 269 LYS A C 1
ATOM 2133 O O . LYS A 1 269 ? 2.617 24.406 26.625 1 97.88 269 LYS A O 1
ATOM 2138 N N . LEU A 1 270 ? 3.234 22.406 25.859 1 98.5 270 LEU A N 1
ATOM 2139 C CA . LEU A 1 270 ? 4.414 22.969 25.203 1 98.5 270 LEU A CA 1
ATOM 2140 C C . LEU A 1 270 ? 4.016 23.906 24.078 1 98.5 270 LEU A C 1
ATOM 2142 O O . LEU A 1 270 ? 4.645 24.953 23.875 1 98.5 270 LEU A O 1
ATOM 2146 N N . ARG A 1 271 ? 3.012 23.562 23.312 1 98.69 271 ARG A N 1
ATOM 2147 C CA . ARG A 1 271 ? 2.537 24.406 22.234 1 98.69 271 ARG A CA 1
ATOM 2148 C C . ARG A 1 271 ? 2.146 25.797 22.75 1 98.69 271 ARG A C 1
ATOM 2150 O O . ARG A 1 271 ? 2.477 26.812 22.141 1 98.69 271 ARG A O 1
ATOM 2157 N N . SER A 1 272 ? 1.46 25.797 23.859 1 98.5 272 SER A N 1
ATOM 2158 C CA . SER A 1 272 ? 1.054 27.062 24.469 1 98.5 272 SER A CA 1
ATOM 2159 C C . SER A 1 272 ? 2.264 27.922 24.812 1 98.5 272 SER A C 1
ATOM 2161 O O . SER A 1 272 ? 2.254 29.141 24.609 1 98.5 272 SER A O 1
ATOM 2163 N N . GLN A 1 273 ? 3.254 27.266 25.344 1 98.56 273 GLN A N 1
ATOM 2164 C CA . GLN A 1 273 ? 4.488 27.969 25.672 1 98.56 273 GLN A CA 1
ATOM 2165 C C . GLN A 1 273 ? 5.164 28.5 24.406 1 98.56 273 GLN A C 1
ATOM 2167 O O . GLN A 1 273 ? 5.66 29.641 24.375 1 98.56 273 GLN A O 1
ATOM 2172 N N . MET A 1 274 ? 5.223 27.703 23.375 1 98.81 274 MET A N 1
ATOM 2173 C CA . MET A 1 274 ? 5.82 28.094 22.109 1 98.81 274 MET A CA 1
ATOM 2174 C C . MET A 1 274 ? 5.129 29.328 21.547 1 98.81 274 MET A C 1
ATOM 2176 O O . MET A 1 274 ? 5.789 30.25 21.062 1 98.81 274 MET A O 1
ATOM 2180 N N . VAL A 1 275 ? 3.76 29.328 21.594 1 98.75 275 VAL A N 1
ATOM 2181 C CA . VAL A 1 275 ? 2.967 30.438 21.094 1 98.75 275 VAL A CA 1
ATOM 2182 C C . VAL A 1 275 ? 3.318 31.703 21.859 1 98.75 275 VAL A C 1
ATOM 2184 O O . VAL A 1 275 ? 3.566 32.75 21.25 1 98.75 275 VAL A O 1
ATOM 2187 N N . LYS A 1 276 ? 3.381 31.578 23.156 1 98.5 276 LYS A N 1
ATOM 2188 C CA . LYS A 1 276 ? 3.717 32.719 24 1 98.5 276 LYS A CA 1
ATOM 2189 C C . LYS A 1 276 ? 5.105 33.281 23.656 1 98.5 276 LYS A C 1
ATOM 2191 O O . LYS A 1 276 ? 5.289 34.469 23.5 1 98.5 276 LYS A O 1
ATOM 2196 N N . ASP A 1 277 ? 6.055 32.375 23.562 1 98.56 277 ASP A N 1
ATOM 2197 C CA . ASP A 1 277 ? 7.434 32.75 23.281 1 98.56 277 ASP A CA 1
ATOM 2198 C C . ASP A 1 277 ? 7.543 33.469 21.922 1 98.56 277 ASP A C 1
ATOM 2200 O O . ASP A 1 277 ? 8.227 34.5 21.812 1 98.56 277 ASP A O 1
ATOM 2204 N N . LEU A 1 278 ? 6.91 32.938 20.906 1 98.69 278 LEU A N 1
ATOM 2205 C CA . LEU A 1 278 ? 7 33.5 19.562 1 98.69 278 LEU A CA 1
ATOM 2206 C C . LEU A 1 278 ? 6.301 34.844 19.469 1 98.69 278 LEU A C 1
ATOM 2208 O O . LEU A 1 278 ? 6.773 35.75 18.781 1 98.69 278 LEU A O 1
ATOM 2212 N N . LYS A 1 279 ? 5.184 34.938 20.156 1 98.19 279 LYS A N 1
ATOM 2213 C CA . LYS A 1 279 ? 4.473 36.219 20.172 1 98.19 279 LYS A CA 1
ATOM 2214 C C . LYS A 1 279 ? 5.293 37.312 20.875 1 98.19 279 LYS A C 1
ATOM 2216 O O . LYS A 1 279 ? 5.254 38.469 20.484 1 98.19 279 LYS A O 1
ATOM 2221 N N . LEU A 1 280 ? 6.016 36.906 21.875 1 97.19 280 LEU A N 1
ATOM 2222 C CA . LEU A 1 280 ? 6.875 37.844 22.594 1 97.19 280 LEU A CA 1
ATOM 2223 C C . LEU A 1 280 ? 7.965 38.406 21.672 1 97.19 280 LEU A C 1
ATOM 2225 O O . LEU A 1 280 ? 8.391 39.531 21.828 1 97.19 280 LEU A O 1
ATOM 2229 N N . ILE A 1 281 ? 8.336 37.594 20.703 1 95.25 281 ILE A N 1
ATOM 2230 C CA . ILE A 1 281 ? 9.359 38 19.734 1 95.25 281 ILE A CA 1
ATOM 2231 C C . ILE A 1 281 ? 8.719 38.844 18.641 1 95.25 281 ILE A C 1
ATOM 2233 O O . ILE A 1 281 ? 9.414 39.406 17.797 1 95.25 281 ILE A O 1
ATOM 2237 N N . GLY A 1 282 ? 7.391 38.938 18.625 1 97 282 GLY A N 1
ATOM 2238 C CA . GLY A 1 282 ? 6.672 39.75 17.656 1 97 282 GLY A CA 1
ATOM 2239 C C . GLY A 1 282 ? 6.129 38.938 16.484 1 97 282 GLY A C 1
ATOM 2240 O O . GLY A 1 282 ? 5.656 39.5 15.5 1 97 282 GLY A O 1
ATOM 2241 N N . CYS A 1 283 ? 6.211 37.688 16.531 1 98.25 283 CYS A N 1
ATOM 2242 C CA . CYS A 1 283 ? 5.746 36.844 15.43 1 98.25 283 CYS A CA 1
ATOM 2243 C C . CYS A 1 283 ? 4.223 36.75 15.406 1 98.25 283 CYS A C 1
ATOM 2245 O O . CYS A 1 283 ? 3.582 36.844 16.453 1 98.25 283 CYS A O 1
ATOM 2247 N N . LYS A 1 284 ? 3.672 36.688 14.195 1 98.31 284 LYS A N 1
ATOM 2248 C CA . LYS A 1 284 ? 2.32 36.156 14.055 1 98.31 284 LYS A CA 1
ATOM 2249 C C . LYS A 1 284 ? 2.312 34.625 14.203 1 98.31 284 LYS A C 1
ATOM 2251 O O . LYS A 1 284 ? 3.219 33.938 13.711 1 98.31 284 LYS A O 1
ATOM 2256 N N . VAL A 1 285 ? 1.351 34.125 14.898 1 98.75 285 VAL A N 1
ATOM 2257 C CA . VAL A 1 285 ? 1.294 32.688 15.156 1 98.75 285 VAL A CA 1
ATOM 2258 C C . VAL A 1 285 ? -0.122 32.188 14.914 1 98.75 285 VAL A C 1
ATOM 2260 O O . VAL A 1 285 ? -1.101 32.812 15.289 1 98.75 285 VAL A O 1
ATOM 2263 N N . SER A 1 286 ? -0.275 31.047 14.203 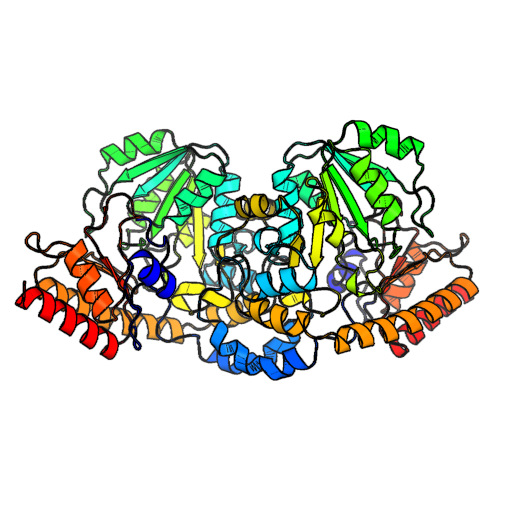1 98.69 286 SER A N 1
ATOM 2264 C CA . SER A 1 286 ? -1.583 30.453 13.961 1 98.69 286 SER A CA 1
ATOM 2265 C C . SER A 1 286 ? -2.195 29.922 15.258 1 98.69 286 SER A C 1
ATOM 2267 O O . SER A 1 286 ? -1.474 29.516 16.172 1 98.69 286 SER A O 1
ATOM 2269 N N . ASN A 1 287 ? -3.514 29.922 15.32 1 98.44 287 ASN A N 1
ATOM 2270 C CA . ASN A 1 287 ? -4.238 29.344 16.438 1 98.44 287 ASN A CA 1
ATOM 2271 C C . ASN A 1 287 ? -4.332 27.828 16.312 1 98.44 287 ASN A C 1
ATOM 2273 O O . ASN A 1 287 ? -5.43 27.281 16.172 1 98.44 287 ASN A O 1
ATOM 2277 N N . SER A 1 288 ? -3.211 27.188 16.531 1 98.62 288 SER A N 1
ATOM 2278 C CA . SER A 1 288 ? -3.092 25.766 16.234 1 98.62 288 SER A CA 1
ATOM 2279 C C . SER A 1 288 ? -3.676 24.922 17.375 1 98.62 288 SER A C 1
ATOM 2281 O O . SER A 1 288 ? -3.541 25.281 18.547 1 98.62 288 SER A O 1
ATOM 2283 N N . ALA A 1 289 ? -4.359 23.875 16.984 1 98.31 289 ALA A N 1
ATOM 2284 C CA . ALA A 1 289 ? -4.82 22.859 17.922 1 98.31 289 ALA A CA 1
ATOM 2285 C C . ALA A 1 289 ? -4.059 21.547 17.734 1 98.31 289 ALA A C 1
ATOM 2287 O O . ALA A 1 289 ? -4.344 20.547 18.406 1 98.31 289 ALA A O 1
ATOM 2288 N N . ALA A 1 290 ? -3.113 21.469 16.828 1 98.19 290 ALA A N 1
ATOM 2289 C CA . ALA A 1 290 ? -2.352 20.266 16.484 1 98.19 290 ALA A CA 1
ATOM 2290 C C . ALA A 1 290 ? -0.978 20.281 17.141 1 98.19 290 ALA A C 1
ATOM 2292 O O . ALA A 1 290 ? -0.681 21.156 17.953 1 98.19 290 ALA A O 1
ATOM 2293 N N . ASN A 1 291 ? -0.154 19.266 16.891 1 98.38 291 ASN A N 1
ATOM 2294 C CA . ASN A 1 291 ? 1.183 19.188 17.469 1 98.38 291 ASN A CA 1
ATOM 2295 C C . ASN A 1 291 ? 2.207 19.938 16.641 1 98.38 291 ASN A C 1
ATOM 2297 O O . ASN A 1 291 ? 3.334 19.469 16.453 1 98.38 291 ASN A O 1
ATOM 2301 N N . PHE A 1 292 ? 1.816 20.969 16.062 1 98.69 292 PHE A N 1
ATOM 2302 C CA . PHE A 1 292 ? 2.635 21.938 15.336 1 98.69 292 PHE A CA 1
ATOM 2303 C C . PHE A 1 292 ? 1.95 23.297 15.273 1 98.69 292 PHE A C 1
ATOM 2305 O O . PHE A 1 292 ? 0.777 23.422 15.633 1 98.69 292 PHE A O 1
ATOM 2312 N N . LEU A 1 293 ? 2.668 24.281 14.922 1 98.56 293 LEU A N 1
ATOM 2313 C CA . LEU A 1 293 ? 2.092 25.609 14.688 1 98.56 293 LEU A CA 1
ATOM 2314 C C . LEU A 1 293 ? 2.812 26.312 13.547 1 98.56 293 LEU A C 1
ATOM 2316 O O . LEU A 1 293 ? 3.887 25.891 13.125 1 98.56 293 LEU A O 1
ATOM 2320 N N . LEU A 1 294 ? 2.113 27.219 13 1 98.44 294 LEU A N 1
ATOM 2321 C CA . LEU A 1 294 ? 2.643 28.094 11.945 1 98.44 294 LEU A CA 1
ATOM 2322 C C . LEU A 1 294 ? 3 29.469 12.5 1 98.44 294 LEU A C 1
ATOM 2324 O O . LEU A 1 294 ? 2.244 30.031 13.289 1 98.44 294 LEU A O 1
ATOM 2328 N N . PHE A 1 295 ? 4.184 30.031 12.07 1 98.62 295 PHE A N 1
ATOM 2329 C CA . PHE A 1 295 ? 4.52 31.359 12.547 1 98.62 295 PHE A CA 1
ATOM 2330 C C . PHE A 1 295 ? 5.191 32.188 11.453 1 98.62 295 PHE A C 1
ATOM 2332 O O . PHE A 1 295 ? 5.742 31.609 10.5 1 98.62 295 PHE A O 1
ATOM 2339 N N . GLN A 1 296 ? 5.055 33.438 11.516 1 98.19 296 GLN A N 1
ATOM 2340 C CA . GLN A 1 296 ? 5.645 34.406 10.609 1 98.19 296 GLN A CA 1
ATOM 2341 C C . GLN A 1 296 ? 6.457 35.469 11.375 1 98.19 296 GLN A C 1
ATOM 2343 O O . GLN A 1 296 ? 5.988 36 12.367 1 98.19 296 GLN A O 1
ATOM 2348 N N . LEU A 1 297 ? 7.621 35.719 10.922 1 97.31 297 LEU A N 1
ATOM 2349 C CA . LEU A 1 297 ? 8.484 36.719 11.555 1 97.31 297 LEU A CA 1
ATOM 2350 C C . LEU A 1 297 ? 7.961 38.125 11.297 1 97.31 297 LEU A C 1
ATOM 2352 O O . LEU A 1 297 ? 7.199 38.344 10.359 1 97.31 297 LEU A O 1
ATOM 2356 N N . PRO A 1 298 ? 8.414 39 12.188 1 96.75 298 PRO A N 1
ATOM 2357 C CA . PRO A 1 298 ? 8.133 40.406 11.875 1 96.75 298 PRO A CA 1
ATOM 2358 C C . PRO A 1 298 ? 8.648 40.812 10.5 1 96.75 298 PRO A C 1
ATOM 2360 O O . PRO A 1 298 ? 9.633 40.25 10.016 1 96.75 298 PRO A O 1
ATOM 2363 N N . GLU A 1 299 ? 8.055 41.844 9.922 1 94.62 299 GLU A N 1
ATOM 2364 C CA . GLU A 1 299 ? 8.258 42.25 8.531 1 94.62 299 GLU A CA 1
ATOM 2365 C C . GLU A 1 299 ? 9.703 42.656 8.281 1 94.62 299 GLU A C 1
ATOM 2367 O O . GLU A 1 299 ? 10.188 42.625 7.152 1 94.62 299 GLU A O 1
ATOM 2372 N N . GLN A 1 300 ? 10.383 43.094 9.273 1 95.44 300 GLN A N 1
ATOM 2373 C CA . GLN A 1 300 ? 11.742 43.625 9.102 1 95.44 300 GLN A CA 1
ATOM 2374 C C . GLN A 1 300 ? 12.719 42.469 8.797 1 95.44 300 GLN A C 1
ATOM 2376 O O . GLN A 1 300 ? 13.828 42.719 8.312 1 95.44 300 GLN A O 1
ATOM 2381 N N . TYR A 1 301 ? 12.32 41.25 9.062 1 96.75 301 TYR A N 1
ATOM 2382 C CA . TYR A 1 301 ? 13.219 40.125 8.852 1 96.75 301 TYR A CA 1
ATOM 2383 C C . TYR A 1 301 ? 12.93 39.438 7.527 1 96.75 301 TYR A C 1
ATOM 2385 O O . TYR A 1 301 ? 11.766 39.25 7.156 1 96.75 301 TYR A O 1
ATOM 2393 N N . ASN A 1 302 ? 13.898 39.062 6.785 1 96.44 302 ASN A N 1
ATOM 2394 C CA . ASN A 1 302 ? 13.781 38.281 5.559 1 96.44 302 ASN A CA 1
ATOM 2395 C C . ASN A 1 302 ? 13.617 36.781 5.848 1 96.44 302 ASN A C 1
ATOM 2397 O O . ASN A 1 302 ? 14.508 36.156 6.43 1 96.44 302 ASN A O 1
ATOM 2401 N N . PRO A 1 303 ? 12.5 36.25 5.418 1 96.94 303 PRO A N 1
ATOM 2402 C CA . PRO A 1 303 ? 12.25 34.844 5.742 1 96.94 303 PRO A CA 1
ATOM 2403 C C . PRO A 1 303 ? 13.312 33.906 5.184 1 96.94 303 PRO A C 1
ATOM 2405 O O . PRO A 1 303 ? 13.672 32.938 5.824 1 96.94 303 PRO A O 1
ATOM 2408 N N . ASP A 1 304 ? 13.828 34.156 3.992 1 96.31 304 ASP A N 1
ATOM 2409 C CA . ASP A 1 304 ? 14.828 33.312 3.375 1 96.31 304 ASP A CA 1
ATOM 2410 C C . ASP A 1 304 ? 16.141 33.312 4.172 1 96.31 304 ASP A C 1
ATOM 2412 O O . ASP A 1 304 ? 16.766 32.281 4.367 1 96.31 304 ASP A O 1
ATOM 2416 N N . ASP A 1 305 ? 16.547 34.469 4.602 1 97.12 305 ASP A N 1
ATOM 2417 C CA . ASP A 1 305 ? 17.766 34.594 5.41 1 97.12 305 ASP A CA 1
ATOM 2418 C C . ASP A 1 305 ? 17.594 33.906 6.754 1 97.12 305 ASP A C 1
ATOM 2420 O O . ASP A 1 305 ? 18.531 33.219 7.227 1 97.12 305 ASP A O 1
ATOM 2424 N N . PHE A 1 306 ? 16.484 34.125 7.344 1 97.56 306 PHE A N 1
ATOM 2425 C CA . PHE A 1 306 ? 16.156 33.5 8.609 1 97.56 306 PHE A CA 1
ATOM 2426 C C . PHE A 1 306 ? 16.234 31.969 8.477 1 97.56 306 PHE A C 1
ATOM 2428 O O . PHE A 1 306 ? 16.859 31.297 9.297 1 97.56 306 PHE A O 1
ATOM 2435 N N . PHE A 1 307 ? 15.586 31.422 7.441 1 97.06 307 PHE A N 1
ATOM 2436 C CA . PHE A 1 307 ? 15.555 29.984 7.191 1 97.06 307 PHE A CA 1
ATOM 2437 C C . PHE A 1 307 ? 16.969 29.438 6.988 1 97.06 307 PHE A C 1
ATOM 2439 O O . PHE A 1 307 ? 17.328 28.422 7.582 1 97.06 307 PHE A O 1
ATOM 2446 N N . LYS A 1 308 ? 17.734 30.078 6.164 1 96.5 308 LYS A N 1
ATOM 2447 C CA . LYS A 1 308 ? 19.109 29.688 5.906 1 96.5 308 LYS A CA 1
ATOM 2448 C C . LYS A 1 308 ? 19.938 29.672 7.191 1 96.5 308 LYS A C 1
ATOM 2450 O O . LYS A 1 308 ? 20.703 28.75 7.441 1 96.5 308 LYS A O 1
ATOM 2455 N N . TYR A 1 309 ? 19.797 30.703 7.984 1 97.06 309 TYR A N 1
ATOM 2456 C CA . TYR A 1 309 ? 20.516 30.797 9.25 1 97.06 309 TYR A CA 1
ATOM 2457 C C . TYR A 1 309 ? 20.219 29.594 10.141 1 97.06 309 TYR A C 1
ATOM 2459 O O . TYR A 1 309 ? 21.141 28.969 10.68 1 97.06 309 TYR A O 1
ATOM 2467 N N . LEU A 1 310 ? 18.906 29.312 10.336 1 97.75 310 LEU A N 1
ATOM 2468 C CA . LEU A 1 310 ? 18.531 28.203 11.195 1 97.75 310 LEU A CA 1
ATOM 2469 C C . LEU A 1 310 ? 19.109 26.891 10.672 1 97.75 310 LEU A C 1
ATOM 2471 O O . LEU A 1 310 ? 19.547 26.047 11.453 1 97.75 310 LEU A O 1
ATOM 2475 N N . LEU A 1 311 ? 19.078 26.703 9.328 1 96.81 311 LEU A N 1
ATOM 2476 C CA . LEU A 1 311 ? 19.672 25.516 8.742 1 96.81 311 LEU A CA 1
ATOM 2477 C C . LEU A 1 311 ? 21.156 25.406 9.078 1 96.81 311 LEU A C 1
ATOM 2479 O O . LEU A 1 311 ? 21.656 24.328 9.398 1 96.81 311 LEU A O 1
ATOM 2483 N N . GLU A 1 312 ? 21.812 26.5 8.969 1 96.56 312 GLU A N 1
ATOM 2484 C CA . GLU A 1 312 ? 23.234 26.531 9.281 1 96.56 312 GLU A CA 1
ATOM 2485 C C . GLU A 1 312 ? 23.484 26.141 10.734 1 96.56 312 GLU A C 1
ATOM 2487 O O . GLU A 1 312 ? 24.531 25.578 11.062 1 96.56 312 GLU A O 1
ATOM 2492 N N . GLN A 1 313 ? 22.516 26.469 11.602 1 96.69 313 GLN A N 1
ATOM 2493 C CA . GLN A 1 313 ? 22.625 26.125 13.016 1 96.69 313 GLN A CA 1
ATOM 2494 C C . GLN A 1 313 ? 22.109 24.703 13.273 1 96.69 313 GLN A C 1
ATOM 2496 O O . GLN A 1 313 ? 22.094 24.25 14.422 1 96.69 313 GLN A O 1
ATOM 2501 N N . GLY A 1 314 ? 21.609 24.016 12.281 1 96.94 314 GLY A N 1
ATOM 2502 C CA . GLY A 1 314 ? 21.188 22.641 12.406 1 96.94 314 GLY A CA 1
ATOM 2503 C C . GLY A 1 314 ? 19.719 22.484 12.742 1 96.94 314 GLY A C 1
ATOM 2504 O O . GLY A 1 314 ? 19.266 21.406 13.102 1 96.94 314 GLY A O 1
ATOM 2505 N N . ILE A 1 315 ? 18.953 23.562 12.695 1 97.81 315 ILE A N 1
ATOM 2506 C CA . ILE A 1 315 ? 17.516 23.516 12.961 1 97.81 315 ILE A CA 1
ATOM 2507 C C . ILE A 1 315 ? 16.75 23.516 11.641 1 97.81 315 ILE A C 1
ATOM 2509 O O . ILE A 1 315 ? 16.906 24.438 10.828 1 97.81 315 ILE A O 1
ATOM 2513 N N . VAL A 1 316 ? 15.906 22.516 11.438 1 97.25 316 VAL A N 1
ATOM 2514 C CA . VAL A 1 316 ? 15.188 22.359 10.18 1 97.25 316 VAL A CA 1
ATOM 2515 C C . VAL A 1 316 ? 13.695 22.625 10.398 1 97.25 316 VAL A C 1
ATOM 2517 O O . VAL A 1 316 ? 12.953 21.734 10.805 1 97.25 316 VAL A O 1
ATOM 2520 N N . LEU A 1 317 ? 13.289 23.844 10.055 1 97.56 317 LEU A N 1
ATOM 2521 C CA . LEU A 1 317 ? 11.867 24.172 10.016 1 97.56 317 LEU A CA 1
ATOM 2522 C C . LEU A 1 317 ? 11.219 23.656 8.742 1 97.56 317 LEU A C 1
ATOM 2524 O O . LEU A 1 317 ? 11.914 23.297 7.789 1 97.56 317 LEU A O 1
ATOM 2528 N N . ARG A 1 318 ? 9.938 23.547 8.766 1 97.19 318 ARG A N 1
ATOM 2529 C CA . ARG A 1 318 ? 9.203 23.312 7.52 1 97.19 318 ARG A CA 1
ATOM 2530 C C . ARG A 1 318 ? 8.969 24.625 6.777 1 97.19 318 ARG A C 1
ATOM 2532 O O . ARG A 1 318 ? 8.234 25.5 7.254 1 97.19 318 ARG A O 1
ATOM 2539 N N . HIS A 1 319 ? 9.602 24.734 5.637 1 95.44 319 HIS A N 1
ATOM 2540 C CA . HIS A 1 319 ? 9.328 25.891 4.797 1 95.44 319 HIS A CA 1
ATOM 2541 C C . HIS A 1 319 ? 7.926 25.812 4.191 1 95.44 319 HIS A C 1
ATOM 2543 O O . HIS A 1 319 ? 7.309 24.75 4.191 1 95.44 319 HIS A O 1
ATOM 2549 N N . THR A 1 320 ? 7.41 26.953 3.719 1 96.56 320 THR A N 1
ATOM 2550 C CA . THR A 1 320 ? 6.047 26.953 3.201 1 96.56 320 THR A CA 1
ATOM 2551 C C . THR A 1 320 ? 6.02 27.422 1.752 1 96.56 320 THR A C 1
ATOM 2553 O O . THR A 1 320 ? 5.016 27.969 1.289 1 96.56 320 THR A O 1
ATOM 2556 N N . LYS A 1 321 ? 7.105 27.266 1.051 1 93.75 321 LYS A N 1
ATOM 2557 C CA . LYS A 1 321 ? 7.219 27.719 -0.333 1 93.75 321 LYS A CA 1
ATOM 2558 C C . LYS A 1 321 ? 6.293 26.922 -1.247 1 93.75 321 LYS A C 1
ATOM 2560 O O . LYS A 1 321 ? 5.863 27.422 -2.291 1 93.75 321 LYS A O 1
ATOM 2565 N N . ASN A 1 322 ? 5.949 25.75 -0.809 1 91.75 322 ASN A N 1
ATOM 2566 C CA . ASN A 1 322 ? 5.109 24.891 -1.649 1 91.75 322 ASN A CA 1
ATOM 2567 C C . ASN A 1 322 ? 3.656 24.906 -1.187 1 91.75 322 ASN A C 1
ATOM 2569 O O . ASN A 1 322 ? 2.848 24.094 -1.633 1 91.75 322 ASN A O 1
ATOM 2573 N N . TYR A 1 323 ? 3.359 25.766 -0.229 1 95.19 323 TYR A N 1
ATOM 2574 C CA . TYR A 1 323 ? 1.977 25.938 0.202 1 95.19 323 TYR A CA 1
ATOM 2575 C C . TYR A 1 323 ? 1.353 27.172 -0.454 1 95.19 323 TYR A C 1
ATOM 2577 O O . TYR A 1 323 ? 1.82 28.297 -0.257 1 95.19 323 TYR A O 1
ATOM 2585 N N . VAL A 1 324 ? 0.344 26.922 -1.154 1 94.75 324 VAL A N 1
ATOM 2586 C CA . VAL A 1 324 ? -0.364 28 -1.833 1 94.75 324 VAL A CA 1
ATOM 2587 C C . VAL A 1 324 ? -0.836 29.031 -0.811 1 94.75 324 VAL A C 1
ATOM 2589 O O . VAL A 1 324 ? -1.448 28.672 0.2 1 94.75 324 VAL A O 1
ATOM 2592 N N . GLY A 1 325 ? -0.457 30.25 -0.996 1 94.56 325 GLY A N 1
ATOM 2593 C CA . GLY A 1 325 ? -0.955 31.312 -0.14 1 94.56 325 GLY A CA 1
ATOM 2594 C C . GLY A 1 325 ? 0.036 31.734 0.931 1 94.56 325 GLY A C 1
ATOM 2595 O O . GLY A 1 325 ? -0.123 32.781 1.555 1 94.56 325 GLY A O 1
ATOM 2596 N N . LEU A 1 326 ? 1.091 30.938 1.128 1 96.06 326 LEU A N 1
ATOM 2597 C CA . LEU A 1 326 ? 2.037 31.25 2.189 1 96.06 326 LEU A CA 1
ATOM 2598 C C . LEU A 1 326 ? 3.342 31.797 1.608 1 96.06 326 LEU A C 1
ATOM 2600 O O . LEU A 1 326 ? 4.059 32.562 2.271 1 96.06 326 LEU A O 1
ATOM 2604 N N . ASN A 1 327 ? 3.705 31.406 0.411 1 89.19 327 ASN A N 1
ATOM 2605 C CA . ASN A 1 327 ? 4.801 31.922 -0.403 1 89.19 327 ASN A CA 1
ATOM 2606 C C . ASN A 1 327 ? 6.102 31.984 0.391 1 89.19 327 ASN A C 1
ATOM 2608 O O . ASN A 1 327 ? 6.875 32.938 0.237 1 89.19 327 ASN A O 1
ATOM 2612 N N . GLY A 1 328 ? 6.234 31.188 1.37 1 93.81 328 GLY A N 1
ATOM 2613 C CA . GLY A 1 328 ? 7.496 31.094 2.086 1 93.81 328 GLY A CA 1
ATOM 2614 C C . GLY A 1 328 ? 7.609 32.094 3.217 1 93.81 328 GLY A C 1
ATOM 2615 O O . GLY A 1 328 ? 8.617 32.156 3.922 1 93.81 328 GLY A O 1
ATOM 2616 N N . ALA A 1 329 ? 6.598 32.844 3.449 1 95.81 329 ALA A N 1
ATOM 2617 C CA . ALA A 1 329 ? 6.625 33.875 4.473 1 95.81 329 ALA A CA 1
ATOM 2618 C C . ALA A 1 329 ? 6.371 33.312 5.859 1 95.81 329 ALA A C 1
ATOM 2620 O O . ALA A 1 329 ? 6.641 33.938 6.871 1 95.81 329 ALA A O 1
ATOM 2621 N N . TRP A 1 330 ? 5.816 32.156 5.902 1 97.75 330 TRP A N 1
ATOM 2622 C CA . TRP A 1 330 ? 5.504 31.453 7.141 1 97.75 330 TRP A CA 1
ATOM 2623 C C . TRP A 1 330 ? 6.395 30.234 7.301 1 97.75 330 TRP A C 1
ATOM 2625 O O . TRP A 1 330 ? 6.957 29.734 6.324 1 97.75 330 TRP A O 1
ATOM 2635 N N . PHE A 1 331 ? 6.559 29.781 8.523 1 98.31 331 PHE A N 1
ATOM 2636 C CA . PHE A 1 331 ? 7.25 28.531 8.852 1 98.31 331 PHE A CA 1
ATOM 2637 C C . PHE A 1 331 ? 6.398 27.672 9.773 1 98.31 331 PHE A C 1
ATOM 2639 O O . PHE A 1 331 ? 5.699 28.188 10.648 1 98.31 331 PHE A O 1
ATOM 2646 N N . ARG A 1 332 ? 6.418 26.422 9.492 1 98.5 332 ARG A N 1
ATOM 2647 C CA . ARG A 1 332 ? 5.777 25.484 10.414 1 98.5 332 ARG A CA 1
ATOM 2648 C C . ARG A 1 332 ? 6.801 24.828 11.336 1 98.5 332 ARG A C 1
ATOM 2650 O O . ARG A 1 332 ? 7.895 24.469 10.898 1 98.5 332 ARG A O 1
ATOM 2657 N N . ILE A 1 333 ? 6.473 24.719 12.555 1 98.62 333 ILE A N 1
ATOM 2658 C CA . ILE A 1 333 ? 7.355 24.094 13.539 1 98.62 333 ILE A CA 1
ATOM 2659 C C . ILE A 1 333 ? 6.578 23.078 14.359 1 98.62 333 ILE A C 1
ATOM 2661 O O . ILE A 1 333 ? 5.484 23.375 14.852 1 98.62 333 ILE A O 1
ATOM 2665 N N . ALA A 1 334 ? 7.117 21.906 14.508 1 98.31 334 ALA A N 1
ATOM 2666 C CA . ALA A 1 334 ? 6.496 20.828 15.266 1 98.31 334 ALA A CA 1
ATOM 2667 C C . ALA A 1 334 ? 6.711 21.016 16.766 1 98.31 334 ALA A C 1
ATOM 2669 O O . ALA A 1 334 ? 7.719 21.578 17.188 1 98.31 334 ALA A O 1
ATOM 2670 N N . VAL A 1 335 ? 5.75 20.594 17.516 1 98.38 335 VAL A N 1
ATOM 2671 C CA . VAL A 1 335 ? 5.883 20.516 18.969 1 98.38 335 VAL A CA 1
ATOM 2672 C C . VAL A 1 335 ? 6.566 19.203 19.359 1 98.38 335 VAL A C 1
ATOM 2674 O O . VAL A 1 335 ? 5.977 18.125 19.234 1 98.38 335 VAL A O 1
ATOM 2677 N N . LYS A 1 336 ? 7.801 19.312 19.797 1 97 336 LYS A N 1
ATOM 2678 C CA . LYS A 1 336 ? 8.57 18.141 20.172 1 97 336 LYS A CA 1
ATOM 2679 C C . LYS A 1 336 ? 8.805 18.094 21.672 1 97 336 LYS A C 1
ATOM 2681 O O . LYS A 1 336 ? 7.863 17.984 22.453 1 97 336 LYS A O 1
ATOM 2686 N N . SER A 1 337 ? 9.977 18.297 22.188 1 97.06 337 SER A N 1
ATOM 2687 C CA . SER A 1 337 ? 10.266 18.328 23.609 1 97.06 337 SER A CA 1
ATOM 2688 C C . SER A 1 337 ? 10.648 19.75 24.062 1 97.06 337 SER A C 1
ATOM 2690 O O . SER A 1 337 ? 10.961 20.594 23.219 1 97.06 337 SER A O 1
ATOM 2692 N N . GLU A 1 338 ? 10.586 19.906 25.344 1 97.88 338 GLU A N 1
ATOM 2693 C CA . GLU A 1 338 ? 10.992 21.188 25.906 1 97.88 338 GLU A CA 1
ATOM 2694 C C . GLU A 1 338 ? 12.453 21.5 25.594 1 97.88 338 GLU A C 1
ATOM 2696 O O . GLU A 1 338 ? 12.812 22.641 25.328 1 97.88 338 GLU A O 1
ATOM 2701 N N . GLU A 1 339 ? 13.258 20.469 25.641 1 98 339 GLU A N 1
ATOM 2702 C CA . GLU A 1 339 ? 14.672 20.625 25.328 1 98 339 GLU A CA 1
ATOM 2703 C C . GLU A 1 339 ? 14.875 21.078 23.891 1 98 339 GLU A C 1
ATOM 2705 O O . GLU A 1 339 ? 15.648 22 23.625 1 98 339 GLU A O 1
ATOM 2710 N N . ILE A 1 340 ? 14.188 20.469 23.016 1 98 340 ILE A N 1
ATOM 2711 C CA . ILE A 1 340 ? 14.289 20.812 21.594 1 98 340 ILE A CA 1
ATOM 2712 C C . ILE A 1 340 ? 13.789 22.234 21.375 1 98 340 ILE A C 1
ATOM 2714 O O . ILE A 1 340 ? 14.414 23.016 20.656 1 98 340 ILE A O 1
ATOM 2718 N N . TRP A 1 341 ? 12.68 22.625 22.047 1 98.5 341 TRP A N 1
ATOM 2719 C CA . TRP A 1 341 ? 12.141 23.969 21.875 1 98.5 341 TRP A CA 1
ATOM 2720 C C . TRP A 1 341 ? 13.117 25.016 22.406 1 98.5 341 TRP A C 1
ATOM 2722 O O . TRP A 1 341 ? 13.305 26.062 21.797 1 98.5 341 TRP A O 1
ATOM 2732 N N . THR A 1 342 ? 13.727 24.672 23.484 1 98.38 342 THR A N 1
ATOM 2733 C CA . THR A 1 342 ? 14.688 25.609 24.062 1 98.38 342 THR A CA 1
ATOM 2734 C C . THR A 1 342 ? 15.797 25.938 23.062 1 98.38 342 THR A C 1
ATOM 2736 O O . THR A 1 342 ? 16.156 27.094 22.891 1 98.38 342 THR A O 1
ATOM 2739 N N . LYS A 1 343 ? 16.266 24.922 22.406 1 98.06 343 LYS A N 1
ATOM 2740 C CA . LYS A 1 343 ? 17.328 25.109 21.422 1 98.06 343 LYS A CA 1
ATOM 2741 C C . LYS A 1 343 ? 16.812 25.922 20.234 1 98.06 343 LYS A C 1
ATOM 2743 O O . LYS A 1 343 ? 17.516 26.812 19.75 1 98.06 343 LYS A O 1
ATOM 2748 N N . CYS A 1 344 ? 15.648 25.609 19.766 1 98.56 344 CYS A N 1
ATOM 2749 C CA . CYS A 1 344 ? 15.055 26.359 18.672 1 98.56 344 CYS A CA 1
ATOM 2750 C C . CYS A 1 344 ? 14.844 27.812 19.047 1 98.56 344 CYS A C 1
ATOM 2752 O O . CYS A 1 344 ? 15.219 28.719 18.297 1 98.56 344 CYS A O 1
ATOM 2754 N N . LYS A 1 345 ? 14.281 28.031 20.219 1 98.25 345 LYS A N 1
ATOM 2755 C CA . LYS A 1 345 ? 13.984 29.375 20.703 1 98.25 345 LYS A CA 1
ATOM 2756 C C . LYS A 1 345 ? 15.25 30.219 20.812 1 98.25 345 LYS A C 1
ATOM 2758 O O . LYS A 1 345 ? 15.266 31.391 20.422 1 98.25 345 LYS A O 1
ATOM 2763 N N . ASP A 1 346 ? 16.266 29.562 21.344 1 98 346 ASP A N 1
ATOM 2764 C CA . ASP A 1 346 ? 17.531 30.281 21.5 1 98 346 ASP A CA 1
ATOM 2765 C C . ASP A 1 346 ? 18.062 30.766 20.156 1 98 346 ASP A C 1
ATOM 2767 O O . ASP A 1 346 ? 18.5 31.906 20.047 1 98 346 ASP A O 1
ATOM 2771 N N . GLU A 1 347 ? 18.047 29.906 19.188 1 97.88 347 GLU A N 1
ATOM 2772 C CA . GLU A 1 347 ? 18.578 30.281 17.891 1 97.88 347 GLU A CA 1
ATOM 2773 C C . GLU A 1 347 ? 17.688 31.312 17.203 1 97.88 347 GLU A C 1
ATOM 2775 O O . GLU A 1 347 ? 18.172 32.188 16.484 1 97.88 347 GLU A O 1
ATOM 2780 N N . ILE A 1 348 ? 16.359 31.219 17.391 1 98.12 348 ILE A N 1
ATOM 2781 C CA . ILE A 1 348 ? 15.438 32.219 16.859 1 98.12 348 ILE A CA 1
ATOM 2782 C C . ILE A 1 348 ? 15.703 33.562 17.5 1 98.12 348 ILE A C 1
ATOM 2784 O O . ILE A 1 348 ? 15.797 34.594 16.797 1 98.12 348 ILE A O 1
ATOM 2788 N N . MET A 1 349 ? 15.914 33.562 18.781 1 97.12 349 MET A N 1
ATOM 2789 C CA . MET A 1 349 ? 16.188 34.812 19.516 1 97.12 349 MET A CA 1
ATOM 2790 C C . MET A 1 349 ? 17.516 35.406 19.094 1 97.12 349 MET A C 1
ATOM 2792 O O . MET A 1 349 ? 17.641 36.625 18.953 1 97.12 349 MET A O 1
ATOM 2796 N N . ASN A 1 350 ? 18.484 34.5 18.938 1 97.5 350 ASN A N 1
ATOM 2797 C CA . ASN A 1 350 ? 19.781 34.969 18.469 1 97.5 350 ASN A CA 1
ATOM 2798 C C . ASN A 1 350 ? 19.672 35.656 17.109 1 97.5 350 ASN A C 1
ATOM 2800 O O . ASN A 1 350 ? 20.297 36.688 16.891 1 97.5 350 ASN A O 1
ATOM 2804 N N . TYR A 1 351 ? 18.938 35.094 16.266 1 97.69 351 TYR A N 1
ATOM 2805 C CA . TYR A 1 351 ? 18.75 35.688 14.953 1 97.69 351 TYR A CA 1
ATOM 2806 C C . TYR A 1 351 ? 18.094 37.062 15.078 1 97.69 351 TYR A C 1
ATOM 2808 O O . TYR A 1 351 ? 18.562 38.031 14.477 1 97.69 351 TYR A O 1
ATOM 2816 N N . VAL A 1 352 ? 17.031 37.188 15.852 1 95.94 352 VAL A N 1
ATOM 2817 C CA . VAL A 1 352 ? 16.234 38.406 15.984 1 95.94 352 VAL A CA 1
ATOM 2818 C C . VAL A 1 352 ? 17.078 39.5 16.656 1 95.94 352 VAL A C 1
ATOM 2820 O O . VAL A 1 352 ? 16.984 40.656 16.297 1 95.94 352 VAL A O 1
ATOM 2823 N N . LYS A 1 353 ? 17.938 39.094 17.5 1 95.06 353 LYS A N 1
ATOM 2824 C CA . LYS A 1 353 ? 18.781 40.031 18.219 1 95.06 353 LYS A CA 1
ATOM 2825 C C . LYS A 1 353 ? 19.875 40.594 17.312 1 95.06 353 LYS A C 1
ATOM 2827 O O . LYS A 1 353 ? 20.297 41.75 17.484 1 95.06 353 LYS A O 1
ATOM 2832 N N . ASN A 1 354 ? 20.281 39.781 16.406 1 94.88 354 ASN A N 1
ATOM 2833 C CA . ASN A 1 354 ? 21.453 40.125 15.617 1 94.88 354 ASN A CA 1
ATOM 2834 C C . ASN A 1 354 ? 21.062 40.688 14.25 1 94.88 354 ASN A C 1
ATOM 2836 O O . ASN A 1 354 ? 21.938 41.031 13.445 1 94.88 354 ASN A O 1
ATOM 2840 N N . HIS A 1 355 ? 19.875 40.719 13.984 1 88.88 355 HIS A N 1
ATOM 2841 C CA . HIS A 1 355 ? 19.391 41.219 12.695 1 88.88 355 HIS A CA 1
ATOM 2842 C C . HIS A 1 355 ? 18.25 42.219 12.883 1 88.88 355 HIS A C 1
ATOM 2844 O O . HIS A 1 355 ? 18.094 43.156 12.086 1 88.88 355 HIS A O 1
ATOM 2850 N N . MET B 1 1 ? -22.984 -21.734 -6.016 1 48.19 1 MET B N 1
ATOM 2851 C CA . MET B 1 1 ? -22.25 -21.312 -4.828 1 48.19 1 MET B CA 1
ATOM 2852 C C . MET B 1 1 ? -20.906 -20.672 -5.207 1 48.19 1 MET B C 1
ATOM 2854 O O . MET B 1 1 ? -20.188 -21.203 -6.062 1 48.19 1 MET B O 1
ATOM 2858 N N . GLN B 1 2 ? -20.609 -19.375 -4.68 1 66.38 2 GLN B N 1
ATOM 2859 C CA . GLN B 1 2 ? -19.391 -18.688 -5.086 1 66.38 2 GLN B CA 1
ATOM 2860 C C . GLN B 1 2 ? -18.25 -18.984 -4.121 1 66.38 2 GLN B C 1
ATOM 2862 O O . GLN B 1 2 ? -18.359 -18.719 -2.92 1 66.38 2 GLN B O 1
ATOM 2867 N N . LEU B 1 3 ? -17.406 -19.891 -4.508 1 76.31 3 LEU B N 1
ATOM 2868 C CA . LEU B 1 3 ? -16.234 -20.219 -3.711 1 76.31 3 LEU B CA 1
ATOM 2869 C C . LEU B 1 3 ? -15.242 -19.062 -3.682 1 76.31 3 LEU B C 1
ATOM 2871 O O . LEU B 1 3 ? -15.273 -18.188 -4.555 1 76.31 3 LEU B O 1
ATOM 2875 N N . PRO B 1 4 ? -14.445 -19.031 -2.625 1 77.81 4 PRO B N 1
ATOM 2876 C CA . PRO B 1 4 ? -13.461 -17.953 -2.543 1 77.81 4 PRO B CA 1
ATOM 2877 C C . PRO B 1 4 ? -12.539 -17.906 -3.762 1 77.81 4 PRO B C 1
ATOM 2879 O O . PRO B 1 4 ? -12.172 -18.938 -4.309 1 77.81 4 PRO B O 1
ATOM 2882 N N . ALA B 1 5 ? -12.25 -16.75 -4.102 1 72.81 5 ALA B N 1
ATOM 2883 C CA . ALA B 1 5 ? -11.477 -16.516 -5.32 1 72.81 5 ALA B CA 1
ATOM 2884 C C . ALA B 1 5 ? -10 -16.828 -5.105 1 72.81 5 ALA B C 1
ATOM 2886 O O . ALA B 1 5 ? -9.25 -17.016 -6.066 1 72.81 5 ALA B O 1
ATOM 2887 N N . HIS B 1 6 ? -9.578 -16.734 -3.846 1 76.94 6 HIS B N 1
ATOM 2888 C CA . HIS B 1 6 ? -8.164 -16.969 -3.539 1 76.94 6 HIS B CA 1
ATOM 2889 C C . HIS B 1 6 ? -8 -18.078 -2.51 1 76.94 6 HIS B C 1
ATOM 2891 O O . HIS B 1 6 ? -8.93 -18.391 -1.764 1 76.94 6 HIS B O 1
ATOM 2897 N N . GLY B 1 7 ? -6.914 -18.625 -2.662 1 76.62 7 GLY B N 1
ATOM 2898 C CA . GLY B 1 7 ? -6.555 -19.578 -1.619 1 76.62 7 GLY B CA 1
ATOM 2899 C C . GLY B 1 7 ? -6.273 -18.906 -0.282 1 76.62 7 GLY B C 1
ATOM 2900 O O . GLY B 1 7 ? -6.586 -17.734 -0.088 1 76.62 7 GLY B O 1
ATOM 2901 N N . ALA B 1 8 ? -5.93 -19.703 0.615 1 69.81 8 ALA B N 1
ATOM 2902 C CA . ALA B 1 8 ? -5.445 -19.25 1.915 1 69.81 8 ALA B CA 1
ATOM 2903 C C . ALA B 1 8 ? -6.594 -18.734 2.777 1 69.81 8 ALA B C 1
ATOM 2905 O O . ALA B 1 8 ? -6.414 -17.812 3.58 1 69.81 8 ALA B O 1
ATOM 2906 N N . ASN B 1 9 ? -7.691 -19.125 2.531 1 77.62 9 ASN B N 1
ATOM 2907 C CA . ASN B 1 9 ? -8.844 -18.797 3.365 1 77.62 9 ASN B CA 1
ATOM 2908 C C . ASN B 1 9 ? -9.758 -20.016 3.555 1 77.62 9 ASN B C 1
ATOM 2910 O O . ASN B 1 9 ? -10.883 -20.031 3.057 1 77.62 9 ASN B O 1
ATOM 2914 N N . ALA B 1 10 ? -9.289 -20.875 4.379 1 83.38 10 ALA B N 1
ATOM 2915 C CA . ALA B 1 10 ? -9.977 -22.141 4.578 1 83.38 10 ALA B CA 1
ATOM 2916 C C . ALA B 1 10 ? -11.336 -21.938 5.238 1 83.38 10 ALA B C 1
ATOM 2918 O O . ALA B 1 10 ? -12.336 -22.531 4.82 1 83.38 10 ALA B O 1
ATOM 2919 N N . ALA B 1 11 ? -11.367 -21.031 6.184 1 82.88 11 ALA B N 1
ATOM 2920 C CA . ALA B 1 11 ? -12.617 -20.781 6.91 1 82.88 11 ALA B CA 1
ATOM 2921 C C . ALA B 1 11 ? -13.719 -20.312 5.965 1 82.88 11 ALA B C 1
ATOM 2923 O O . ALA B 1 11 ? -14.844 -20.812 6.027 1 82.88 11 ALA B O 1
ATOM 2924 N N . ALA B 1 12 ? -13.336 -19.422 5.082 1 82.69 12 ALA B N 1
ATOM 2925 C CA . ALA B 1 12 ? -14.297 -18.922 4.109 1 82.69 12 ALA B CA 1
ATOM 2926 C C . ALA B 1 12 ? -14.75 -20.031 3.164 1 82.69 12 ALA B C 1
ATOM 2928 O O . ALA B 1 12 ? -15.922 -20.062 2.764 1 82.69 12 ALA B O 1
ATOM 2929 N N . LEU B 1 13 ? -13.867 -20.891 2.846 1 88.06 13 LEU B N 1
ATOM 2930 C CA . LEU B 1 13 ? -14.164 -21.984 1.943 1 88.06 13 LEU B CA 1
ATOM 2931 C C . LEU B 1 13 ? -15.125 -22.984 2.592 1 88.06 13 LEU B C 1
ATOM 2933 O O . LEU B 1 13 ? -16.125 -23.375 1.979 1 88.06 13 LEU B O 1
ATOM 2937 N N . TYR B 1 14 ? -14.883 -23.375 3.838 1 91.38 14 TYR B N 1
ATOM 2938 C CA . TYR B 1 14 ? -15.758 -24.297 4.551 1 91.38 14 TYR B CA 1
ATOM 2939 C C . TYR B 1 14 ? -17.156 -23.703 4.723 1 91.38 14 TYR B C 1
ATOM 2941 O O . TYR B 1 14 ? -18.156 -24.406 4.555 1 91.38 14 TYR B O 1
ATOM 2949 N N . LYS B 1 15 ? -17.219 -22.422 5.055 1 87.25 15 LYS B N 1
ATOM 2950 C CA . LYS B 1 15 ? -18.5 -21.75 5.168 1 87.25 15 LYS B CA 1
ATOM 2951 C C . LYS B 1 15 ? -19.25 -21.766 3.842 1 87.25 15 LYS B C 1
ATOM 2953 O O . LYS B 1 15 ? -20.438 -22.078 3.801 1 87.25 15 LYS B O 1
ATOM 2958 N N . ALA B 1 16 ? -18.562 -21.5 2.748 1 86.44 16 ALA B N 1
ATOM 2959 C CA . ALA B 1 16 ? -19.172 -21.453 1.418 1 86.44 16 ALA B CA 1
ATOM 2960 C C . ALA B 1 16 ? -19.688 -22.844 1.01 1 86.44 16 ALA B C 1
ATOM 2962 O O . ALA B 1 16 ? -20.703 -22.953 0.31 1 86.44 16 ALA B O 1
ATOM 2963 N N . MET B 1 17 ? -19.031 -23.891 1.474 1 90.81 17 MET B N 1
ATOM 2964 C CA . MET B 1 17 ? -19.375 -25.266 1.101 1 90.81 17 MET B CA 1
ATOM 2965 C C . MET B 1 17 ? -20.359 -25.875 2.094 1 90.81 17 MET B C 1
ATOM 2967 O O . MET B 1 17 ? -20.781 -27.016 1.93 1 90.81 17 MET B O 1
ATOM 2971 N N . ASN B 1 18 ? -20.766 -25.062 3.098 1 92.19 18 ASN B N 1
ATOM 2972 C CA . ASN B 1 18 ? -21.656 -25.531 4.152 1 92.19 18 ASN B CA 1
ATOM 2973 C C . ASN B 1 18 ? -21.125 -26.797 4.805 1 92.19 18 ASN B C 1
ATOM 2975 O O . ASN B 1 18 ? -21.859 -27.781 4.941 1 92.19 18 ASN B O 1
ATOM 2979 N N . LEU B 1 19 ? -19.859 -26.812 5.078 1 92.94 19 LEU B N 1
ATOM 2980 C CA . LEU B 1 19 ? -19.203 -27.922 5.75 1 92.94 19 LEU B CA 1
ATOM 2981 C C . LEU B 1 19 ? -18.656 -27.5 7.105 1 92.94 19 LEU B C 1
ATOM 2983 O O . LEU B 1 19 ? -18.266 -26.344 7.281 1 92.94 19 LEU B O 1
ATOM 2987 N N . LYS B 1 20 ? -18.594 -28.391 8.039 1 92.44 20 LYS B N 1
ATOM 2988 C CA . LYS B 1 20 ? -17.938 -28.141 9.312 1 92.44 20 LYS B CA 1
ATOM 2989 C C . LYS B 1 20 ? -16.422 -28.25 9.172 1 92.44 20 LYS B C 1
ATOM 2991 O O . LYS B 1 20 ? -15.898 -29.25 8.68 1 92.44 20 LYS B O 1
ATOM 2996 N N . MET B 1 21 ? -15.812 -27.234 9.477 1 90.44 21 MET B N 1
ATOM 2997 C CA . MET B 1 21 ? -14.352 -27.234 9.414 1 90.44 21 MET B CA 1
ATOM 2998 C C . MET B 1 21 ? -13.766 -28.141 10.5 1 90.44 21 MET B C 1
ATOM 3000 O O . MET B 1 21 ? -14.094 -28 11.68 1 90.44 21 MET B O 1
ATOM 3004 N N . PRO B 1 22 ? -12.984 -29.016 10.109 1 93.19 22 PRO B N 1
ATOM 3005 C CA . PRO B 1 22 ? -12.352 -29.875 11.109 1 93.19 22 PRO B CA 1
ATOM 3006 C C . PRO B 1 22 ? -11.375 -29.125 12.008 1 93.19 22 PRO B C 1
ATOM 3008 O O . PRO B 1 22 ? -10.977 -28 11.68 1 93.19 22 PRO B O 1
ATOM 3011 N N . ASP B 1 23 ? -11.016 -29.781 13.07 1 91.31 23 ASP B N 1
ATOM 3012 C CA . ASP B 1 23 ? -10.117 -29.172 14.039 1 91.31 23 ASP B CA 1
ATOM 3013 C C . ASP B 1 23 ? -8.719 -28.969 13.453 1 91.31 23 ASP B C 1
ATOM 3015 O O . ASP B 1 23 ? -8.039 -28 13.766 1 91.31 23 ASP B O 1
ATOM 3019 N N . GLN B 1 24 ? -8.391 -30 12.648 1 92.81 24 GLN B N 1
ATOM 3020 C CA . GLN B 1 24 ? -7.094 -29.922 11.984 1 92.81 24 GLN B CA 1
ATOM 3021 C C . GLN B 1 24 ? -7.254 -29.781 10.469 1 92.81 24 GLN B C 1
ATOM 3023 O O . GLN B 1 24 ? -7.93 -30.609 9.844 1 92.81 24 GLN B O 1
ATOM 3028 N N . VAL B 1 25 ? -6.68 -28.719 9.969 1 95.31 25 VAL B N 1
ATOM 3029 C CA . VAL B 1 25 ? -6.781 -28.469 8.539 1 95.31 25 VAL B CA 1
ATOM 3030 C C . VAL B 1 25 ? -5.387 -28.344 7.93 1 95.31 25 VAL B C 1
ATOM 3032 O O . VAL B 1 25 ? -4.504 -27.719 8.516 1 95.31 25 VAL B O 1
ATOM 3035 N N . ILE B 1 26 ? -5.133 -29.078 6.883 1 96.12 26 ILE B N 1
ATOM 3036 C CA . ILE B 1 26 ? -3.926 -28.938 6.074 1 96.12 26 ILE B CA 1
ATOM 3037 C C . ILE B 1 26 ? -4.238 -28.141 4.809 1 96.12 26 ILE B C 1
ATOM 3039 O O . ILE B 1 26 ? -4.902 -28.656 3.898 1 96.12 26 ILE B O 1
ATOM 3043 N N . ASP B 1 27 ? -3.787 -26.891 4.805 1 95.38 27 ASP B N 1
ATOM 3044 C CA . ASP B 1 27 ? -4.051 -26.031 3.66 1 95.38 27 ASP B CA 1
ATOM 3045 C C . ASP B 1 27 ? -2.932 -26.125 2.627 1 95.38 27 ASP B C 1
ATOM 3047 O O . ASP B 1 27 ? -1.846 -25.578 2.826 1 95.38 27 ASP B O 1
ATOM 3051 N N . VAL B 1 28 ? -3.178 -26.828 1.536 1 97.56 28 VAL B N 1
ATOM 3052 C CA . VAL B 1 28 ? -2.211 -26.938 0.449 1 97.56 28 VAL B CA 1
ATOM 3053 C C . VAL B 1 28 ? -2.684 -26.109 -0.75 1 97.56 28 VAL B C 1
ATOM 3055 O O . VAL B 1 28 ? -2.262 -26.359 -1.883 1 97.56 28 VAL B O 1
ATOM 3058 N N . SER B 1 29 ? -3.656 -25.156 -0.464 1 95.81 29 SER B N 1
ATOM 3059 C CA . SER B 1 29 ? -4.117 -24.25 -1.51 1 95.81 29 SER B CA 1
ATOM 3060 C C . SER B 1 29 ? -3.215 -23.016 -1.614 1 95.81 29 SER B C 1
ATOM 3062 O O . SER B 1 29 ? -3.262 -22.297 -2.607 1 95.81 29 SER B O 1
ATOM 3064 N N . GLU B 1 30 ? -2.445 -22.75 -0.606 1 91.94 30 GLU B N 1
ATOM 3065 C CA . GLU B 1 30 ? -1.547 -21.594 -0.57 1 91.94 30 GLU B CA 1
ATOM 3066 C C . GLU B 1 30 ? -0.138 -21.984 -1.009 1 91.94 30 GLU B C 1
ATOM 3068 O O . GLU B 1 30 ? 0.369 -23.031 -0.624 1 91.94 30 GLU B O 1
ATOM 3073 N N . ASN B 1 31 ? 0.466 -21.141 -1.774 1 93.5 31 ASN B N 1
ATOM 3074 C CA . ASN B 1 31 ? 1.736 -21.516 -2.377 1 93.5 31 ASN B CA 1
ATOM 3075 C C . ASN B 1 31 ? 2.889 -20.672 -1.855 1 93.5 31 ASN B C 1
ATOM 3077 O O . ASN B 1 31 ? 3.877 -20.453 -2.561 1 93.5 31 ASN B O 1
ATOM 3081 N N . VAL B 1 32 ? 2.787 -20.156 -0.672 1 94.25 32 VAL B N 1
ATOM 3082 C CA . VAL B 1 32 ? 3.895 -19.484 -0.006 1 94.25 32 VAL B CA 1
ATOM 3083 C C . VAL B 1 32 ? 4.91 -20.516 0.485 1 94.25 32 VAL B C 1
ATOM 3085 O O . VAL B 1 32 ? 4.555 -21.656 0.766 1 94.25 32 VAL B O 1
ATOM 3088 N N . ASN B 1 33 ? 6.141 -20.125 0.538 1 97.06 33 ASN B N 1
ATOM 3089 C CA . ASN B 1 33 ? 7.234 -21.016 0.924 1 97.06 33 ASN B CA 1
ATOM 3090 C C . ASN B 1 33 ? 6.973 -21.672 2.279 1 97.06 33 ASN B C 1
ATOM 3092 O O . ASN B 1 33 ? 6.844 -20.984 3.291 1 97.06 33 ASN B O 1
ATOM 3096 N N . HIS B 1 34 ? 6.977 -22.953 2.301 1 94.44 34 HIS B N 1
ATOM 3097 C CA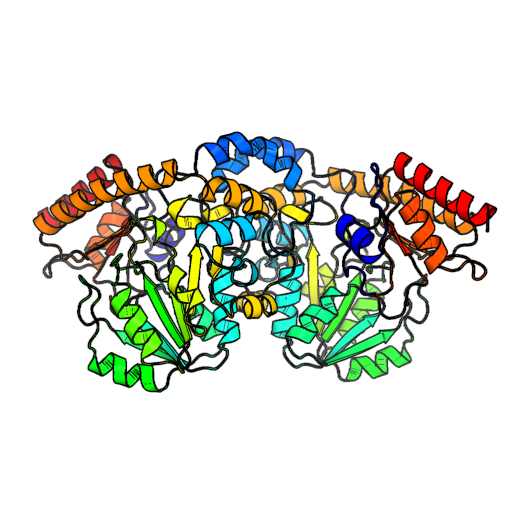 . HIS B 1 34 ? 6.664 -23.719 3.498 1 94.44 34 HIS B CA 1
ATOM 3098 C C . HIS B 1 34 ? 7.781 -23.609 4.531 1 94.44 34 HIS B C 1
ATOM 3100 O O . HIS B 1 34 ? 7.555 -23.859 5.719 1 94.44 34 HIS B O 1
ATOM 3106 N N . LEU B 1 35 ? 8.93 -23.203 4.098 1 95.25 35 LEU B N 1
ATOM 3107 C CA . LEU B 1 35 ? 10.062 -23.062 5.008 1 95.25 35 LEU B CA 1
ATOM 3108 C C . LEU B 1 35 ? 9.914 -21.812 5.875 1 95.25 35 LEU B C 1
ATOM 3110 O O . LEU B 1 35 ? 10.625 -21.656 6.867 1 95.25 35 LEU B O 1
ATOM 3114 N N . GLY B 1 36 ? 8.992 -21 5.527 1 94.56 36 GLY B N 1
ATOM 3115 C CA . GLY B 1 36 ? 8.82 -19.75 6.258 1 94.56 36 GLY B CA 1
ATOM 3116 C C . GLY B 1 36 ? 9.773 -18.672 5.816 1 94.56 36 GLY B C 1
ATOM 3117 O O . GLY B 1 36 ? 10.242 -18.672 4.676 1 94.56 36 GLY B O 1
ATOM 3118 N N . VAL B 1 37 ? 9.969 -17.688 6.715 1 94.88 37 VAL B N 1
ATOM 3119 C CA . VAL B 1 37 ? 10.812 -16.547 6.367 1 94.88 37 VAL B CA 1
ATOM 3120 C C . VAL B 1 37 ? 12.281 -16.906 6.578 1 94.88 37 VAL B C 1
ATOM 3122 O O . VAL B 1 37 ? 12.609 -17.734 7.43 1 94.88 37 VAL B O 1
ATOM 3125 N N . PRO B 1 38 ? 13.164 -16.266 5.852 1 96.25 38 PRO B N 1
ATOM 3126 C CA . PRO B 1 38 ? 14.602 -16.484 6.055 1 96.25 38 PRO B CA 1
ATOM 3127 C C . PRO B 1 38 ? 15.047 -16.172 7.48 1 96.25 38 PRO B C 1
ATOM 3129 O O . PRO B 1 38 ? 14.492 -15.289 8.133 1 96.25 38 PRO B O 1
ATOM 3132 N N . LYS B 1 39 ? 16.094 -16.922 7.914 1 95.25 39 LYS B N 1
ATOM 3133 C CA . LYS B 1 39 ? 16.625 -16.797 9.266 1 95.25 39 LYS B CA 1
ATOM 3134 C C . LYS B 1 39 ? 17.047 -15.359 9.562 1 95.25 39 LYS B C 1
ATOM 3136 O O . LYS B 1 39 ? 16.875 -14.883 10.688 1 95.25 39 LYS B O 1
ATOM 3141 N N . GLN B 1 40 ? 17.547 -14.703 8.586 1 95.5 40 GLN B N 1
ATOM 3142 C CA . GLN B 1 40 ? 18.016 -13.336 8.766 1 95.5 40 GLN B CA 1
ATOM 3143 C C . GLN B 1 40 ? 16.875 -12.398 9.164 1 95.5 40 GLN B C 1
ATOM 3145 O O . GLN B 1 40 ? 17.078 -11.453 9.93 1 95.5 40 GLN B O 1
ATOM 3150 N N . VAL B 1 41 ? 15.703 -12.617 8.641 1 96 41 VAL B N 1
ATOM 3151 C CA . VAL B 1 41 ? 14.539 -11.805 8.992 1 96 41 VAL B CA 1
ATOM 3152 C C . VAL B 1 41 ? 14.25 -11.945 10.484 1 96 41 VAL B C 1
ATOM 3154 O O . VAL B 1 41 ? 14.031 -10.945 11.18 1 96 41 VAL B O 1
ATOM 3157 N N . LYS B 1 42 ? 14.305 -13.164 10.969 1 95.5 42 LYS B N 1
ATOM 3158 C CA . LYS B 1 42 ? 14.078 -13.43 12.391 1 95.5 42 LYS B CA 1
ATOM 3159 C C . LYS B 1 42 ? 15.156 -12.773 13.25 1 95.5 42 LYS B C 1
ATOM 3161 O O . LYS B 1 42 ? 14.844 -12.164 14.273 1 95.5 42 LYS B O 1
ATOM 3166 N N . GLN B 1 43 ? 16.344 -12.867 12.797 1 96.19 43 GLN B N 1
ATOM 3167 C CA . GLN B 1 43 ? 17.484 -12.328 13.547 1 96.19 43 GLN B CA 1
ATOM 3168 C C . GLN B 1 43 ? 17.422 -10.805 13.617 1 96.19 43 GLN B C 1
ATOM 3170 O O . GLN B 1 43 ? 17.781 -10.211 14.633 1 96.19 43 GLN B O 1
ATOM 3175 N N . GLN B 1 44 ? 16.953 -10.172 12.578 1 95.75 44 GLN B N 1
ATOM 3176 C CA . GLN B 1 44 ? 16.969 -8.719 12.492 1 95.75 44 GLN B CA 1
ATOM 3177 C C . GLN B 1 44 ? 15.648 -8.125 12.992 1 95.75 44 GLN B C 1
ATOM 3179 O O . GLN B 1 44 ? 15.516 -6.902 13.109 1 95.75 44 GLN B O 1
ATOM 3184 N N . TRP B 1 45 ? 14.688 -8.953 13.328 1 96.31 45 TRP B N 1
ATOM 3185 C CA . TRP B 1 45 ? 13.336 -8.516 13.656 1 96.31 45 TRP B CA 1
ATOM 3186 C C . TRP B 1 45 ? 13.359 -7.5 14.797 1 96.31 45 TRP B C 1
ATOM 3188 O O . TRP B 1 45 ? 12.719 -6.445 14.703 1 96.31 45 TRP B O 1
ATOM 3198 N N . PRO B 1 46 ? 14.164 -7.668 15.859 1 96.25 46 PRO B N 1
ATOM 3199 C CA . PRO B 1 46 ? 14.164 -6.68 16.938 1 96.25 46 PRO B CA 1
ATOM 3200 C C . PRO B 1 46 ? 14.633 -5.301 16.484 1 96.25 46 PRO B C 1
ATOM 3202 O O . PRO B 1 46 ? 14.109 -4.281 16.953 1 96.25 46 PRO B O 1
ATOM 3205 N N . ASN B 1 47 ? 15.484 -5.262 15.539 1 94.75 47 ASN B N 1
ATOM 3206 C CA . ASN B 1 47 ? 16.062 -4.008 15.07 1 94.75 47 ASN B CA 1
ATOM 3207 C C . ASN B 1 47 ? 15.102 -3.234 14.18 1 94.75 47 ASN B C 1
ATOM 3209 O O . ASN B 1 47 ? 15.258 -2.029 13.977 1 94.75 47 ASN B O 1
ATOM 3213 N N . LEU B 1 48 ? 14.102 -3.922 13.711 1 95.12 48 LEU B N 1
ATOM 3214 C CA . LEU B 1 48 ? 13.172 -3.301 12.773 1 95.12 48 LEU B CA 1
ATOM 3215 C C . LEU B 1 48 ? 12.203 -2.377 13.5 1 95.12 48 LEU B C 1
ATOM 3217 O O . LEU B 1 48 ? 11.562 -1.529 12.883 1 95.12 48 LEU B O 1
ATOM 3221 N N . LEU B 1 49 ? 12.133 -2.549 14.805 1 95.56 49 LEU B N 1
ATOM 3222 C CA . LEU B 1 49 ? 11.25 -1.714 15.617 1 95.56 49 LEU B CA 1
ATOM 3223 C C . LEU B 1 49 ? 11.602 -0.238 15.453 1 95.56 49 LEU B C 1
ATOM 3225 O O . LEU B 1 49 ? 10.711 0.614 15.414 1 95.56 49 LEU B O 1
ATOM 3229 N N . GLU B 1 50 ? 12.805 0.071 15.297 1 92.75 50 GLU B N 1
ATOM 3230 C CA . GLU B 1 50 ? 13.25 1.458 15.195 1 92.75 50 GLU B CA 1
ATOM 3231 C C . GLU B 1 50 ? 12.836 2.078 13.867 1 92.75 50 GLU B C 1
ATOM 3233 O O . GLU B 1 50 ? 12.797 3.305 13.734 1 92.75 50 GLU B O 1
ATOM 3238 N N . LYS B 1 51 ? 12.492 1.266 12.906 1 91.5 51 LYS B N 1
ATOM 3239 C CA . LYS B 1 51 ? 12.203 1.735 11.555 1 91.5 51 LYS B CA 1
ATOM 3240 C C . LYS B 1 51 ? 10.734 2.125 11.414 1 91.5 51 LYS B C 1
ATOM 3242 O O . LYS B 1 51 ? 10.352 2.799 10.453 1 91.5 51 LYS B O 1
ATOM 3247 N N . ILE B 1 52 ? 9.906 1.812 12.414 1 92.69 52 ILE B N 1
ATOM 3248 C CA . ILE B 1 52 ? 8.469 1.919 12.195 1 92.69 52 ILE B CA 1
ATOM 3249 C C . ILE B 1 52 ? 8.016 3.361 12.406 1 92.69 52 ILE B C 1
ATOM 3251 O O . ILE B 1 52 ? 6.91 3.738 12.016 1 92.69 52 ILE B O 1
ATOM 3255 N N . THR B 1 53 ? 8.867 4.242 12.938 1 91.81 53 THR B N 1
ATOM 3256 C CA . THR B 1 53 ? 8.469 5.609 13.258 1 91.81 53 THR B CA 1
ATOM 3257 C C . THR B 1 53 ? 8.773 6.547 12.094 1 91.81 53 THR B C 1
ATOM 3259 O O . THR B 1 53 ? 8.062 7.535 11.883 1 91.81 53 THR B O 1
ATOM 3262 N N . GLY B 1 54 ? 9.766 6.281 11.406 1 90 54 GLY B N 1
ATOM 3263 C CA . GLY B 1 54 ? 10.164 7.16 10.32 1 90 54 GLY B CA 1
ATOM 3264 C C . GLY B 1 54 ? 9.477 6.84 9.008 1 90 54 GLY B C 1
ATOM 3265 O O . GLY B 1 54 ? 9.203 5.676 8.711 1 90 54 GLY B O 1
ATOM 3266 N N . TYR B 1 55 ? 9.234 7.922 8.227 1 90 55 TYR B N 1
ATOM 3267 C CA . TYR B 1 55 ? 8.695 7.703 6.887 1 90 55 TYR B CA 1
ATOM 3268 C C . TYR B 1 55 ? 9.656 6.875 6.043 1 90 55 TYR B C 1
ATOM 3270 O O . TYR B 1 55 ? 10.875 7.059 6.117 1 90 55 TYR B O 1
ATOM 3278 N N . PRO B 1 56 ? 9.086 5.969 5.27 1 92.88 56 PRO B N 1
ATOM 3279 C CA . PRO B 1 56 ? 9.945 5.203 4.359 1 92.88 56 PRO B CA 1
ATOM 3280 C C . PRO B 1 56 ? 10.516 6.059 3.229 1 92.88 56 PRO B C 1
ATOM 3282 O O . PRO B 1 56 ? 10.008 7.152 2.961 1 92.88 56 PRO B O 1
ATOM 3285 N N . ASP B 1 57 ? 11.625 5.582 2.709 1 91.19 57 ASP B N 1
ATOM 3286 C CA . ASP B 1 57 ? 12.125 6.223 1.497 1 91.19 57 ASP B CA 1
ATOM 3287 C C . ASP B 1 57 ? 11.078 6.191 0.384 1 91.19 57 ASP B C 1
ATOM 3289 O O . ASP B 1 57 ? 10.477 5.148 0.12 1 91.19 57 ASP B O 1
ATOM 3293 N N . GLU B 1 58 ? 10.844 7.25 -0.234 1 90.06 58 GLU B N 1
ATOM 3294 C CA . GLU B 1 58 ? 9.781 7.363 -1.234 1 90.06 58 GLU B CA 1
ATOM 3295 C C . GLU B 1 58 ? 10.031 6.426 -2.41 1 90.06 58 GLU B C 1
ATOM 3297 O O . GLU B 1 58 ? 9.086 5.988 -3.074 1 90.06 58 GLU B O 1
ATOM 3302 N N . GLN B 1 59 ? 11.273 6.16 -2.709 1 92.88 59 GLN B N 1
ATOM 3303 C CA . GLN B 1 59 ? 11.617 5.281 -3.822 1 92.88 59 GLN B CA 1
ATOM 3304 C C . GLN B 1 59 ? 11.945 3.873 -3.332 1 92.88 59 GLN B C 1
ATOM 3306 O O . GLN B 1 59 ? 12.453 3.049 -4.094 1 92.88 59 GLN B O 1
ATOM 3311 N N . ALA B 1 60 ? 11.758 3.662 -2.016 1 96.06 60 ALA B N 1
ATOM 3312 C CA . ALA B 1 60 ? 11.961 2.365 -1.379 1 96.06 60 ALA B CA 1
ATOM 3313 C C . ALA B 1 60 ? 13.438 1.986 -1.362 1 96.06 60 ALA B C 1
ATOM 3315 O O . ALA B 1 60 ? 13.789 0.824 -1.579 1 96.06 60 ALA B O 1
ATOM 3316 N N . GLU B 1 61 ? 14.242 3.023 -1.201 1 94.44 61 GLU B N 1
ATOM 3317 C CA . GLU B 1 61 ? 15.664 2.729 -1.029 1 94.44 61 GLU B CA 1
ATOM 3318 C C . GLU B 1 61 ? 15.953 2.186 0.367 1 94.44 61 GLU B C 1
ATOM 3320 O O . GLU B 1 61 ? 15.297 2.576 1.337 1 94.44 61 GLU B O 1
ATOM 3325 N N . PRO B 1 62 ? 16.922 1.302 0.514 1 94.94 62 PRO B N 1
ATOM 3326 C CA . PRO B 1 62 ? 17.891 0.836 -0.486 1 94.94 62 PRO B CA 1
ATOM 3327 C C . PRO B 1 62 ? 17.375 -0.343 -1.304 1 94.94 62 PRO B C 1
ATOM 3329 O O . PRO B 1 62 ? 18.047 -0.816 -2.217 1 94.94 62 PRO B O 1
ATOM 3332 N N . PHE B 1 63 ? 16.203 -0.912 -0.997 1 97.75 63 PHE B N 1
ATOM 3333 C CA . PHE B 1 63 ? 15.68 -2.107 -1.643 1 97.75 63 PHE B CA 1
ATOM 3334 C C . PHE B 1 63 ? 15.648 -1.938 -3.156 1 97.75 63 PHE B C 1
ATOM 3336 O O . PHE B 1 63 ? 16.078 -2.828 -3.896 1 97.75 63 PHE B O 1
ATOM 3343 N N . ARG B 1 64 ? 15.172 -0.797 -3.656 1 98.19 64 ARG B N 1
ATOM 3344 C CA . ARG B 1 64 ? 15.047 -0.535 -5.086 1 98.19 64 ARG B CA 1
ATOM 3345 C C . ARG B 1 64 ? 16.375 -0.726 -5.797 1 98.19 64 ARG B C 1
ATOM 3347 O O . ARG B 1 64 ? 16.469 -1.451 -6.793 1 98.19 64 ARG B O 1
ATOM 3354 N N . SER B 1 65 ? 17.391 -0.117 -5.262 1 97.75 65 SER B N 1
ATOM 3355 C CA . SER B 1 65 ? 18.719 -0.192 -5.879 1 97.75 65 SER B CA 1
ATOM 3356 C C . SER B 1 65 ? 19.281 -1.61 -5.824 1 97.75 65 SER B C 1
ATOM 3358 O O . SER B 1 65 ? 19.938 -2.059 -6.758 1 97.75 65 SER B O 1
ATOM 3360 N N . GLN B 1 66 ? 19.047 -2.277 -4.734 1 97.56 66 GLN B N 1
ATOM 3361 C CA . GLN B 1 66 ? 19.5 -3.656 -4.59 1 97.56 66 GLN B CA 1
ATOM 3362 C C . GLN B 1 66 ? 18.781 -4.574 -5.578 1 97.56 66 GLN B C 1
ATOM 3364 O O . GLN B 1 66 ? 19.406 -5.445 -6.188 1 97.56 66 GLN B O 1
ATOM 3369 N N . ALA B 1 67 ? 17.484 -4.387 -5.727 1 97.88 67 ALA B N 1
ATOM 3370 C CA . ALA B 1 67 ? 16.734 -5.156 -6.719 1 97.88 67 ALA B CA 1
ATOM 3371 C C . ALA B 1 67 ? 17.266 -4.902 -8.125 1 97.88 67 ALA B C 1
ATOM 3373 O O . ALA B 1 67 ? 17.453 -5.844 -8.906 1 97.88 67 ALA B O 1
ATOM 3374 N N . ALA B 1 68 ? 17.484 -3.619 -8.398 1 98.25 68 ALA B N 1
ATOM 3375 C CA . ALA B 1 68 ? 18.047 -3.262 -9.695 1 98.25 68 ALA B CA 1
ATOM 3376 C C . ALA B 1 68 ? 19.375 -3.973 -9.93 1 98.25 68 ALA B C 1
ATOM 3378 O O . ALA B 1 68 ? 19.625 -4.508 -11.016 1 98.25 68 ALA B O 1
ATOM 3379 N N . ALA B 1 69 ? 20.219 -4.004 -8.93 1 97.31 69 ALA B N 1
ATOM 3380 C CA . ALA B 1 69 ? 21.531 -4.613 -9.023 1 97.31 69 ALA B CA 1
ATOM 3381 C C . ALA B 1 69 ? 21.438 -6.121 -9.242 1 97.31 69 ALA B C 1
ATOM 3383 O O . ALA B 1 69 ? 22.141 -6.684 -10.086 1 97.31 69 ALA B O 1
ATOM 3384 N N . VAL B 1 70 ? 20.562 -6.75 -8.508 1 96.12 70 VAL B N 1
ATOM 3385 C CA . VAL B 1 70 ? 20.375 -8.195 -8.594 1 96.12 70 VAL B CA 1
ATOM 3386 C C . VAL B 1 70 ? 19.969 -8.578 -10.016 1 96.12 70 VAL B C 1
ATOM 3388 O O . VAL B 1 70 ? 20.406 -9.609 -10.531 1 96.12 70 VAL B O 1
ATOM 3391 N N . HIS B 1 71 ? 19.125 -7.766 -10.625 1 97.12 71 HIS B N 1
ATOM 3392 C CA . HIS B 1 71 ? 18.578 -8.086 -11.938 1 97.12 71 HIS B CA 1
ATOM 3393 C C . HIS B 1 71 ? 19.406 -7.434 -13.047 1 97.12 71 HIS B C 1
ATOM 3395 O O . HIS B 1 71 ? 19.094 -7.59 -14.227 1 97.12 71 HIS B O 1
ATOM 3401 N N . GLN B 1 72 ? 20.438 -6.688 -12.648 1 97.56 72 GLN B N 1
ATOM 3402 C CA . GLN B 1 72 ? 21.328 -6.023 -13.586 1 97.56 72 GLN B CA 1
ATOM 3403 C C . GLN B 1 72 ? 20.562 -5.086 -14.516 1 97.56 72 GLN B C 1
ATOM 3405 O O . GLN B 1 72 ? 20.719 -5.145 -15.734 1 97.56 72 GLN B O 1
ATOM 3410 N N . VAL B 1 73 ? 19.719 -4.285 -13.969 1 98.12 73 VAL B N 1
ATOM 3411 C CA . VAL B 1 73 ? 19 -3.229 -14.672 1 98.12 73 VAL B CA 1
ATOM 3412 C C . VAL B 1 73 ? 19.234 -1.892 -13.969 1 98.12 73 VAL B C 1
ATOM 3414 O O . VAL B 1 73 ? 19.797 -1.849 -12.875 1 98.12 73 VAL B O 1
ATOM 3417 N N . ALA B 1 74 ? 18.906 -0.744 -14.656 1 97.69 74 ALA B N 1
ATOM 3418 C CA . ALA B 1 74 ? 19.016 0.578 -14.047 1 97.69 74 ALA B CA 1
ATOM 3419 C C . ALA B 1 74 ? 17.969 0.769 -12.953 1 97.69 74 ALA B C 1
ATOM 3421 O O . ALA B 1 74 ? 16.875 0.21 -13.031 1 97.69 74 ALA B O 1
ATOM 3422 N N . ALA B 1 75 ? 18.312 1.521 -11.938 1 96.81 75 ALA B N 1
ATOM 3423 C CA . ALA B 1 75 ? 17.422 1.749 -10.812 1 96.81 75 ALA B CA 1
ATOM 3424 C C . ALA B 1 75 ? 16.109 2.381 -11.281 1 96.81 75 ALA B C 1
ATOM 3426 O O . ALA B 1 75 ? 15.039 2.092 -10.727 1 96.81 75 ALA B O 1
ATOM 3427 N N . ASP B 1 76 ? 16.156 3.242 -12.273 1 96.19 76 ASP B N 1
ATOM 3428 C CA . ASP B 1 76 ? 14.961 3.941 -12.742 1 96.19 76 ASP B CA 1
ATOM 3429 C C . ASP B 1 76 ? 14.055 3.01 -13.547 1 96.19 76 ASP B C 1
ATOM 3431 O O . ASP B 1 76 ? 12.961 3.398 -13.953 1 96.19 76 ASP B O 1
ATOM 3435 N N . GLN B 1 77 ? 14.508 1.728 -13.742 1 98.38 77 GLN B N 1
ATOM 3436 C CA . GLN B 1 77 ? 13.695 0.712 -14.398 1 98.38 77 GLN B CA 1
ATOM 3437 C C . GLN B 1 77 ? 12.977 -0.161 -13.375 1 98.38 77 GLN B C 1
ATOM 3439 O O . GLN B 1 77 ? 12.32 -1.14 -13.742 1 98.38 77 GLN B O 1
ATOM 3444 N N . VAL B 1 78 ? 13.164 0.194 -12.102 1 98.69 78 VAL B N 1
ATOM 3445 C CA . VAL B 1 78 ? 12.539 -0.58 -11.031 1 98.69 78 VAL B CA 1
ATOM 3446 C C . VAL B 1 78 ? 11.57 0.306 -10.25 1 98.69 78 VAL B C 1
ATOM 3448 O O . VAL B 1 78 ? 11.945 1.38 -9.781 1 98.69 78 VAL B O 1
ATOM 3451 N N . VAL B 1 79 ? 10.367 -0.078 -10.156 1 98.62 79 VAL B N 1
ATOM 3452 C CA . VAL B 1 79 ? 9.375 0.562 -9.305 1 98.62 79 VAL B CA 1
ATOM 3453 C C . VAL B 1 79 ? 8.898 -0.421 -8.234 1 98.62 79 VAL B C 1
ATOM 3455 O O . VAL B 1 79 ? 8.375 -1.488 -8.555 1 98.62 79 VAL B O 1
ATOM 3458 N N . VAL B 1 80 ? 9.148 -0.087 -6.996 1 98.56 80 VAL B N 1
ATOM 3459 C CA . VAL B 1 80 ? 8.797 -0.958 -5.879 1 98.56 80 VAL B CA 1
ATOM 3460 C C . VAL B 1 80 ? 7.34 -0.736 -5.484 1 98.56 80 VAL B C 1
ATOM 3462 O O . VAL B 1 80 ? 6.855 0.397 -5.492 1 98.56 80 VAL B O 1
ATOM 3465 N N . THR B 1 81 ? 6.645 -1.814 -5.191 1 98.38 81 THR B N 1
ATOM 3466 C CA . THR B 1 81 ? 5.207 -1.746 -4.969 1 98.38 81 THR B CA 1
ATOM 3467 C C . THR B 1 81 ? 4.816 -2.496 -3.699 1 98.38 81 THR B C 1
ATOM 3469 O O . THR B 1 81 ? 5.547 -3.385 -3.25 1 98.38 81 THR B O 1
ATOM 3472 N N . ASN B 1 82 ? 3.709 -2.115 -3.062 1 97.62 82 ASN B N 1
ATOM 3473 C CA . ASN B 1 82 ? 3.107 -2.779 -1.91 1 97.62 82 ASN B CA 1
ATOM 3474 C C . ASN B 1 82 ? 2.512 -4.133 -2.291 1 97.62 82 ASN B C 1
ATOM 3476 O O . ASN B 1 82 ? 1.291 -4.301 -2.283 1 97.62 82 ASN B O 1
ATOM 3480 N N . GLY B 1 83 ? 3.426 -5.105 -2.498 1 96.38 83 GLY B N 1
ATOM 3481 C CA . GLY B 1 83 ? 3.045 -6.363 -3.117 1 96.38 83 GLY B CA 1
ATOM 3482 C C . GLY B 1 83 ? 2.918 -6.273 -4.625 1 96.38 83 GLY B C 1
ATOM 3483 O O . GLY B 1 83 ? 2.75 -5.184 -5.176 1 96.38 83 GLY B O 1
ATOM 3484 N N . ALA B 1 84 ? 2.988 -7.461 -5.246 1 96.44 84 ALA B N 1
ATOM 3485 C CA . ALA B 1 84 ? 2.809 -7.484 -6.695 1 96.44 84 ALA B CA 1
ATOM 3486 C C . ALA B 1 84 ? 1.411 -7.004 -7.082 1 96.44 84 ALA B C 1
ATOM 3488 O O . ALA B 1 84 ? 1.215 -6.449 -8.164 1 96.44 84 ALA B O 1
ATOM 3489 N N . ALA B 1 85 ? 0.471 -7.141 -6.184 1 95.62 85 ALA B N 1
ATOM 3490 C CA . ALA B 1 85 ? -0.912 -6.746 -6.434 1 95.62 85 ALA B CA 1
ATOM 3491 C C . ALA B 1 85 ? -1.004 -5.262 -6.773 1 95.62 85 ALA B C 1
ATOM 3493 O O . ALA B 1 85 ? -1.734 -4.871 -7.688 1 95.62 85 ALA B O 1
ATOM 3494 N N . GLU B 1 86 ? -0.251 -4.449 -6.059 1 97.5 86 GLU B N 1
ATOM 3495 C CA . GLU B 1 86 ? -0.262 -3.02 -6.352 1 97.5 86 GLU B CA 1
ATOM 3496 C C . GLU B 1 86 ? 0.333 -2.73 -7.727 1 97.5 86 GLU B C 1
ATOM 3498 O O . GLU B 1 86 ? -0.133 -1.835 -8.43 1 97.5 86 GLU B O 1
ATOM 3503 N N . GLY B 1 87 ? 1.398 -3.459 -8.078 1 98.12 87 GLY B N 1
ATOM 3504 C CA . GLY B 1 87 ? 1.986 -3.318 -9.398 1 98.12 87 GLY B CA 1
ATOM 3505 C C . GLY B 1 87 ? 1.025 -3.666 -10.523 1 98.12 87 GLY B C 1
ATOM 3506 O O . GLY B 1 87 ? 0.952 -2.957 -11.531 1 98.12 87 GLY B O 1
ATOM 3507 N N . LEU B 1 88 ? 0.266 -4.727 -10.32 1 98.25 88 LEU B N 1
ATOM 3508 C CA . LEU B 1 88 ? -0.716 -5.156 -11.312 1 98.25 88 LEU B CA 1
ATOM 3509 C C . LEU B 1 88 ? -1.825 -4.117 -11.461 1 98.25 88 LEU B C 1
ATOM 3511 O O . LEU B 1 88 ? -2.295 -3.859 -12.57 1 98.25 88 LEU B O 1
ATOM 3515 N N . MET B 1 89 ? -2.207 -3.543 -10.391 1 97.19 89 MET B N 1
ATOM 3516 C CA . MET B 1 89 ? -3.217 -2.488 -10.445 1 97.19 89 MET B CA 1
ATOM 3517 C C . MET B 1 89 ? -2.691 -1.271 -11.203 1 97.19 89 MET B C 1
ATOM 3519 O O . MET B 1 89 ? -3.4 -0.693 -12.023 1 97.19 89 MET B O 1
ATOM 3523 N N . ALA B 1 90 ? -1.462 -0.842 -10.883 1 97.5 90 ALA B N 1
ATOM 3524 C CA . ALA B 1 90 ? -0.855 0.301 -11.555 1 97.5 90 ALA B CA 1
ATOM 3525 C C . ALA B 1 90 ? -0.735 0.049 -13.055 1 97.5 90 ALA B C 1
ATOM 3527 O O . ALA B 1 90 ? -0.988 0.944 -13.867 1 97.5 90 ALA B O 1
ATOM 3528 N N . LEU B 1 91 ? -0.382 -1.196 -13.438 1 98.56 91 LEU B N 1
ATOM 3529 C CA . LEU B 1 91 ? -0.295 -1.567 -14.852 1 98.56 91 LEU B CA 1
ATOM 3530 C C . LEU B 1 91 ? -1.663 -1.488 -15.516 1 98.56 91 LEU B C 1
ATOM 3532 O O . LEU B 1 91 ? -1.782 -0.986 -16.641 1 98.56 91 LEU B O 1
ATOM 3536 N N . ALA B 1 92 ? -2.664 -2.004 -14.828 1 97.94 92 ALA B N 1
ATOM 3537 C CA . ALA B 1 92 ? -4.02 -1.919 -15.367 1 97.94 92 ALA B CA 1
ATOM 3538 C C . ALA B 1 92 ? -4.426 -0.467 -15.602 1 97.94 92 ALA B C 1
ATOM 3540 O O . ALA B 1 92 ? -5.07 -0.152 -16.609 1 97.94 92 ALA B O 1
ATOM 3541 N N . GLN B 1 93 ? -4.062 0.396 -14.68 1 96 93 GLN B N 1
ATOM 3542 C CA . GLN B 1 93 ? -4.367 1.815 -14.82 1 96 93 GLN B CA 1
ATOM 3543 C C . GLN B 1 93 ? -3.637 2.414 -16.016 1 96 93 GLN B C 1
ATOM 3545 O O . GLN B 1 93 ? -4.195 3.238 -16.75 1 96 93 GLN B O 1
ATOM 3550 N N . LEU B 1 94 ? -2.391 2.01 -16.188 1 96.94 94 LEU B N 1
ATOM 3551 C CA . LEU B 1 94 ? -1.607 2.449 -17.344 1 96.94 94 LEU B CA 1
ATOM 3552 C C . LEU B 1 94 ? -2.307 2.086 -18.641 1 96.94 94 LEU B C 1
ATOM 3554 O O . LEU B 1 94 ? -2.24 2.838 -19.625 1 96.94 94 LEU B O 1
ATOM 3558 N N . PHE B 1 95 ? -3.025 0.948 -18.641 1 97.94 95 PHE B N 1
ATOM 3559 C CA . PHE B 1 95 ? -3.652 0.431 -19.859 1 97.94 95 PHE B CA 1
ATOM 3560 C C . PHE B 1 95 ? -5.145 0.732 -19.859 1 97.94 95 PHE B C 1
ATOM 3562 O O . PHE B 1 95 ? -5.922 0.038 -20.516 1 97.94 95 PHE B O 1
ATOM 3569 N N . ASN B 1 96 ? -5.582 1.682 -19.172 1 95.88 96 ASN B N 1
ATOM 3570 C CA . ASN B 1 96 ? -6.996 1.989 -18.953 1 95.88 96 ASN B CA 1
ATOM 3571 C C . ASN B 1 96 ? -7.758 2.059 -20.281 1 95.88 96 ASN B C 1
ATOM 3573 O O . ASN B 1 96 ? -7.348 2.766 -21.203 1 95.88 96 ASN B O 1
ATOM 3577 N N . GLY B 1 97 ? -8.812 1.239 -20.375 1 97.31 97 GLY B N 1
ATOM 3578 C CA . GLY B 1 97 ? -9.727 1.296 -21.5 1 97.31 97 GLY B CA 1
ATOM 3579 C C . GLY B 1 97 ? -9.219 0.554 -22.719 1 97.31 97 GLY B C 1
ATOM 3580 O O . GLY B 1 97 ? -9.906 0.491 -23.75 1 97.31 97 GLY B O 1
ATOM 3581 N N . GLN B 1 98 ? -8.102 -0.122 -22.625 1 98.25 98 GLN B N 1
ATOM 3582 C CA . GLN B 1 98 ? -7.473 -0.726 -23.781 1 98.25 98 GLN B CA 1
ATOM 3583 C C . GLN B 1 98 ? -7.863 -2.195 -23.922 1 98.25 98 GLN B C 1
ATOM 3585 O O . GLN B 1 98 ? -8.508 -2.756 -23.031 1 98.25 98 GLN B O 1
ATOM 3590 N N . GLU B 1 99 ? -7.52 -2.797 -25.094 1 98.56 99 GLU B N 1
ATOM 3591 C CA . GLU B 1 99 ? -7.711 -4.219 -25.344 1 98.56 99 GLU B CA 1
ATOM 3592 C C . GLU B 1 99 ? -6.512 -5.035 -24.859 1 98.56 99 GLU B C 1
ATOM 3594 O O . GLU B 1 99 ? -5.375 -4.762 -25.25 1 98.56 99 GLU B O 1
ATOM 3599 N N . ILE B 1 100 ? -6.773 -6.035 -24.016 1 98.75 100 ILE B N 1
ATOM 3600 C CA . ILE B 1 100 ? -5.707 -6.781 -23.359 1 98.75 100 ILE B CA 1
ATOM 3601 C C . ILE B 1 100 ? -5.887 -8.273 -23.609 1 98.75 100 ILE B C 1
ATOM 3603 O O . ILE B 1 100 ? -7 -8.797 -23.516 1 98.75 100 ILE B O 1
ATOM 3607 N N . ALA B 1 101 ? -4.832 -8.961 -23.969 1 98.69 101 ALA B N 1
ATOM 3608 C CA . ALA B 1 101 ? -4.84 -10.414 -24.109 1 98.69 101 ALA B CA 1
ATOM 3609 C C . ALA B 1 101 ? -4.328 -11.078 -22.828 1 98.69 101 ALA B C 1
ATOM 3611 O O . ALA B 1 101 ? -3.324 -10.648 -22.25 1 98.69 101 ALA B O 1
ATOM 3612 N N . LEU B 1 102 ? -5.008 -12.055 -22.344 1 98.62 102 LEU B N 1
ATOM 3613 C CA . LEU B 1 102 ? -4.578 -12.898 -21.234 1 98.62 102 LEU B CA 1
ATOM 3614 C C . LEU B 1 102 ? -4.375 -14.336 -21.703 1 98.62 102 LEU B C 1
ATOM 3616 O O . LEU B 1 102 ? -5.254 -14.922 -22.344 1 98.62 102 LEU B O 1
ATOM 3620 N N . LEU B 1 103 ? -3.236 -14.891 -21.453 1 98.5 103 LEU B N 1
ATOM 3621 C CA . LEU B 1 103 ? -3.021 -16.312 -21.688 1 98.5 103 LEU B CA 1
ATOM 3622 C C . LEU B 1 103 ? -3.66 -17.141 -20.578 1 98.5 103 LEU B C 1
ATOM 3624 O O . LEU B 1 103 ? -3.213 -17.109 -19.422 1 98.5 103 LEU B O 1
ATOM 3628 N N . GLN B 1 104 ? -4.676 -17.906 -20.969 1 98.19 104 GLN B N 1
ATOM 3629 C CA . GLN B 1 104 ? -5.496 -18.609 -19.984 1 98.19 104 GLN B CA 1
ATOM 3630 C C . GLN B 1 104 ? -5.207 -20.109 -20 1 98.19 104 GLN B C 1
ATOM 3632 O O . GLN B 1 104 ? -4.859 -20.672 -21.047 1 98.19 104 GLN B O 1
ATOM 3637 N N . PRO B 1 105 ? -5.41 -20.828 -18.797 1 98.31 105 PRO B N 1
ATOM 3638 C CA . PRO B 1 105 ? -5.73 -20.312 -17.469 1 98.31 105 PRO B CA 1
ATOM 3639 C C . PRO B 1 105 ? -4.57 -19.531 -16.844 1 98.31 105 PRO B C 1
ATOM 3641 O O . PRO B 1 105 ? -3.408 -19.812 -17.141 1 98.31 105 PRO B O 1
ATOM 3644 N N . THR B 1 106 ? -4.945 -18.547 -16.094 1 98.12 106 THR B N 1
ATOM 3645 C CA . THR B 1 106 ? -3.908 -17.766 -15.422 1 98.12 106 THR B CA 1
ATOM 3646 C C . THR B 1 106 ? -4.457 -17.094 -14.172 1 98.12 106 THR B C 1
ATOM 3648 O O . THR B 1 106 ? -5.602 -17.344 -13.781 1 98.12 106 THR B O 1
ATOM 3651 N N . PHE B 1 107 ? -3.646 -16.406 -13.5 1 95.81 107 PHE B N 1
ATOM 3652 C CA . PHE B 1 107 ? -3.953 -15.75 -12.242 1 95.81 107 PHE B CA 1
ATOM 3653 C C . PHE B 1 107 ? -5.145 -14.805 -12.398 1 95.81 107 PHE B C 1
ATOM 3655 O O . PHE B 1 107 ? -5.137 -13.922 -13.258 1 95.81 107 PHE B O 1
ATOM 3662 N N . SER B 1 108 ? -6.152 -14.867 -11.578 1 93.5 108 SER B N 1
ATOM 3663 C CA . SER B 1 108 ? -7.441 -14.195 -11.711 1 93.5 108 SER B CA 1
ATOM 3664 C C . SER B 1 108 ? -7.316 -12.695 -11.445 1 93.5 108 SER B C 1
ATOM 3666 O O . SER B 1 108 ? -8.125 -11.906 -11.938 1 93.5 108 SER B O 1
ATOM 3668 N N . GLU B 1 109 ? -6.277 -12.32 -10.711 1 92.69 109 GLU B N 1
ATOM 3669 C CA . GLU B 1 109 ? -6.113 -10.914 -10.344 1 92.69 109 GLU B CA 1
ATOM 3670 C C . GLU B 1 109 ? -5.852 -10.055 -11.578 1 92.69 109 GLU B C 1
ATOM 3672 O O . GLU B 1 109 ? -6.133 -8.852 -11.578 1 92.69 109 GLU B O 1
ATOM 3677 N N . TYR B 1 110 ? -5.32 -10.633 -12.633 1 97.69 110 TYR B N 1
ATOM 3678 C CA . TYR B 1 110 ? -5.109 -9.867 -13.852 1 97.69 110 TYR B CA 1
ATOM 3679 C C . TYR B 1 110 ? -6.426 -9.32 -14.391 1 97.69 110 TYR B C 1
ATOM 3681 O O . TYR B 1 110 ? -6.582 -8.109 -14.562 1 97.69 110 TYR B O 1
ATOM 3689 N N . ALA B 1 111 ? -7.367 -10.258 -14.562 1 96.62 111 ALA B N 1
ATOM 3690 C CA . ALA B 1 111 ? -8.672 -9.867 -15.094 1 96.62 111 ALA B CA 1
ATOM 3691 C C . ALA B 1 111 ? -9.375 -8.898 -14.148 1 96.62 111 ALA B C 1
ATOM 3693 O O . ALA B 1 111 ? -10 -7.934 -14.594 1 96.62 111 ALA B O 1
ATOM 3694 N N . ARG B 1 112 ? -9.281 -9.156 -12.891 1 93.56 112 ARG B N 1
ATOM 3695 C CA . ARG B 1 112 ? -9.945 -8.312 -11.898 1 93.56 112 ARG B CA 1
ATOM 3696 C C . ARG B 1 112 ? -9.484 -6.867 -12.016 1 93.56 112 ARG B C 1
ATOM 3698 O O . ARG B 1 112 ? -10.297 -5.957 -12.156 1 93.56 112 ARG B O 1
ATOM 3705 N N . THR B 1 113 ? -8.188 -6.645 -11.961 1 95.75 113 THR B N 1
ATOM 3706 C CA . THR B 1 113 ? -7.645 -5.293 -12 1 95.75 113 THR B CA 1
ATOM 3707 C C . THR B 1 113 ? -7.926 -4.633 -13.352 1 95.75 113 THR B C 1
ATOM 3709 O O . THR B 1 113 ? -8.242 -3.443 -13.414 1 95.75 113 THR B O 1
ATOM 3712 N N . LEU B 1 114 ? -7.852 -5.41 -14.43 1 97.62 114 LEU B N 1
ATOM 3713 C CA . LEU B 1 114 ? -8.078 -4.879 -15.766 1 97.62 114 LEU B CA 1
ATOM 3714 C C . LEU B 1 114 ? -9.531 -4.449 -15.945 1 97.62 114 LEU B C 1
ATOM 3716 O O . LEU B 1 114 ? -9.805 -3.398 -16.531 1 97.62 114 LEU B O 1
ATOM 3720 N N . LYS B 1 115 ? -10.438 -5.258 -15.391 1 95.69 115 LYS B N 1
ATOM 3721 C CA . LYS B 1 115 ? -11.852 -4.93 -15.484 1 95.69 115 LYS B CA 1
ATOM 3722 C C . LYS B 1 115 ? -12.172 -3.656 -14.703 1 95.69 115 LYS B C 1
ATOM 3724 O O . LYS B 1 115 ? -13 -2.85 -15.133 1 95.69 115 LYS B O 1
ATOM 3729 N N . GLN B 1 116 ? -11.469 -3.486 -13.641 1 91.94 116 GLN B N 1
ATOM 3730 C CA . GLN B 1 116 ? -11.656 -2.289 -12.828 1 91.94 116 GLN B CA 1
ATOM 3731 C C . GLN B 1 116 ? -11.25 -1.033 -13.602 1 91.94 116 GLN B C 1
ATOM 3733 O O . GLN B 1 116 ? -11.68 0.073 -13.258 1 91.94 116 GLN B O 1
ATOM 3738 N N . GLN B 1 117 ? -10.43 -1.165 -14.602 1 94.5 117 GLN B N 1
ATOM 3739 C CA . GLN B 1 117 ? -9.945 -0.044 -15.398 1 94.5 117 GLN B CA 1
ATOM 3740 C C . GLN B 1 117 ? -10.562 -0.047 -16.797 1 94.5 117 GLN B C 1
ATOM 3742 O O . GLN B 1 117 ? -9.953 0.446 -17.75 1 94.5 117 GLN B O 1
ATOM 3747 N N . ASN B 1 118 ? -11.688 -0.768 -16.953 1 94.94 118 ASN B N 1
ATOM 3748 C CA . ASN B 1 118 ? -12.508 -0.765 -18.156 1 94.94 118 ASN B CA 1
ATOM 3749 C C . ASN B 1 118 ? -11.75 -1.313 -19.359 1 94.94 118 ASN B C 1
ATOM 3751 O O . ASN B 1 118 ? -11.961 -0.865 -20.484 1 94.94 118 ASN B O 1
ATOM 3755 N N . CYS B 1 119 ? -10.805 -2.164 -19.125 1 97.81 119 CYS B N 1
ATOM 3756 C CA . CYS B 1 119 ? -10.109 -2.838 -20.203 1 97.81 119 CYS B CA 1
ATOM 3757 C C . CYS B 1 119 ? -10.977 -3.93 -20.828 1 97.81 119 CYS B C 1
ATOM 3759 O O . CYS B 1 119 ? -11.852 -4.48 -20.156 1 97.81 119 CYS B O 1
ATOM 3761 N N . VAL B 1 120 ? -10.805 -4.129 -22.125 1 98 120 VAL B N 1
ATOM 3762 C CA . VAL B 1 120 ? -11.445 -5.246 -22.812 1 98 120 VAL B CA 1
ATOM 3763 C C . VAL B 1 120 ? -10.5 -6.449 -22.828 1 98 120 VAL B C 1
ATOM 3765 O O . VAL B 1 120 ? -9.383 -6.355 -23.344 1 98 120 VAL B O 1
ATOM 3768 N N . ILE B 1 121 ? -10.945 -7.59 -22.312 1 97.94 121 ILE B N 1
ATOM 3769 C CA . ILE B 1 121 ? -10.078 -8.742 -22.141 1 97.94 121 ILE B CA 1
ATOM 3770 C C . ILE B 1 121 ? -10.344 -9.773 -23.234 1 97.94 121 ILE B C 1
ATOM 3772 O O . ILE B 1 121 ? -11.5 -10.141 -23.484 1 97.94 121 ILE B O 1
ATOM 3776 N N . HIS B 1 122 ? -9.344 -10.156 -23.922 1 97.69 122 HIS B N 1
ATOM 3777 C CA . HIS B 1 122 ? -9.344 -11.281 -24.859 1 97.69 122 HIS B CA 1
ATOM 3778 C C . HIS B 1 122 ? -8.609 -12.477 -24.281 1 97.69 122 HIS B C 1
ATOM 3780 O O . HIS B 1 122 ? -7.375 -12.469 -24.188 1 97.69 122 HIS B O 1
ATOM 3786 N N . SER B 1 123 ? -9.352 -13.531 -23.984 1 97.5 123 SER B N 1
ATOM 3787 C CA . SER B 1 123 ? -8.758 -14.734 -23.422 1 97.5 123 SER B CA 1
ATOM 3788 C C . SER B 1 123 ? -8.242 -15.672 -24.5 1 97.5 123 SER B C 1
ATOM 3790 O O . SER B 1 123 ? -8.977 -16 -25.438 1 97.5 123 SER B O 1
ATOM 3792 N N . ILE B 1 124 ? -7.004 -16.016 -24.391 1 97.94 124 ILE B N 1
ATOM 3793 C CA . ILE B 1 124 ? -6.406 -17.016 -25.266 1 97.94 124 ILE B CA 1
ATOM 3794 C C . ILE B 1 124 ? -6.184 -18.312 -24.5 1 97.94 124 ILE B C 1
ATOM 3796 O O . ILE B 1 124 ? -5.266 -18.406 -23.672 1 97.94 124 ILE B O 1
ATOM 3800 N N . LEU B 1 125 ? -6.922 -19.312 -24.812 1 97.81 125 LEU B N 1
ATOM 3801 C CA . LEU B 1 125 ? -6.914 -20.562 -24.047 1 97.81 125 LEU B CA 1
ATOM 3802 C C . LEU B 1 125 ? -5.781 -21.469 -24.5 1 97.81 125 LEU B C 1
ATOM 3804 O O . LEU B 1 125 ? -5.559 -21.641 -25.703 1 97.81 125 LEU B O 1
ATOM 3808 N N . ALA B 1 126 ? -5.059 -21.969 -23.531 1 97.81 126 ALA B N 1
ATOM 3809 C CA . ALA B 1 126 ? -4.078 -23.016 -23.844 1 97.81 126 ALA B CA 1
ATOM 3810 C C . ALA B 1 126 ? -4.75 -24.25 -24.438 1 97.81 126 ALA B C 1
ATOM 3812 O O . ALA B 1 126 ? -5.836 -24.641 -24 1 97.81 126 ALA B O 1
ATOM 3813 N N . ASP B 1 127 ? -4.113 -24.812 -25.391 1 96.25 127 ASP B N 1
ATOM 3814 C CA . ASP B 1 127 ? -4.703 -26 -25.984 1 96.25 127 ASP B CA 1
ATOM 3815 C C . ASP B 1 127 ? -4.203 -27.266 -25.281 1 96.25 127 ASP B C 1
ATOM 3817 O O . ASP B 1 127 ? -4.766 -28.344 -25.453 1 96.25 127 ASP B O 1
ATOM 3821 N N . ASP B 1 128 ? -3.17 -27.125 -24.5 1 97.31 128 ASP B N 1
ATOM 3822 C CA . ASP B 1 128 ? -2.668 -28.188 -23.625 1 97.31 128 ASP B CA 1
ATOM 3823 C C . ASP B 1 128 ? -2.338 -27.641 -22.234 1 97.31 128 ASP B C 1
ATOM 3825 O O . ASP B 1 128 ? -1.373 -26.906 -22.062 1 97.31 128 ASP B O 1
ATOM 3829 N N . ILE B 1 129 ? -3.064 -28.109 -21.266 1 97.38 129 ILE B N 1
ATOM 3830 C CA . ILE B 1 129 ? -2.93 -27.578 -19.906 1 97.38 129 ILE B CA 1
ATOM 3831 C C . ILE B 1 129 ? -1.669 -28.141 -19.266 1 97.38 129 ILE B C 1
ATOM 3833 O O . ILE B 1 129 ? -0.974 -27.438 -18.531 1 97.38 129 ILE B O 1
ATOM 3837 N N . GLU B 1 130 ? -1.306 -29.391 -19.484 1 98 130 GLU B N 1
ATOM 3838 C CA . GLU B 1 130 ? -0.166 -30.047 -18.859 1 98 130 GLU B CA 1
ATOM 3839 C C . GLU B 1 130 ? 1.144 -29.359 -19.219 1 98 130 GLU B C 1
ATOM 3841 O O . GLU B 1 130 ? 2.027 -29.203 -18.375 1 98 130 GLU B O 1
ATOM 3846 N N . THR B 1 131 ? 1.193 -28.953 -20.469 1 98.19 131 THR B N 1
ATOM 3847 C CA . THR B 1 131 ? 2.424 -28.328 -20.938 1 98.19 131 THR B CA 1
ATOM 3848 C C . THR B 1 131 ? 2.229 -26.828 -21.141 1 98.19 131 THR B C 1
ATOM 3850 O O . THR B 1 131 ? 3.168 -26.125 -21.484 1 98.19 131 THR B O 1
ATOM 3853 N N . TYR B 1 132 ? 1.029 -26.328 -20.938 1 98.19 132 TYR B N 1
ATOM 3854 C CA . TYR B 1 132 ? 0.653 -24.922 -21.078 1 98.19 132 TYR B CA 1
ATOM 3855 C C . TYR B 1 132 ? 1.079 -24.391 -22.453 1 98.19 132 TYR B C 1
ATOM 3857 O O . TYR B 1 132 ? 1.769 -23.375 -22.531 1 98.19 132 TYR B O 1
ATOM 3865 N N . ARG B 1 133 ? 0.642 -25.031 -23.484 1 97.69 133 ARG B N 1
ATOM 3866 C CA . ARG B 1 133 ? 0.965 -24.719 -24.875 1 97.69 133 ARG B CA 1
ATOM 3867 C C . ARG B 1 133 ? -0.185 -23.984 -25.562 1 97.69 133 ARG B C 1
ATOM 3869 O O . ARG B 1 133 ? -1.354 -24.234 -25.25 1 97.69 133 ARG B O 1
ATOM 3876 N N . PHE B 1 134 ? 0.157 -23.125 -26.484 1 97.75 134 PHE B N 1
ATOM 3877 C CA . PHE B 1 134 ? -0.824 -22.312 -27.203 1 97.75 134 PHE B CA 1
ATOM 3878 C C . PHE B 1 134 ? -0.717 -22.531 -28.703 1 97.75 134 PHE B C 1
ATOM 3880 O O . PHE B 1 134 ? 0.377 -22.75 -29.234 1 97.75 134 PHE B O 1
ATOM 3887 N N . ASN B 1 135 ? -1.917 -22.469 -29.328 1 96.75 135 ASN B N 1
ATOM 3888 C CA . ASN B 1 135 ? -1.957 -22.516 -30.781 1 96.75 135 ASN B CA 1
ATOM 3889 C C . ASN B 1 135 ? -1.402 -21.234 -31.391 1 96.75 135 ASN B C 1
ATOM 3891 O O . ASN B 1 135 ? -1.915 -20.141 -31.141 1 96.75 135 ASN B O 1
ATOM 3895 N N . GLU B 1 136 ? -0.472 -21.375 -32.25 1 95.19 136 GLU B N 1
ATOM 3896 C CA . GLU B 1 136 ? 0.234 -20.219 -32.812 1 95.19 136 GLU B CA 1
ATOM 3897 C C . GLU B 1 136 ? -0.69 -19.375 -33.688 1 95.19 136 GLU B C 1
ATOM 3899 O O . GLU B 1 136 ? -0.573 -18.141 -33.719 1 95.19 136 GLU B O 1
ATOM 3904 N N . GLU B 1 137 ? -1.524 -19.984 -34.406 1 95.44 137 GLU B N 1
ATOM 3905 C CA . GLU B 1 137 ? -2.451 -19.266 -35.281 1 95.44 137 GLU B CA 1
ATOM 3906 C C . GLU B 1 137 ? -3.422 -18.406 -34.469 1 95.44 137 GLU B C 1
ATOM 3908 O O . GLU B 1 137 ? -3.717 -17.266 -34.812 1 95.44 137 GLU B O 1
ATOM 3913 N N . ILE B 1 138 ? -3.895 -19 -33.406 1 95.38 138 ILE B N 1
ATOM 3914 C CA . ILE B 1 138 ? -4.816 -18.281 -32.531 1 95.38 138 ILE B CA 1
ATOM 3915 C C . ILE B 1 138 ? -4.094 -17.109 -31.875 1 95.38 138 ILE B C 1
ATOM 3917 O O . ILE B 1 138 ? -4.629 -16 -31.781 1 95.38 138 ILE B O 1
ATOM 3921 N N . LEU B 1 139 ? -2.895 -17.375 -31.438 1 96.06 139 LEU B N 1
ATOM 3922 C CA . LEU B 1 139 ? -2.08 -16.328 -30.828 1 96.06 139 LEU B CA 1
ATOM 3923 C C . LEU B 1 139 ? -1.889 -15.156 -31.797 1 96.06 139 LEU B C 1
ATOM 3925 O O . LEU B 1 139 ? -2.057 -13.992 -31.406 1 96.06 139 LEU B O 1
ATOM 3929 N N . GLU B 1 140 ? -1.534 -15.508 -32.969 1 94.94 140 GLU B N 1
ATOM 3930 C CA . GLU B 1 140 ? -1.285 -14.484 -33.969 1 94.94 140 GLU B CA 1
ATOM 3931 C C . GLU B 1 140 ? -2.527 -13.633 -34.219 1 94.94 140 GLU B C 1
ATOM 3933 O O . GLU B 1 140 ? -2.439 -12.406 -34.312 1 94.94 140 GLU B O 1
ATOM 3938 N N . LYS B 1 141 ? -3.633 -14.25 -34.312 1 94.5 141 LYS B N 1
ATOM 3939 C CA . LYS B 1 141 ? -4.891 -13.555 -34.594 1 94.5 141 LYS B CA 1
ATOM 3940 C C . LYS B 1 141 ? -5.258 -12.625 -33.438 1 94.5 141 LYS B C 1
ATOM 3942 O O . LYS B 1 141 ? -5.738 -11.508 -33.656 1 94.5 141 LYS B O 1
ATOM 3947 N N . GLN B 1 142 ? -5.027 -13.047 -32.25 1 94.88 142 GLN B N 1
ATOM 3948 C CA . GLN B 1 142 ? -5.5 -12.32 -31.094 1 94.88 142 GLN B CA 1
ATOM 3949 C C . GLN B 1 142 ? -4.516 -11.219 -30.688 1 94.88 142 GLN B C 1
ATOM 3951 O O . GLN B 1 142 ? -4.918 -10.195 -30.141 1 94.88 142 GLN B O 1
ATOM 3956 N N . LEU B 1 143 ? -3.256 -11.367 -30.984 1 96.69 143 LEU B N 1
ATOM 3957 C CA . LEU B 1 143 ? -2.234 -10.438 -30.531 1 96.69 143 LEU B CA 1
ATOM 3958 C C . LEU B 1 143 ? -2.072 -9.281 -31.5 1 96.69 143 LEU B C 1
ATOM 3960 O O . LEU B 1 143 ? -1.472 -8.258 -31.156 1 96.69 143 LEU B O 1
ATOM 3964 N N . LYS B 1 144 ? -2.67 -9.383 -32.656 1 94.19 144 LYS B N 1
ATOM 3965 C CA . LYS B 1 144 ? -2.502 -8.383 -33.719 1 94.19 144 LYS B CA 1
ATOM 3966 C C . LYS B 1 144 ? -3.104 -7.043 -33.281 1 94.19 144 LYS B C 1
ATOM 3968 O O . LYS B 1 144 ? -2.615 -5.988 -33.688 1 94.19 144 LYS B O 1
ATOM 3973 N N . ASP B 1 145 ? -4.125 -7.059 -32.438 1 92.69 145 ASP B N 1
ATOM 3974 C CA . ASP B 1 145 ? -4.859 -5.812 -32.219 1 92.69 145 ASP B CA 1
ATOM 3975 C C . ASP B 1 145 ? -4.953 -5.477 -30.734 1 92.69 145 ASP B C 1
ATOM 3977 O O . ASP B 1 145 ? -5.766 -4.641 -30.328 1 92.69 145 ASP B O 1
ATOM 3981 N N . VAL B 1 146 ? -4.168 -6.129 -29.906 1 98.06 146 VAL B N 1
ATOM 3982 C CA . VAL B 1 146 ? -4.293 -5.848 -28.484 1 98.06 146 VAL B CA 1
ATOM 3983 C C . VAL B 1 146 ? -3.201 -4.871 -28.047 1 98.06 146 VAL B C 1
ATOM 3985 O O . VAL B 1 146 ? -2.152 -4.781 -28.688 1 98.06 146 VAL B O 1
ATOM 3988 N N . HIS B 1 147 ? -3.51 -4.082 -27.047 1 98.5 147 HIS B N 1
ATOM 3989 C CA . HIS B 1 147 ? -2.6 -3.086 -26.484 1 98.5 147 HIS B CA 1
ATOM 3990 C C . HIS B 1 147 ? -1.564 -3.73 -25.578 1 98.5 147 HIS B C 1
ATOM 3992 O O . HIS B 1 147 ? -0.438 -3.24 -25.453 1 98.5 147 HIS B O 1
ATOM 3998 N N . ALA B 1 148 ? -1.929 -4.805 -24.906 1 98.81 148 ALA B N 1
ATOM 3999 C CA . ALA B 1 148 ? -1.015 -5.508 -24.016 1 98.81 148 ALA B CA 1
ATOM 4000 C C . ALA B 1 148 ? -1.376 -6.984 -23.906 1 98.81 148 ALA B C 1
ATOM 4002 O O . ALA B 1 148 ? -2.492 -7.383 -24.25 1 98.81 148 ALA B O 1
ATOM 4003 N N . CYS B 1 149 ? -0.441 -7.77 -23.531 1 98.88 149 CYS B N 1
ATOM 4004 C CA . CYS B 1 149 ? -0.589 -9.203 -23.281 1 98.88 149 CYS B CA 1
ATOM 4005 C C . CYS B 1 149 ? 0.052 -9.594 -21.953 1 98.88 149 CYS B C 1
ATOM 4007 O O . CYS B 1 149 ? 1.21 -9.258 -21.703 1 98.88 149 CYS B O 1
ATOM 4009 N N . TYR B 1 150 ? -0.718 -10.258 -21.094 1 98.88 150 TYR B N 1
ATOM 4010 C CA . TYR B 1 150 ? -0.215 -10.742 -19.812 1 98.88 150 TYR B CA 1
ATOM 4011 C C . TYR B 1 150 ? 0.209 -12.203 -19.906 1 98.88 150 TYR B C 1
ATOM 4013 O O . TYR B 1 150 ? -0.542 -13.039 -20.406 1 98.88 150 TYR B O 1
ATOM 4021 N N . ILE B 1 151 ? 1.404 -12.469 -19.438 1 98.75 151 ILE B N 1
ATOM 4022 C CA . ILE B 1 151 ? 1.961 -13.812 -19.375 1 98.75 151 ILE B CA 1
ATOM 4023 C C . ILE B 1 151 ? 2.455 -14.102 -17.969 1 98.75 151 ILE B C 1
ATOM 4025 O O . ILE B 1 151 ? 3.256 -13.344 -17.406 1 98.75 151 ILE B O 1
ATOM 4029 N N . CYS B 1 152 ? 1.917 -15.086 -17.375 1 98.69 152 CYS B N 1
ATOM 4030 C CA . CYS B 1 152 ? 2.398 -15.555 -16.078 1 98.69 152 CYS B CA 1
ATOM 4031 C C . CYS B 1 152 ? 3.43 -16.672 -16.25 1 98.69 152 CYS B C 1
ATOM 4033 O O . CYS B 1 152 ? 3.129 -17.719 -16.828 1 98.69 152 CYS B O 1
ATOM 4035 N N . ASN B 1 153 ? 4.676 -16.484 -15.719 1 98.69 153 ASN B N 1
ATOM 4036 C CA . ASN B 1 153 ? 5.75 -17.438 -15.984 1 98.69 153 ASN B CA 1
ATOM 4037 C C . ASN B 1 153 ? 6.707 -17.547 -14.805 1 98.69 153 ASN B C 1
ATOM 4039 O O . ASN B 1 153 ? 7.527 -16.656 -14.578 1 98.69 153 ASN B O 1
ATOM 4043 N N . PRO B 1 154 ? 6.789 -18.703 -14.078 1 98.5 154 PRO B N 1
ATOM 4044 C CA . PRO B 1 154 ? 5.895 -19.859 -14.188 1 98.5 154 PRO B CA 1
ATOM 4045 C C . PRO B 1 154 ? 4.426 -19.484 -13.984 1 98.5 154 PRO B C 1
ATOM 4047 O O . PRO B 1 154 ? 4.117 -18.562 -13.219 1 98.5 154 PRO B O 1
ATOM 4050 N N . ASN B 1 155 ? 3.611 -20.188 -14.656 1 98.69 155 ASN B N 1
ATOM 4051 C CA . ASN B 1 155 ? 2.197 -19.828 -14.703 1 98.69 155 ASN B CA 1
ATOM 4052 C C . ASN B 1 155 ? 1.456 -20.312 -13.461 1 98.69 155 ASN B C 1
ATOM 4054 O O . ASN B 1 155 ? 1.662 -21.438 -13.008 1 98.69 155 ASN B O 1
ATOM 4058 N N . ASN B 1 156 ? 0.744 -19.469 -12.812 1 97.81 156 ASN B N 1
ATOM 4059 C CA . ASN B 1 156 ? -0.298 -19.828 -11.859 1 97.81 156 ASN B CA 1
ATOM 4060 C C . ASN B 1 156 ? -1.657 -19.969 -12.539 1 97.81 156 ASN B C 1
ATOM 4062 O O . ASN B 1 156 ? -2.191 -18.984 -13.07 1 97.81 156 ASN B O 1
ATOM 4066 N N . PRO B 1 157 ? -2.135 -21.156 -12.68 1 97.94 157 PRO B N 1
ATOM 4067 C CA . PRO B 1 157 ? -2.012 -22.203 -11.672 1 97.94 157 PRO B CA 1
ATOM 4068 C C . PRO B 1 157 ? -1.212 -23.406 -12.164 1 97.94 157 PRO B C 1
ATOM 4070 O O . PRO B 1 157 ? -1.044 -24.391 -11.43 1 97.94 157 PRO B O 1
ATOM 4073 N N . THR B 1 158 ? -0.694 -23.375 -13.375 1 98.38 158 THR B N 1
ATOM 4074 C CA . THR B 1 158 ? -0.17 -24.609 -13.961 1 98.38 158 THR B CA 1
ATOM 4075 C C . THR B 1 158 ? 1.225 -24.922 -13.422 1 98.38 158 THR B C 1
ATOM 4077 O O . THR B 1 158 ? 1.66 -26.062 -13.438 1 98.38 158 THR B O 1
ATOM 4080 N N . GLY B 1 159 ? 1.911 -23.891 -13.047 1 98.56 159 GLY B N 1
ATOM 4081 C CA . GLY B 1 159 ? 3.295 -24.031 -12.625 1 98.56 159 GLY B CA 1
ATOM 4082 C C . GLY B 1 159 ? 4.262 -24.188 -13.781 1 98.56 159 GLY B C 1
ATOM 4083 O O . GLY B 1 159 ? 5.477 -24.281 -13.57 1 98.56 159 GLY B O 1
ATOM 4084 N N . VAL B 1 160 ? 3.789 -24.188 -14.984 1 98.75 160 VAL B N 1
ATOM 4085 C CA . VAL B 1 160 ? 4.617 -24.469 -16.156 1 98.75 160 VAL B CA 1
ATOM 4086 C C . VAL B 1 160 ? 5.5 -23.266 -16.469 1 98.75 160 VAL B C 1
ATOM 4088 O O . VAL B 1 160 ? 5.055 -22.125 -16.375 1 98.75 160 VAL B O 1
ATOM 4091 N N . LEU B 1 161 ? 6.719 -23.562 -16.781 1 98.69 161 LEU B N 1
ATOM 4092 C CA . LEU B 1 161 ? 7.723 -22.562 -17.141 1 98.69 161 LEU B CA 1
ATOM 4093 C C . LEU B 1 161 ? 7.867 -22.469 -18.656 1 98.69 161 LEU B C 1
ATOM 4095 O O . LEU B 1 161 ? 8.328 -23.406 -19.312 1 98.69 161 LEU B O 1
ATOM 4099 N N . LEU B 1 162 ? 7.41 -21.359 -19.234 1 98.5 162 LEU B N 1
ATOM 4100 C CA . LEU B 1 162 ? 7.562 -21.109 -20.656 1 98.5 162 LEU B CA 1
ATOM 4101 C C . LEU B 1 162 ? 9 -20.703 -21 1 98.5 162 LEU B C 1
ATOM 4103 O O . LEU B 1 162 ? 9.688 -20.109 -20.172 1 98.5 162 LEU B O 1
ATOM 4107 N N . LYS B 1 163 ? 9.422 -21.031 -22.172 1 98.38 163 LYS B N 1
ATOM 4108 C CA . LYS B 1 163 ? 10.781 -20.719 -22.609 1 98.38 163 LYS B CA 1
ATOM 4109 C C . LYS B 1 163 ? 10.945 -19.219 -22.875 1 98.38 163 LYS B C 1
ATOM 4111 O O . LYS B 1 163 ? 10.07 -18.594 -23.469 1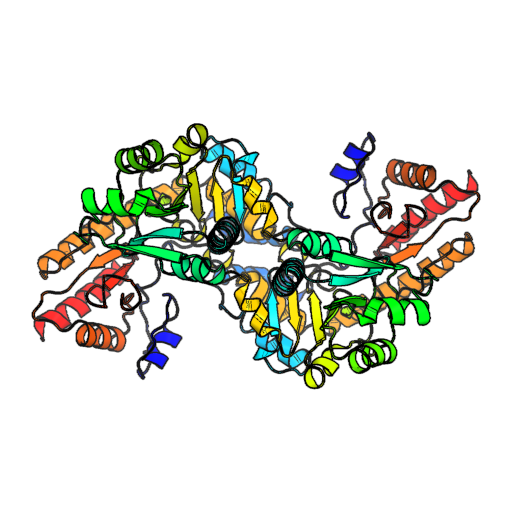 98.38 163 LYS B O 1
ATOM 4116 N N . LYS B 1 164 ? 12.07 -18.688 -22.406 1 98.62 164 LYS B N 1
ATOM 4117 C CA . LYS B 1 164 ? 12.414 -17.281 -22.625 1 98.62 164 LYS B CA 1
ATOM 4118 C C . LYS B 1 164 ? 12.391 -16.938 -24.125 1 98.62 164 LYS B C 1
ATOM 4120 O O . LYS B 1 164 ? 11.875 -15.891 -24.516 1 98.62 164 LYS B O 1
ATOM 4125 N N . HIS B 1 165 ? 12.914 -17.812 -24.859 1 98.44 165 HIS B N 1
ATOM 4126 C CA . HIS B 1 165 ? 13.008 -17.594 -26.297 1 98.44 165 HIS B CA 1
ATOM 4127 C C . HIS B 1 165 ? 11.625 -17.422 -26.922 1 98.44 165 HIS B C 1
ATOM 4129 O O . HIS B 1 165 ? 11.438 -16.547 -27.781 1 98.44 165 HIS B O 1
ATOM 4135 N N . TRP B 1 166 ? 10.719 -18.203 -26.531 1 98.25 166 TRP B N 1
ATOM 4136 C CA . TRP B 1 166 ? 9.352 -18.109 -27.047 1 98.25 166 TRP B CA 1
ATOM 4137 C C . TRP B 1 166 ? 8.727 -16.766 -26.703 1 98.25 166 TRP B C 1
ATOM 4139 O O . TRP B 1 166 ? 8.125 -16.109 -27.562 1 98.25 166 TRP B O 1
ATOM 4149 N N . ILE B 1 167 ? 8.867 -16.266 -25.516 1 98.62 167 ILE B N 1
ATOM 4150 C CA . ILE B 1 167 ? 8.32 -14.992 -25.062 1 98.62 167 ILE B CA 1
ATOM 4151 C C . ILE B 1 167 ? 8.992 -13.852 -25.812 1 98.62 167 ILE B C 1
ATOM 4153 O O . ILE B 1 167 ? 8.32 -12.914 -26.266 1 98.62 167 ILE B O 1
ATOM 4157 N N . GLU B 1 168 ? 10.281 -13.969 -25.938 1 98.69 168 GLU B N 1
ATOM 4158 C CA . GLU B 1 168 ? 11.023 -12.93 -26.656 1 98.69 168 GLU B CA 1
ATOM 4159 C C . GLU B 1 168 ? 10.547 -12.805 -28.094 1 98.69 168 GLU B C 1
ATOM 4161 O O . GLU B 1 168 ? 10.461 -11.703 -28.641 1 98.69 168 GLU B O 1
ATOM 4166 N N . GLN B 1 169 ? 10.297 -13.938 -28.703 1 98 169 GLN B N 1
ATOM 4167 C CA . GLN B 1 169 ? 9.805 -13.914 -30.078 1 98 169 GLN B CA 1
ATOM 4168 C C . GLN B 1 169 ? 8.477 -13.164 -30.188 1 98 169 GLN B C 1
ATOM 4170 O O . GLN B 1 169 ? 8.25 -12.414 -31.141 1 98 169 GLN B O 1
ATOM 4175 N N . LEU B 1 170 ? 7.594 -13.359 -29.234 1 98 170 LEU B N 1
ATOM 4176 C CA . LEU B 1 170 ? 6.332 -12.625 -29.219 1 98 170 LEU B CA 1
ATOM 4177 C C . LEU B 1 170 ? 6.574 -11.125 -29.062 1 98 170 LEU B C 1
ATOM 4179 O O . LEU B 1 170 ? 5.988 -10.32 -29.797 1 98 170 LEU B O 1
ATOM 4183 N N . ILE B 1 171 ? 7.473 -10.75 -28.141 1 98.25 171 ILE B N 1
ATOM 4184 C CA . ILE B 1 171 ? 7.77 -9.352 -27.844 1 98.25 171 ILE B CA 1
ATOM 4185 C C . ILE B 1 171 ? 8.305 -8.664 -29.094 1 98.25 171 ILE B C 1
ATOM 4187 O O . ILE B 1 171 ? 7.91 -7.535 -29.406 1 98.25 171 ILE B O 1
ATOM 4191 N N . LYS B 1 172 ? 9.141 -9.406 -29.812 1 97.44 172 LYS B N 1
ATOM 4192 C CA . LYS B 1 172 ? 9.75 -8.875 -31.031 1 97.44 172 LYS B CA 1
ATOM 4193 C C . LYS B 1 172 ? 8.719 -8.758 -32.156 1 97.44 172 LYS B C 1
ATOM 4195 O O . LYS B 1 172 ? 8.688 -7.746 -32.875 1 97.44 172 LYS B O 1
ATOM 4200 N N . LYS B 1 173 ? 7.988 -9.711 -32.281 1 97.19 173 LYS B N 1
ATOM 4201 C CA . LYS B 1 173 ? 7.035 -9.797 -33.375 1 97.19 173 LYS B CA 1
ATOM 4202 C C . LYS B 1 173 ? 5.922 -8.766 -33.219 1 97.19 173 LYS B C 1
ATOM 4204 O O . LYS B 1 173 ? 5.469 -8.18 -34.219 1 97.19 173 LYS B O 1
ATOM 4209 N N . TYR B 1 174 ? 5.473 -8.578 -32.031 1 97.81 174 TYR B N 1
ATOM 4210 C CA . TYR B 1 174 ? 4.375 -7.648 -31.797 1 97.81 174 TYR B CA 1
ATOM 4211 C C . TYR B 1 174 ? 4.867 -6.418 -31.031 1 97.81 174 TYR B C 1
ATOM 4213 O O . TYR B 1 174 ? 4.43 -6.156 -29.922 1 97.81 174 TYR B O 1
ATOM 4221 N N . SER B 1 175 ? 5.562 -5.574 -31.703 1 96.81 175 SER B N 1
ATOM 4222 C CA . SER B 1 175 ? 6.254 -4.445 -31.094 1 96.81 175 SER B CA 1
ATOM 4223 C C . SER B 1 175 ? 5.266 -3.377 -30.625 1 96.81 175 SER B C 1
ATOM 4225 O O . SER B 1 175 ? 5.598 -2.547 -29.781 1 96.81 175 SER B O 1
ATOM 4227 N N . HIS B 1 176 ? 4.059 -3.447 -31.156 1 96.94 176 HIS B N 1
ATOM 4228 C CA . HIS B 1 176 ? 3.045 -2.473 -30.766 1 96.94 176 HIS B CA 1
ATOM 4229 C C . HIS B 1 176 ? 2.395 -2.854 -29.438 1 96.94 176 HIS B C 1
ATOM 4231 O O . HIS B 1 176 ? 1.757 -2.018 -28.797 1 96.94 176 HIS B O 1
ATOM 4237 N N . CYS B 1 177 ? 2.506 -4.074 -29.062 1 98 177 CYS B N 1
ATOM 4238 C CA . CYS B 1 177 ? 1.869 -4.668 -27.906 1 98 177 CYS B CA 1
ATOM 4239 C C . CYS B 1 177 ? 2.793 -4.613 -26.688 1 98 177 CYS B C 1
ATOM 4241 O O . CYS B 1 177 ? 3.982 -4.918 -26.797 1 98 177 CYS B O 1
ATOM 4243 N N . ASN B 1 178 ? 2.285 -4.09 -25.547 1 98.75 178 ASN B N 1
ATOM 4244 C CA . ASN B 1 178 ? 3.025 -4.227 -24.297 1 98.75 178 ASN B CA 1
ATOM 4245 C C . ASN B 1 178 ? 2.93 -5.641 -23.734 1 98.75 178 ASN B C 1
ATOM 4247 O O . ASN B 1 178 ? 1.869 -6.266 -23.797 1 98.75 178 ASN B O 1
ATOM 4251 N N . PHE B 1 179 ? 4.004 -6.184 -23.281 1 98.88 179 PHE B N 1
ATOM 4252 C CA . PHE B 1 179 ? 4.004 -7.496 -22.656 1 98.88 179 PHE B CA 1
ATOM 4253 C C . PHE B 1 179 ? 4.266 -7.371 -21.156 1 98.88 179 PHE B C 1
ATOM 4255 O O . PHE B 1 179 ? 5.27 -6.793 -20.734 1 98.88 179 PHE B O 1
ATOM 4262 N N . VAL B 1 180 ? 3.363 -7.816 -20.359 1 98.94 180 VAL B N 1
ATOM 4263 C CA . VAL B 1 180 ? 3.512 -7.93 -18.906 1 98.94 180 VAL B CA 1
ATOM 4264 C C . VAL B 1 180 ? 3.801 -9.383 -18.531 1 98.94 180 VAL B C 1
ATOM 4266 O O . VAL B 1 180 ? 2.928 -10.242 -18.641 1 98.94 180 VAL B O 1
ATOM 4269 N N . VAL B 1 181 ? 4.961 -9.656 -18.109 1 98.94 181 VAL B N 1
ATOM 4270 C CA . VAL B 1 181 ? 5.34 -11.008 -17.703 1 98.94 181 VAL B CA 1
ATOM 4271 C C . VAL B 1 181 ? 5.453 -11.078 -16.172 1 98.94 181 VAL B C 1
ATOM 4273 O O . VAL B 1 181 ? 6.34 -10.461 -15.586 1 98.94 181 VAL B O 1
ATOM 4276 N N . ASP B 1 182 ? 4.539 -11.781 -15.586 1 98.88 182 ASP B N 1
ATOM 4277 C CA . ASP B 1 182 ? 4.523 -11.977 -14.133 1 98.88 182 ASP B CA 1
ATOM 4278 C C . ASP B 1 182 ? 5.438 -13.125 -13.727 1 98.88 182 ASP B C 1
ATOM 4280 O O . ASP B 1 182 ? 5.121 -14.297 -13.969 1 98.88 182 ASP B O 1
ATOM 4284 N N . GLU B 1 183 ? 6.496 -12.773 -13.078 1 98.81 183 GLU B N 1
ATOM 4285 C CA . GLU B 1 183 ? 7.496 -13.758 -12.664 1 98.81 183 GLU B CA 1
ATOM 4286 C C . GLU B 1 183 ? 7.516 -13.922 -11.148 1 98.81 183 GLU B C 1
ATOM 4288 O O . GLU B 1 183 ? 8.578 -14.078 -10.555 1 98.81 183 GLU B O 1
ATOM 4293 N N . ALA B 1 184 ? 6.355 -13.891 -10.539 1 98 184 ALA B N 1
ATOM 4294 C CA . ALA B 1 184 ? 6.219 -14.016 -9.086 1 98 184 ALA B CA 1
ATOM 4295 C C . ALA B 1 184 ? 6.812 -15.336 -8.594 1 98 184 ALA B C 1
ATOM 4297 O O . ALA B 1 184 ? 7.273 -15.422 -7.453 1 98 184 ALA B O 1
ATOM 4298 N N . PHE B 1 185 ? 6.863 -16.375 -9.445 1 98.38 185 PHE B N 1
ATOM 4299 C CA . PHE B 1 185 ? 7.312 -17.688 -9.016 1 98.38 185 PHE B CA 1
ATOM 4300 C C . PHE B 1 185 ? 8.648 -18.047 -9.656 1 98.38 185 PHE B C 1
ATOM 4302 O O . PHE B 1 185 ? 9.125 -19.172 -9.539 1 98.38 185 PHE B O 1
ATOM 4309 N N . MET B 1 186 ? 9.266 -17.125 -10.297 1 98.12 186 MET B N 1
ATOM 4310 C CA . MET B 1 186 ? 10.492 -17.391 -11.047 1 98.12 186 MET B CA 1
ATOM 4311 C C . MET B 1 186 ? 11.617 -17.812 -10.117 1 98.12 186 MET B C 1
ATOM 4313 O O . MET B 1 186 ? 12.5 -18.578 -10.5 1 98.12 186 MET B O 1
ATOM 4317 N N . ASP B 1 187 ? 11.555 -17.328 -8.875 1 96.75 187 ASP B N 1
ATOM 4318 C CA . ASP B 1 187 ? 12.586 -17.641 -7.895 1 96.75 187 ASP B CA 1
ATOM 4319 C C . ASP B 1 187 ? 12.672 -19.141 -7.633 1 96.75 187 ASP B C 1
ATOM 4321 O O . ASP B 1 187 ? 13.672 -19.625 -7.109 1 96.75 187 ASP B O 1
ATOM 4325 N N . TRP B 1 188 ? 11.672 -19.875 -7.957 1 97.88 188 TRP B N 1
ATOM 4326 C CA . TRP B 1 188 ? 11.625 -21.312 -7.707 1 97.88 188 TRP B CA 1
ATOM 4327 C C . TRP B 1 188 ? 12.383 -22.062 -8.789 1 97.88 188 TRP B C 1
ATOM 4329 O O . TRP B 1 188 ? 12.578 -23.281 -8.68 1 97.88 188 TRP B O 1
ATOM 4339 N N . THR B 1 189 ? 12.805 -21.344 -9.828 1 97.5 189 THR B N 1
ATOM 4340 C CA . THR B 1 189 ? 13.57 -21.922 -10.93 1 97.5 189 THR B CA 1
ATOM 4341 C C . THR B 1 189 ? 15.016 -21.438 -10.891 1 97.5 189 THR B C 1
ATOM 4343 O O . THR B 1 189 ? 15.406 -20.688 -9.992 1 97.5 189 THR B O 1
ATOM 4346 N N . ASP B 1 190 ? 15.828 -21.891 -11.859 1 95.5 190 ASP B N 1
ATOM 4347 C CA . ASP B 1 190 ? 17.203 -21.391 -11.953 1 95.5 190 ASP B CA 1
ATOM 4348 C C . ASP B 1 190 ? 17.25 -20.031 -12.656 1 95.5 190 ASP B C 1
ATOM 4350 O O . ASP B 1 190 ? 18.328 -19.5 -12.922 1 95.5 190 ASP B O 1
ATOM 4354 N N . GLU B 1 191 ? 16.141 -19.469 -13.039 1 96 191 GLU B N 1
ATOM 4355 C CA . GLU B 1 191 ? 15.914 -18.141 -13.617 1 96 191 GLU B CA 1
ATOM 4356 C C . GLU B 1 191 ? 16.531 -18.031 -15.008 1 96 191 GLU B C 1
ATOM 4358 O O . GLU B 1 191 ? 16.656 -16.938 -15.547 1 96 191 GLU B O 1
ATOM 4363 N N . SER B 1 192 ? 16.891 -19.203 -15.578 1 97.5 192 SER B N 1
ATOM 4364 C CA . SER B 1 192 ? 17.438 -19.172 -16.922 1 97.5 192 SER B CA 1
ATOM 4365 C C . SER B 1 192 ? 16.391 -18.734 -17.938 1 97.5 192 SER B C 1
ATOM 4367 O O . SER B 1 192 ? 16.734 -18.172 -18.984 1 97.5 192 SER B O 1
ATOM 4369 N N . GLU B 1 193 ? 15.141 -18.969 -17.609 1 98.56 193 GLU B N 1
ATOM 4370 C CA . GLU B 1 193 ? 14.055 -18.625 -18.516 1 98.56 193 GLU B CA 1
ATOM 4371 C C . GLU B 1 193 ? 13.406 -17.297 -18.141 1 98.56 193 GLU B C 1
ATOM 4373 O O . GLU B 1 193 ? 12.375 -16.922 -18.703 1 98.56 193 GLU B O 1
ATOM 4378 N N . SER B 1 194 ? 14 -16.562 -17.156 1 98.69 194 SER B N 1
ATOM 4379 C CA . SER B 1 194 ? 13.508 -15.227 -16.828 1 98.69 194 SER B CA 1
ATOM 4380 C C . SER B 1 194 ? 13.703 -14.266 -18 1 98.69 194 SER B C 1
ATOM 4382 O O . SER B 1 194 ? 14.727 -14.312 -18.688 1 98.69 194 SER B O 1
ATOM 4384 N N . VAL B 1 195 ? 12.742 -13.336 -18.141 1 98.81 195 VAL B N 1
ATOM 4385 C CA . VAL B 1 195 ? 12.828 -12.383 -19.234 1 98.81 195 VAL B CA 1
ATOM 4386 C C . VAL B 1 195 ? 13.297 -11.031 -18.719 1 98.81 195 VAL B C 1
ATOM 4388 O O . VAL B 1 195 ? 13.273 -10.031 -19.453 1 98.81 195 VAL B O 1
ATOM 4391 N N . VAL B 1 196 ? 13.727 -10.914 -17.469 1 98.5 196 VAL B N 1
ATOM 4392 C CA . VAL B 1 196 ? 14.094 -9.641 -16.859 1 98.5 196 VAL B CA 1
ATOM 4393 C C . VAL B 1 196 ? 15.195 -8.969 -17.688 1 98.5 196 VAL B C 1
ATOM 4395 O O . VAL B 1 196 ? 15.164 -7.754 -17.906 1 98.5 196 VAL B O 1
ATOM 4398 N N . SER B 1 197 ? 16.156 -9.742 -18.125 1 97.5 197 SER B N 1
ATOM 4399 C CA . SER B 1 197 ? 17.281 -9.18 -18.875 1 97.5 197 SER B CA 1
ATOM 4400 C C . SER B 1 197 ? 16.812 -8.516 -20.156 1 97.5 197 SER B C 1
ATOM 4402 O O . SER B 1 197 ? 17.484 -7.629 -20.688 1 97.5 197 SER B O 1
ATOM 4404 N N . LEU B 1 198 ? 15.688 -8.906 -20.703 1 98.62 198 LEU B N 1
ATOM 4405 C CA . LEU B 1 198 ? 15.172 -8.406 -21.969 1 98.62 198 LEU B CA 1
ATOM 4406 C C . LEU B 1 198 ? 14.656 -6.977 -21.812 1 98.62 198 LEU B C 1
ATOM 4408 O O . LEU B 1 198 ? 14.438 -6.277 -22.812 1 98.62 198 LEU B O 1
ATOM 4412 N N . VAL B 1 199 ? 14.477 -6.492 -20.562 1 98.38 199 VAL B N 1
ATOM 4413 C CA . VAL B 1 199 ? 13.938 -5.152 -20.344 1 98.38 199 VAL B CA 1
ATOM 4414 C C . VAL B 1 199 ? 14.945 -4.109 -20.828 1 98.38 199 VAL B C 1
ATOM 4416 O O . VAL B 1 199 ? 14.57 -2.98 -21.156 1 98.38 199 VAL B O 1
ATOM 4419 N N . ASN B 1 200 ? 16.203 -4.453 -20.859 1 97.81 200 ASN B N 1
ATOM 4420 C CA . ASN B 1 200 ? 17.234 -3.543 -21.328 1 97.81 200 ASN B CA 1
ATOM 4421 C C . ASN B 1 200 ? 17.156 -3.35 -22.844 1 97.81 200 ASN B C 1
ATOM 4423 O O . ASN B 1 200 ? 17.688 -2.367 -23.375 1 97.81 200 ASN B O 1
ATOM 4427 N N . THR B 1 201 ? 16.531 -4.258 -23.531 1 98.06 201 THR B N 1
ATOM 4428 C CA . THR B 1 201 ? 16.469 -4.25 -24.984 1 98.06 201 THR B CA 1
ATOM 4429 C C . THR B 1 201 ? 15.086 -3.781 -25.453 1 98.06 201 THR B C 1
ATOM 4431 O O . THR B 1 201 ? 14.984 -3.029 -26.422 1 98.06 201 THR B O 1
ATOM 4434 N N . TYR B 1 202 ? 14.039 -4.188 -24.812 1 98.56 202 TYR B N 1
ATOM 4435 C CA . TYR B 1 202 ? 12.68 -3.975 -25.297 1 98.56 202 TYR B CA 1
ATOM 4436 C C . TYR B 1 202 ? 11.922 -3.002 -24.391 1 98.56 202 TYR B C 1
ATOM 4438 O O . TYR B 1 202 ? 11.75 -3.264 -23.203 1 98.56 202 TYR B O 1
ATOM 4446 N N . SER B 1 203 ? 11.406 -1.945 -24.938 1 98.19 203 SER B N 1
ATOM 4447 C CA . SER B 1 203 ? 10.711 -0.923 -24.156 1 98.19 203 SER B CA 1
ATOM 4448 C C . SER B 1 203 ? 9.266 -1.328 -23.891 1 98.19 203 SER B C 1
ATOM 4450 O O . SER B 1 203 ? 8.602 -0.722 -23.047 1 98.19 203 SER B O 1
ATOM 4452 N N . ASN B 1 204 ? 8.766 -2.346 -24.609 1 98.5 204 ASN B N 1
ATOM 4453 C CA . ASN B 1 204 ? 7.379 -2.77 -24.453 1 98.5 204 ASN B CA 1
ATOM 4454 C C . ASN B 1 204 ? 7.258 -3.955 -23.5 1 98.5 204 ASN B C 1
ATOM 4456 O O . ASN B 1 204 ? 6.328 -4.754 -23.609 1 98.5 204 ASN B O 1
ATOM 4460 N N . LEU B 1 205 ? 8.219 -4.137 -22.625 1 98.88 205 LEU B N 1
ATOM 4461 C CA . LEU B 1 205 ? 8.219 -5.254 -21.672 1 98.88 205 LEU B CA 1
ATOM 4462 C C . LEU B 1 205 ? 8.172 -4.754 -20.234 1 98.88 205 LEU B C 1
ATOM 4464 O O . LEU B 1 205 ? 8.961 -3.883 -19.859 1 98.88 205 LEU B O 1
ATOM 4468 N N . PHE B 1 206 ? 7.227 -5.211 -19.469 1 98.94 206 PHE B N 1
ATOM 4469 C CA . PHE B 1 206 ? 7.152 -5.082 -18.016 1 98.94 206 PHE B CA 1
ATOM 4470 C C . PHE B 1 206 ? 7.281 -6.445 -17.344 1 98.94 206 PHE B C 1
ATOM 4472 O O . PHE B 1 206 ? 6.621 -7.406 -17.75 1 98.94 206 PHE B O 1
ATOM 4479 N N . VAL B 1 207 ? 8.141 -6.562 -16.375 1 98.94 207 VAL B N 1
ATOM 4480 C CA . VAL B 1 207 ? 8.289 -7.793 -15.594 1 98.94 207 VAL B CA 1
ATOM 4481 C C . VAL B 1 207 ? 7.848 -7.555 -14.156 1 98.94 207 VAL B C 1
ATOM 4483 O O . VAL B 1 207 ? 8.297 -6.598 -13.516 1 98.94 207 VAL B O 1
ATOM 4486 N N . VAL B 1 208 ? 6.953 -8.359 -13.656 1 98.88 208 VAL B N 1
ATOM 4487 C CA . VAL B 1 208 ? 6.461 -8.25 -12.289 1 98.88 208 VAL B CA 1
ATOM 4488 C C . VAL B 1 208 ? 7.152 -9.281 -11.406 1 98.88 208 VAL B C 1
ATOM 4490 O O . VAL B 1 208 ? 7.219 -10.461 -11.758 1 98.88 208 VAL B O 1
ATOM 4493 N N . ARG B 1 209 ? 7.688 -8.867 -10.305 1 98.38 209 ARG B N 1
ATOM 4494 C CA . ARG B 1 209 ? 8.32 -9.734 -9.312 1 98.38 209 ARG B CA 1
ATOM 4495 C C . ARG B 1 209 ? 7.652 -9.586 -7.949 1 98.38 209 ARG B C 1
ATOM 4497 O O . ARG B 1 209 ? 7.059 -8.547 -7.648 1 98.38 209 ARG B O 1
ATOM 4504 N N . SER B 1 210 ? 7.742 -10.617 -7.195 1 96.06 210 SER B N 1
ATOM 4505 C CA . SER B 1 210 ? 7.141 -10.664 -5.863 1 96.06 210 SER B CA 1
ATOM 4506 C C . SER B 1 210 ? 8.133 -11.195 -4.832 1 96.06 210 SER B C 1
ATOM 4508 O O . SER B 1 210 ? 8.914 -12.102 -5.125 1 96.06 210 SER B O 1
ATOM 4510 N N . MET B 1 211 ? 8.078 -10.633 -3.635 1 95.88 211 MET B N 1
ATOM 4511 C CA . MET B 1 211 ? 8.859 -11.148 -2.512 1 95.88 211 MET B CA 1
ATOM 4512 C C . MET B 1 211 ? 8.016 -12.086 -1.656 1 95.88 211 MET B C 1
ATOM 4514 O O . MET B 1 211 ? 8.531 -12.703 -0.719 1 95.88 211 MET B O 1
ATOM 4518 N N . THR B 1 212 ? 6.762 -12.25 -1.92 1 92.62 212 THR B N 1
ATOM 4519 C CA . THR B 1 212 ? 5.758 -12.938 -1.115 1 92.62 212 THR B CA 1
ATOM 4520 C C . THR B 1 212 ? 5.988 -14.445 -1.131 1 92.62 212 THR B C 1
ATOM 4522 O O . THR B 1 212 ? 5.965 -15.094 -0.082 1 92.62 212 THR B O 1
ATOM 4525 N N . LYS B 1 213 ? 6.242 -14.969 -2.334 1 94.38 213 LYS B N 1
ATOM 4526 C CA . LYS B 1 213 ? 6.129 -16.406 -2.527 1 94.38 213 LYS B CA 1
ATOM 4527 C C . LYS B 1 213 ? 7.387 -17.125 -2.055 1 94.38 213 LYS B C 1
ATOM 4529 O O . LYS B 1 213 ? 7.32 -18.016 -1.202 1 94.38 213 LYS B O 1
ATOM 4534 N N . MET B 1 214 ? 8.5 -16.703 -2.504 1 97.12 214 MET B N 1
ATOM 4535 C CA . MET B 1 214 ? 9.773 -17.344 -2.176 1 97.12 214 MET B CA 1
ATOM 4536 C C . MET B 1 214 ? 10.156 -17.094 -0.722 1 97.12 214 MET B C 1
ATOM 4538 O O . MET B 1 214 ? 10.562 -18.016 -0.012 1 97.12 214 MET B O 1
ATOM 4542 N N . TYR B 1 215 ? 9.914 -15.867 -0.224 1 97.38 215 TYR B N 1
ATOM 4543 C CA . TYR B 1 215 ? 10.461 -15.477 1.068 1 97.38 215 TYR B CA 1
ATOM 4544 C C . TYR B 1 215 ? 9.383 -15.477 2.146 1 97.38 215 TYR B C 1
ATOM 4546 O O . TYR B 1 215 ? 9.625 -15.039 3.271 1 97.38 215 TYR B O 1
ATOM 4554 N N . ALA B 1 216 ? 8.18 -15.906 1.765 1 96 216 ALA B N 1
ATOM 4555 C CA . ALA B 1 216 ? 7.066 -16.031 2.699 1 96 216 ALA B CA 1
ATOM 4556 C C . ALA B 1 216 ? 6.781 -14.703 3.395 1 96 216 ALA B C 1
ATOM 4558 O O . ALA B 1 216 ? 6.703 -14.641 4.625 1 96 216 ALA B O 1
ATOM 4559 N N . LEU B 1 217 ? 6.602 -13.688 2.58 1 96.12 217 LEU B N 1
ATOM 4560 C CA . LEU B 1 217 ? 6.402 -12.352 3.117 1 96.12 217 LEU B CA 1
ATOM 4561 C C . LEU B 1 217 ? 5.016 -11.82 2.76 1 96.12 217 LEU B C 1
ATOM 4563 O O . LEU B 1 217 ? 4.859 -10.633 2.469 1 96.12 217 LEU B O 1
ATOM 4567 N N . ALA B 1 218 ? 4.035 -12.719 2.713 1 93.94 218 ALA B N 1
ATOM 4568 C CA . ALA B 1 218 ? 2.682 -12.328 2.324 1 93.94 218 ALA B CA 1
ATOM 4569 C C . ALA B 1 218 ? 2.148 -11.219 3.23 1 93.94 218 ALA B C 1
ATOM 4571 O O . ALA B 1 218 ? 1.422 -10.336 2.775 1 93.94 218 ALA B O 1
ATOM 4572 N N . GLY B 1 219 ? 2.535 -11.203 4.453 1 94.88 219 GLY B N 1
ATOM 4573 C CA . GLY B 1 219 ? 2.035 -10.234 5.418 1 94.88 219 GLY B CA 1
ATOM 4574 C C . GLY B 1 219 ? 2.793 -8.922 5.391 1 94.88 219 GLY B C 1
ATOM 4575 O O . GLY B 1 219 ? 2.377 -7.949 6.02 1 94.88 219 GLY B O 1
ATOM 4576 N N . VAL B 1 220 ? 3.859 -8.797 4.73 1 94.69 220 VAL B N 1
ATOM 4577 C CA . VAL B 1 220 ? 4.723 -7.625 4.672 1 94.69 220 VAL B CA 1
ATOM 4578 C C . VAL B 1 220 ? 4.371 -6.781 3.451 1 94.69 220 VAL B C 1
ATOM 4580 O O . VAL B 1 220 ? 4.508 -5.555 3.473 1 94.69 220 VAL B O 1
ATOM 4583 N N . ARG B 1 221 ? 3.855 -7.438 2.369 1 95.75 221 ARG B N 1
ATOM 4584 C CA . ARG B 1 221 ? 3.436 -6.84 1.107 1 95.75 221 ARG B CA 1
ATOM 4585 C C . ARG B 1 221 ? 4.609 -6.16 0.405 1 95.75 221 ARG B C 1
ATOM 4587 O O . ARG B 1 221 ? 4.832 -4.961 0.574 1 95.75 221 ARG B O 1
ATOM 4594 N N . LEU B 1 222 ? 5.305 -6.836 -0.42 1 97.81 222 LEU B N 1
ATOM 4595 C CA . LEU B 1 222 ? 6.449 -6.277 -1.131 1 97.81 222 LEU B CA 1
ATOM 4596 C C . LEU B 1 222 ? 6.602 -6.918 -2.508 1 97.81 222 LEU B C 1
ATOM 4598 O O . LEU B 1 222 ? 6.574 -8.141 -2.635 1 97.81 222 LEU B O 1
ATOM 4602 N N . GLY B 1 223 ? 6.664 -6.141 -3.488 1 98 223 GLY B N 1
ATOM 4603 C CA . GLY B 1 223 ? 6.93 -6.523 -4.867 1 98 223 GLY B CA 1
ATOM 4604 C C . GLY B 1 223 ? 7.531 -5.402 -5.691 1 98 223 GLY B C 1
ATOM 4605 O O . GLY B 1 223 ? 7.918 -4.363 -5.148 1 98 223 GLY B O 1
ATOM 4606 N N . TYR B 1 224 ? 7.727 -5.645 -6.953 1 98.69 224 TYR B N 1
ATOM 4607 C CA . TYR B 1 224 ? 8.25 -4.59 -7.812 1 98.69 224 TYR B CA 1
ATOM 4608 C C . TYR B 1 224 ? 8.023 -4.922 -9.281 1 98.69 224 TYR B C 1
ATOM 4610 O O . TYR B 1 224 ? 7.766 -6.078 -9.633 1 98.69 224 TYR B O 1
ATOM 4618 N N . VAL B 1 225 ? 7.984 -3.926 -10.07 1 98.88 225 VAL B N 1
ATOM 4619 C CA . VAL B 1 225 ? 7.859 -4.02 -11.523 1 98.88 225 VAL B CA 1
ATOM 4620 C C . VAL B 1 225 ? 9.133 -3.5 -12.188 1 98.88 225 VAL B C 1
ATOM 4622 O O . VAL B 1 225 ? 9.688 -2.479 -11.773 1 98.88 225 VAL B O 1
ATOM 4625 N N . ILE B 1 226 ? 9.625 -4.223 -13.156 1 98.88 226 ILE B N 1
ATOM 4626 C CA . ILE B 1 226 ? 10.844 -3.879 -13.883 1 98.88 226 ILE B CA 1
ATOM 4627 C C . ILE B 1 226 ? 10.508 -3.6 -15.344 1 98.88 226 ILE B C 1
ATOM 4629 O O . ILE B 1 226 ? 9.766 -4.359 -15.977 1 98.88 226 ILE B O 1
ATOM 4633 N N . GLY B 1 227 ? 11.008 -2.602 -15.922 1 98.81 227 GLY B N 1
ATOM 4634 C CA . GLY B 1 227 ? 10.844 -2.242 -17.328 1 98.81 227 GLY B CA 1
ATOM 4635 C C . GLY B 1 227 ? 11.367 -0.855 -17.641 1 98.81 227 GLY B C 1
ATOM 4636 O O . GLY B 1 227 ? 11.516 -0.019 -16.75 1 98.81 227 GLY B O 1
ATOM 4637 N N . GLN B 1 228 ? 11.602 -0.592 -18.906 1 98.44 228 GLN B N 1
ATOM 4638 C CA . GLN B 1 228 ? 12.055 0.728 -19.328 1 98.44 228 GLN B CA 1
ATOM 4639 C C . GLN B 1 228 ? 11 1.793 -19.031 1 98.44 228 GLN B C 1
ATOM 4641 O O . GLN B 1 228 ? 11.344 2.945 -18.75 1 98.44 228 GLN B O 1
ATOM 4646 N N . GLN B 1 229 ? 9.766 1.371 -19.016 1 97.69 229 GLN B N 1
ATOM 4647 C CA . GLN B 1 229 ? 8.672 2.318 -18.812 1 97.69 229 GLN B CA 1
ATOM 4648 C C . GLN B 1 229 ? 8.086 2.191 -17.406 1 97.69 229 GLN B C 1
ATOM 4650 O O . GLN B 1 229 ? 7.008 2.715 -17.141 1 97.69 229 GLN B O 1
ATOM 4655 N N . ALA B 1 230 ? 8.82 1.487 -16.531 1 97.88 230 ALA B N 1
ATOM 4656 C CA . ALA B 1 230 ? 8.273 1.196 -15.203 1 97.88 230 ALA B CA 1
ATOM 4657 C C . ALA B 1 230 ? 8.031 2.48 -14.422 1 97.88 230 ALA B C 1
ATOM 4659 O O . ALA B 1 230 ? 7.09 2.557 -13.625 1 97.88 230 ALA B O 1
ATOM 4660 N N . GLU B 1 231 ? 8.789 3.537 -14.656 1 96.5 231 GLU B N 1
ATOM 4661 C CA . GLU B 1 231 ? 8.672 4.801 -13.938 1 96.5 231 GLU B CA 1
ATOM 4662 C C . GLU B 1 231 ? 7.293 5.43 -14.141 1 96.5 231 GLU B C 1
ATOM 4664 O O . GLU B 1 231 ? 6.809 6.168 -13.281 1 96.5 231 GLU B O 1
ATOM 4669 N N . LYS B 1 232 ? 6.645 5.141 -15.258 1 96.56 232 LYS B N 1
ATOM 4670 C CA . LYS B 1 232 ? 5.309 5.656 -15.531 1 96.56 232 LYS B CA 1
ATOM 4671 C C . LYS B 1 232 ? 4.309 5.184 -14.477 1 96.56 232 LYS B C 1
ATOM 4673 O O . LYS B 1 232 ? 3.293 5.84 -14.242 1 96.56 232 LYS B O 1
ATOM 4678 N N . LEU B 1 233 ? 4.656 4.074 -13.844 1 97.38 233 LEU B N 1
ATOM 4679 C CA . LEU B 1 233 ? 3.738 3.486 -12.875 1 97.38 233 LEU B CA 1
ATOM 4680 C C . LEU B 1 233 ? 3.666 4.336 -11.609 1 97.38 233 LEU B C 1
ATOM 4682 O O . LEU B 1 233 ? 2.688 4.262 -10.867 1 97.38 233 LEU B O 1
ATOM 4686 N N . ARG B 1 234 ? 4.68 5.125 -11.352 1 94.94 234 ARG B N 1
ATOM 4687 C CA . ARG B 1 234 ? 4.723 5.969 -10.156 1 94.94 234 ARG B CA 1
ATOM 4688 C C . ARG B 1 234 ? 3.531 6.918 -10.117 1 94.94 234 ARG B C 1
ATOM 4690 O O . ARG B 1 234 ? 3.041 7.258 -9.039 1 94.94 234 ARG B O 1
ATOM 4697 N N . HIS B 1 235 ? 3.1 7.258 -11.281 1 93.12 235 HIS B N 1
ATOM 4698 C CA . HIS B 1 235 ? 1.955 8.156 -11.398 1 93.12 235 HIS B CA 1
ATOM 4699 C C . HIS B 1 235 ? 0.723 7.574 -10.719 1 93.12 235 HIS B C 1
ATOM 4701 O O . HIS B 1 235 ? -0.153 8.312 -10.266 1 93.12 235 HIS B O 1
ATOM 4707 N N . TYR B 1 236 ? 0.667 6.285 -10.578 1 94.12 236 TYR B N 1
ATOM 4708 C CA . TYR B 1 236 ? -0.526 5.602 -10.086 1 94.12 236 TYR B CA 1
ATOM 4709 C C . TYR B 1 236 ? -0.307 5.074 -8.672 1 94.12 236 TYR B C 1
ATOM 4711 O O . TYR B 1 236 ? -1.169 4.387 -8.117 1 94.12 236 TYR B O 1
ATOM 4719 N N . LEU B 1 237 ? 0.827 5.352 -8.094 1 95.56 237 LEU B N 1
ATOM 4720 C CA . LEU B 1 237 ? 1.162 4.879 -6.758 1 95.56 237 LEU B CA 1
ATOM 4721 C C . LEU B 1 237 ? 1.108 6.02 -5.75 1 95.56 237 LEU B C 1
ATOM 4723 O O . LEU B 1 237 ? 1.498 7.148 -6.059 1 95.56 237 LEU B O 1
ATOM 4727 N N . PRO B 1 238 ? 0.598 5.699 -4.523 1 93.25 238 PRO B N 1
ATOM 4728 C CA . PRO B 1 238 ? 0.691 6.723 -3.477 1 93.25 238 PRO B CA 1
ATOM 4729 C C . PRO B 1 238 ? 2.133 7.016 -3.066 1 93.25 238 PRO B C 1
ATOM 4731 O O . PRO B 1 238 ? 3.023 6.199 -3.301 1 93.25 238 PRO B O 1
ATOM 4734 N N . HIS B 1 239 ? 2.248 8.234 -2.484 1 89.62 239 HIS B N 1
ATOM 4735 C CA . HIS B 1 239 ? 3.527 8.492 -1.828 1 89.62 239 HIS B CA 1
ATOM 4736 C C . HIS B 1 239 ? 3.756 7.52 -0.672 1 89.62 239 HIS B C 1
ATOM 4738 O O . HIS B 1 239 ? 2.814 7.168 0.044 1 89.62 239 HIS B O 1
ATOM 4744 N N . TRP B 1 240 ? 4.961 7.094 -0.522 1 92.06 240 TRP B N 1
ATOM 4745 C CA . TRP B 1 240 ? 5.316 6.184 0.562 1 92.06 240 TRP B CA 1
ATOM 4746 C C . TRP B 1 240 ? 4.484 4.91 0.496 1 92.06 240 TRP B C 1
ATOM 4748 O O . TRP B 1 240 ? 3.895 4.492 1.497 1 92.06 240 TRP B O 1
ATOM 4758 N N . ASN B 1 241 ? 4.457 4.336 -0.654 1 95.94 241 ASN B N 1
ATOM 4759 C CA . ASN B 1 241 ? 3.566 3.205 -0.893 1 95.94 241 ASN B CA 1
ATOM 4760 C C . ASN B 1 241 ? 4.102 1.926 -0.259 1 95.94 241 ASN B C 1
ATOM 4762 O O . ASN B 1 241 ? 3.365 0.952 -0.097 1 95.94 241 ASN B O 1
ATOM 4766 N N . VAL B 1 242 ? 5.34 1.917 0.108 1 96.94 242 VAL B N 1
ATOM 4767 C CA . VAL B 1 242 ? 5.945 0.73 0.704 1 96.94 242 VAL B CA 1
ATOM 4768 C C . VAL B 1 242 ? 6.43 1.05 2.117 1 96.94 242 VAL B C 1
ATOM 4770 O O . VAL B 1 242 ? 7.078 2.072 2.34 1 96.94 242 VAL B O 1
ATOM 4773 N N . SER B 1 243 ? 6.109 0.169 3.053 1 96.62 243 SER B N 1
ATOM 4774 C CA . SER B 1 243 ? 6.477 0.415 4.445 1 96.62 243 SER B CA 1
ATOM 4775 C C . SER B 1 243 ? 7.984 0.328 4.645 1 96.62 243 SER B C 1
ATOM 4777 O O . SER B 1 243 ? 8.688 -0.308 3.855 1 96.62 243 SER B O 1
ATOM 4779 N N . ALA B 1 244 ? 8.453 0.993 5.691 1 95.88 244 ALA B N 1
ATOM 4780 C CA . ALA B 1 244 ? 9.875 0.935 6.023 1 95.88 244 ALA B CA 1
ATOM 4781 C C . ALA B 1 244 ? 10.297 -0.491 6.363 1 95.88 244 ALA B C 1
ATOM 4783 O O . ALA B 1 244 ? 11.406 -0.915 6.02 1 95.88 244 ALA B O 1
ATOM 4784 N N . ILE B 1 245 ? 9.422 -1.232 6.969 1 95.25 245 ILE B N 1
ATOM 4785 C CA . ILE B 1 245 ? 9.688 -2.613 7.359 1 95.25 245 ILE B CA 1
ATOM 4786 C C . ILE B 1 245 ? 9.836 -3.484 6.117 1 95.25 245 ILE B C 1
ATOM 4788 O O . ILE B 1 245 ? 10.758 -4.297 6.027 1 95.25 245 ILE B O 1
ATOM 4792 N N . ALA B 1 246 ? 8.93 -3.316 5.176 1 96.56 246 ALA B N 1
ATOM 4793 C CA . ALA B 1 246 ? 8.984 -4.078 3.932 1 96.56 246 ALA B CA 1
ATOM 4794 C C . ALA B 1 246 ? 10.281 -3.807 3.182 1 96.56 246 ALA B C 1
ATOM 4796 O O . ALA B 1 246 ? 10.922 -4.738 2.684 1 96.56 246 ALA B O 1
ATOM 4797 N N . ASN B 1 247 ? 10.617 -2.551 3.156 1 96.25 247 ASN B N 1
ATOM 4798 C CA . ASN B 1 247 ? 11.852 -2.141 2.492 1 96.25 247 ASN B CA 1
ATOM 4799 C C . ASN B 1 247 ? 13.07 -2.83 3.098 1 96.25 247 ASN B C 1
ATOM 4801 O O . ASN B 1 247 ? 13.906 -3.365 2.373 1 96.25 247 ASN B O 1
ATOM 4805 N N . GLU B 1 248 ? 13.18 -2.822 4.41 1 95.69 248 GLU B N 1
ATOM 4806 C CA . GLU B 1 248 ? 14.32 -3.393 5.113 1 95.69 248 GLU B CA 1
ATOM 4807 C C . GLU B 1 248 ? 14.352 -4.914 4.973 1 95.69 248 GLU B C 1
ATOM 4809 O O . GLU B 1 248 ? 15.398 -5.492 4.66 1 95.69 248 GLU B O 1
ATOM 4814 N N . ILE B 1 249 ? 13.219 -5.535 5.168 1 96.69 249 ILE B N 1
ATOM 4815 C CA . ILE B 1 249 ? 13.133 -6.988 5.07 1 96.69 249 ILE B CA 1
ATOM 4816 C C . ILE B 1 249 ? 13.484 -7.434 3.654 1 96.69 249 ILE B C 1
ATOM 4818 O O . ILE B 1 249 ? 14.234 -8.398 3.467 1 96.69 249 ILE B O 1
ATOM 4822 N N . GLY B 1 250 ? 12.891 -6.715 2.684 1 96.81 250 GLY B N 1
ATOM 4823 C CA . GLY B 1 250 ? 13.203 -7.023 1.297 1 96.81 250 GLY B CA 1
ATOM 4824 C C . GLY B 1 250 ? 14.695 -6.988 1 1 96.81 250 GLY B C 1
ATOM 4825 O O . GLY B 1 250 ? 15.211 -7.848 0.28 1 96.81 250 GLY B O 1
ATOM 4826 N N . SER B 1 251 ? 15.359 -6.031 1.6 1 95 251 SER B N 1
ATOM 4827 C CA . SER B 1 251 ? 16.781 -5.848 1.365 1 95 251 SER B CA 1
ATOM 4828 C C . SER B 1 251 ? 17.594 -7.039 1.881 1 95 251 SER B C 1
ATOM 4830 O O . SER B 1 251 ? 18.5 -7.516 1.206 1 95 251 SER B O 1
ATOM 4832 N N . PHE B 1 252 ? 17.156 -7.629 3.133 1 93.06 252 PHE B N 1
ATOM 4833 C CA . PHE B 1 252 ? 17.797 -8.812 3.703 1 93.06 252 PHE B CA 1
ATOM 4834 C C . PHE B 1 252 ? 17.531 -10.039 2.836 1 93.06 252 PHE B C 1
ATOM 4836 O O . PHE B 1 252 ? 18.453 -10.797 2.537 1 93.06 252 PHE B O 1
ATOM 4843 N N . CYS B 1 253 ? 16.375 -10.109 2.359 1 95.81 253 CYS B N 1
ATOM 4844 C CA . CYS B 1 253 ? 15.93 -11.32 1.674 1 95.81 253 CYS B CA 1
ATOM 4845 C C . CYS B 1 253 ? 16.562 -11.422 0.289 1 95.81 253 CYS B C 1
ATOM 4847 O O . CYS B 1 253 ? 16.953 -12.508 -0.136 1 95.81 253 CYS B O 1
ATOM 4849 N N . LEU B 1 254 ? 16.672 -10.258 -0.354 1 94.06 254 LEU B N 1
ATOM 4850 C CA . LEU B 1 254 ? 17.188 -10.227 -1.717 1 94.06 254 LEU B CA 1
ATOM 4851 C C . LEU B 1 254 ? 18.625 -10.75 -1.763 1 94.06 254 LEU B C 1
ATOM 4853 O O . LEU B 1 254 ? 19.062 -11.273 -2.789 1 94.06 254 LEU B O 1
ATOM 4857 N N . GLN B 1 255 ? 19.328 -10.68 -0.698 1 91.81 255 GLN B N 1
ATOM 4858 C CA . GLN B 1 255 ? 20.734 -11.055 -0.638 1 91.81 255 GLN B CA 1
ATOM 4859 C C . GLN B 1 255 ? 20.891 -12.508 -0.2 1 91.81 255 GLN B C 1
ATOM 4861 O O . GLN B 1 255 ? 21.984 -13.062 -0.282 1 91.81 255 GLN B O 1
ATOM 4866 N N . ASP B 1 256 ? 19.891 -13.172 0.191 1 94.62 256 ASP B N 1
ATOM 4867 C CA . ASP B 1 256 ? 19.984 -14.508 0.778 1 94.62 256 ASP B CA 1
ATOM 4868 C C . ASP B 1 256 ? 19.906 -15.586 -0.299 1 94.62 256 ASP B C 1
ATOM 4870 O O . ASP B 1 256 ? 18.922 -16.328 -0.387 1 94.62 256 ASP B O 1
ATOM 4874 N N . LYS B 1 257 ? 20.969 -15.859 -0.936 1 94 257 LYS B N 1
ATOM 4875 C CA . LYS B 1 257 ? 21.031 -16.828 -2.02 1 94 257 LYS B CA 1
ATOM 4876 C C . LYS B 1 257 ? 20.953 -18.266 -1.479 1 94 257 LYS B C 1
ATOM 4878 O O . LYS B 1 257 ? 20.484 -19.156 -2.168 1 94 257 LYS B O 1
ATOM 4883 N N . TYR B 1 258 ? 21.438 -18.406 -0.3 1 96.12 258 TYR B N 1
ATOM 4884 C CA . TYR B 1 258 ? 21.422 -19.734 0.309 1 96.12 258 TYR B CA 1
ATOM 4885 C C . TYR B 1 258 ? 20 -20.188 0.587 1 96.12 258 TYR B C 1
ATOM 4887 O O . TYR B 1 258 ? 19.641 -21.328 0.308 1 96.12 258 TYR B O 1
ATOM 4895 N N . PHE B 1 259 ? 19.219 -19.328 1.131 1 97.31 259 PHE B N 1
ATOM 4896 C CA . PHE B 1 259 ? 17.812 -19.641 1.418 1 97.31 259 PHE B CA 1
ATOM 4897 C C . PHE B 1 259 ? 17.078 -20.031 0.145 1 97.31 259 PHE B C 1
ATOM 4899 O O . PHE B 1 259 ? 16.312 -20.984 0.141 1 97.31 259 PHE B O 1
ATOM 4906 N N . VAL B 1 260 ? 17.281 -19.312 -0.925 1 97.38 260 VAL B N 1
ATOM 4907 C CA . VAL B 1 260 ? 16.625 -19.562 -2.205 1 97.38 260 VAL B CA 1
ATOM 4908 C C . VAL B 1 260 ? 17.031 -20.953 -2.723 1 97.38 260 VAL B C 1
ATOM 4910 O O . VAL B 1 260 ? 16.172 -21.734 -3.139 1 97.38 260 VAL B O 1
ATOM 4913 N N . LYS B 1 261 ? 18.297 -21.203 -2.666 1 97 261 LYS B N 1
ATOM 4914 C CA . LYS B 1 261 ? 18.812 -22.484 -3.137 1 97 261 LYS B CA 1
ATOM 4915 C C . LYS B 1 261 ? 18.219 -23.641 -2.338 1 97 261 LYS B C 1
ATOM 4917 O O . LYS B 1 261 ? 17.781 -24.656 -2.912 1 97 261 LYS B O 1
ATOM 4922 N N . GLU B 1 262 ? 18.219 -23.484 -1.052 1 97.31 262 GLU B N 1
ATOM 4923 C CA . GLU B 1 262 ? 17.641 -24.516 -0.186 1 97.31 262 GLU B CA 1
ATOM 4924 C C . GLU B 1 262 ? 16.172 -24.75 -0.495 1 97.31 262 GLU B C 1
ATOM 4926 O O . GLU B 1 262 ? 15.719 -25.891 -0.586 1 97.31 262 GLU B O 1
ATOM 4931 N N . SER B 1 263 ? 15.422 -23.688 -0.621 1 97.81 263 SER B N 1
ATOM 4932 C CA . SER B 1 263 ? 13.992 -23.766 -0.926 1 97.81 263 SER B CA 1
ATOM 4933 C C . SER B 1 263 ? 13.75 -24.484 -2.244 1 97.81 263 SER B C 1
ATOM 4935 O O . SER B 1 263 ? 12.875 -25.359 -2.328 1 97.81 263 SER B O 1
ATOM 4937 N N . ARG B 1 264 ? 14.531 -24.203 -3.25 1 97.31 264 ARG B N 1
ATOM 4938 C CA . ARG B 1 264 ? 14.422 -24.812 -4.57 1 97.31 264 ARG B CA 1
ATOM 4939 C C . ARG B 1 264 ? 14.68 -26.312 -4.504 1 97.31 264 ARG B C 1
ATOM 4941 O O . ARG B 1 264 ? 13.93 -27.109 -5.074 1 97.31 264 ARG B O 1
ATOM 4948 N N . GLU B 1 265 ? 15.711 -26.609 -3.846 1 97.25 265 GLU B N 1
ATOM 4949 C CA . GLU B 1 265 ? 16.125 -28 -3.779 1 97.25 265 GLU B CA 1
ATOM 4950 C C . GLU B 1 265 ? 15.062 -28.859 -3.084 1 97.25 265 GLU B C 1
ATOM 4952 O O . GLU B 1 265 ? 14.68 -29.906 -3.588 1 97.25 265 GLU B O 1
ATOM 4957 N N . LYS B 1 266 ? 14.609 -28.406 -1.968 1 97.12 266 LYS B N 1
ATOM 4958 C CA . LYS B 1 266 ? 13.594 -29.141 -1.217 1 97.12 266 LYS B CA 1
ATOM 4959 C C . LYS B 1 266 ? 12.297 -29.25 -2.006 1 97.12 266 LYS B C 1
ATOM 4961 O O . LYS B 1 266 ? 11.688 -30.312 -2.072 1 97.12 266 LYS B O 1
ATOM 4966 N N . SER B 1 267 ? 11.898 -28.172 -2.568 1 97.62 267 SER B N 1
ATOM 4967 C CA . SER B 1 267 ? 10.641 -28.125 -3.303 1 97.62 267 SER B CA 1
ATOM 4968 C C . SER B 1 267 ? 10.711 -28.984 -4.566 1 97.62 267 SER B C 1
ATOM 4970 O O . SER B 1 267 ? 9.758 -29.703 -4.887 1 97.62 267 SER B O 1
ATOM 4972 N N . SER B 1 268 ? 11.812 -28.875 -5.281 1 97.62 268 SER B N 1
ATOM 4973 C CA . SER B 1 268 ? 11.953 -29.609 -6.535 1 97.62 268 SER B CA 1
ATOM 4974 C C . SER B 1 268 ? 11.945 -31.109 -6.301 1 97.62 268 SER B C 1
ATOM 4976 O O . SER B 1 268 ? 11.312 -31.859 -7.043 1 97.62 268 SER B O 1
ATOM 4978 N N . LYS B 1 269 ? 12.648 -31.516 -5.289 1 97.88 269 LYS B N 1
ATOM 4979 C CA . LYS B 1 269 ? 12.703 -32.938 -4.961 1 97.88 269 LYS B CA 1
ATOM 4980 C C . LYS B 1 269 ? 11.312 -33.469 -4.629 1 97.88 269 LYS B C 1
ATOM 4982 O O . LYS B 1 269 ? 10.891 -34.5 -5.18 1 97.88 269 LYS B O 1
ATOM 4987 N N . LEU B 1 270 ? 10.664 -32.812 -3.766 1 98.5 270 LEU B N 1
ATOM 4988 C CA . LEU B 1 270 ? 9.344 -33.25 -3.342 1 98.5 270 LEU B CA 1
ATOM 4989 C C . LEU B 1 270 ? 8.344 -33.156 -4.488 1 98.5 270 LEU B C 1
ATOM 4991 O O . LEU B 1 270 ? 7.488 -34.031 -4.648 1 98.5 270 LEU B O 1
ATOM 4995 N N . ARG B 1 271 ? 8.406 -32.125 -5.266 1 98.69 271 ARG B N 1
ATOM 4996 C CA . ARG B 1 271 ? 7.512 -31.953 -6.41 1 98.69 271 ARG B CA 1
ATOM 4997 C C . ARG B 1 271 ? 7.637 -33.125 -7.367 1 98.69 271 ARG B C 1
ATOM 4999 O O . ARG B 1 271 ? 6.629 -33.656 -7.855 1 98.69 271 ARG B O 1
ATOM 5006 N N . SER B 1 272 ? 8.852 -33.531 -7.613 1 98.5 272 SER B N 1
ATOM 5007 C CA . SER B 1 272 ? 9.094 -34.688 -8.492 1 98.5 272 SER B CA 1
ATOM 5008 C C . SER B 1 272 ? 8.43 -35.938 -7.949 1 98.5 272 SER B C 1
ATOM 5010 O O . SER B 1 272 ? 7.844 -36.719 -8.711 1 98.5 272 SER B O 1
ATOM 5012 N N . GLN B 1 273 ? 8.539 -36.125 -6.68 1 98.62 273 GLN B N 1
ATOM 5013 C CA . GLN B 1 273 ? 7.895 -37.25 -6.039 1 98.62 273 GLN B CA 1
ATOM 5014 C C . GLN B 1 273 ? 6.375 -37.156 -6.156 1 98.62 273 GLN B C 1
ATOM 5016 O O . GLN B 1 273 ? 5.703 -38.156 -6.422 1 98.62 273 GLN B O 1
ATOM 5021 N N . MET B 1 274 ? 5.844 -36 -5.914 1 98.88 274 MET B N 1
ATOM 5022 C CA . MET B 1 274 ? 4.406 -35.75 -6.012 1 98.88 274 MET B CA 1
ATOM 5023 C C . MET B 1 274 ? 3.895 -36.094 -7.406 1 98.88 274 MET B C 1
ATOM 5025 O O . MET B 1 274 ? 2.852 -36.75 -7.551 1 98.88 274 MET B O 1
ATOM 5029 N N . VAL B 1 275 ? 4.652 -35.656 -8.445 1 98.81 275 VAL B N 1
ATOM 5030 C CA . VAL B 1 275 ? 4.281 -35.906 -9.836 1 98.81 275 VAL B CA 1
ATOM 5031 C C . VAL B 1 275 ? 4.238 -37.406 -10.086 1 98.81 275 VAL B C 1
ATOM 5033 O O . VAL B 1 275 ? 3.271 -37.906 -10.656 1 98.81 275 VAL B O 1
ATOM 5036 N N . LYS B 1 276 ? 5.262 -38.094 -9.617 1 98.5 276 LYS B N 1
ATOM 5037 C CA . LYS B 1 276 ? 5.324 -39.531 -9.797 1 98.5 276 LYS B CA 1
ATOM 5038 C C . LYS B 1 276 ? 4.148 -40.25 -9.117 1 98.5 276 LYS B C 1
ATOM 5040 O O . LYS B 1 276 ? 3.502 -41.094 -9.711 1 98.5 276 LYS B O 1
ATOM 5045 N N . ASP B 1 277 ? 3.887 -39.844 -7.898 1 98.56 277 ASP B N 1
ATOM 5046 C CA . ASP B 1 277 ? 2.809 -40.438 -7.121 1 98.56 277 ASP B CA 1
ATOM 5047 C C . ASP B 1 277 ? 1.456 -40.219 -7.797 1 98.56 277 ASP B C 1
ATOM 5049 O O . ASP B 1 277 ? 0.647 -41.156 -7.891 1 98.56 277 ASP B O 1
ATOM 5053 N N . LEU B 1 278 ? 1.191 -39.062 -8.266 1 98.75 278 LEU B N 1
ATOM 5054 C CA . LEU B 1 278 ? -0.094 -38.719 -8.859 1 98.75 278 LEU B CA 1
ATOM 5055 C C . LEU B 1 278 ? -0.273 -39.406 -10.203 1 98.75 278 LEU B C 1
ATOM 5057 O O . LEU B 1 278 ? -1.377 -39.844 -10.539 1 98.75 278 LEU B O 1
ATOM 5061 N N . LYS B 1 279 ? 0.802 -39.5 -10.953 1 98.19 279 LYS B N 1
ATOM 5062 C CA . LYS B 1 279 ? 0.738 -40.188 -12.234 1 98.19 279 LYS B CA 1
ATOM 5063 C C . LYS B 1 279 ? 0.473 -41.688 -12.031 1 98.19 279 LYS B C 1
ATOM 5065 O O . LYS B 1 279 ? -0.219 -42.312 -12.836 1 98.19 279 LYS B O 1
ATOM 5070 N N . LEU B 1 280 ? 1.016 -42.219 -10.984 1 97.25 280 LEU B N 1
ATOM 5071 C CA . LEU B 1 280 ? 0.788 -43.625 -10.656 1 97.25 280 LEU B CA 1
ATOM 5072 C C . LEU B 1 280 ? -0.688 -43.906 -10.375 1 97.25 280 LEU B C 1
ATOM 5074 O O . LEU B 1 280 ? -1.196 -44.969 -10.664 1 97.25 280 LEU B O 1
ATOM 5078 N N . ILE B 1 281 ? -1.354 -42.844 -9.875 1 95.38 281 ILE B N 1
ATOM 5079 C CA . ILE B 1 281 ? -2.779 -42.938 -9.578 1 95.38 281 ILE B CA 1
ATOM 5080 C C . ILE B 1 281 ? -3.586 -42.75 -10.859 1 95.38 281 ILE B C 1
ATOM 5082 O O . ILE B 1 281 ? -4.797 -42.969 -10.875 1 95.38 281 ILE B O 1
ATOM 5086 N N . GLY B 1 282 ? -2.943 -42.312 -11.945 1 97.06 282 GLY B N 1
ATOM 5087 C CA . GLY B 1 282 ? -3.596 -42.125 -13.227 1 97.06 282 GLY B CA 1
ATOM 5088 C C . GLY B 1 282 ? -3.938 -40.656 -13.5 1 97.06 282 GLY B C 1
ATOM 5089 O O . GLY B 1 282 ? -4.652 -40.344 -14.461 1 97.06 282 GLY B O 1
ATOM 5090 N N . CYS B 1 283 ? -3.508 -39.781 -12.688 1 98.25 283 CYS B N 1
ATOM 5091 C CA . CYS B 1 283 ? -3.82 -38.375 -12.859 1 98.25 283 CYS B CA 1
ATOM 5092 C C . CYS B 1 283 ? -3.004 -37.75 -13.992 1 98.25 283 CYS B C 1
ATOM 5094 O O . CYS B 1 283 ? -1.883 -38.188 -14.258 1 98.25 283 CYS B O 1
ATOM 5096 N N . LYS B 1 284 ? -3.621 -36.812 -14.703 1 98.38 284 LYS B N 1
ATOM 5097 C CA . LYS B 1 284 ? -2.832 -35.844 -15.477 1 98.38 284 LYS B CA 1
ATOM 5098 C C . LYS B 1 284 ? -2.182 -34.812 -14.57 1 98.38 284 LYS B C 1
ATOM 5100 O O . LYS B 1 284 ? -2.795 -34.344 -13.602 1 98.38 284 LYS B O 1
ATOM 5105 N N . VAL B 1 285 ? -0.961 -34.5 -14.836 1 98.75 285 VAL B N 1
ATOM 5106 C CA . VAL B 1 285 ? -0.224 -33.562 -13.984 1 98.75 285 VAL B CA 1
ATOM 5107 C C . VAL B 1 285 ? 0.507 -32.531 -14.852 1 98.75 285 VAL B C 1
ATOM 5109 O O . VAL B 1 285 ? 1.083 -32.875 -15.883 1 98.75 285 VAL B O 1
ATOM 5112 N N . SER B 1 286 ? 0.432 -31.25 -14.516 1 98.69 286 SER B N 1
ATOM 5113 C CA . SER B 1 286 ? 1.143 -30.219 -15.242 1 98.69 286 SER B CA 1
ATOM 5114 C C . SER B 1 286 ? 2.652 -30.344 -15.078 1 98.69 286 SER B C 1
ATOM 5116 O O . SER B 1 286 ? 3.125 -30.844 -14.047 1 98.69 286 SER B O 1
ATOM 5118 N N . ASN B 1 287 ? 3.393 -29.922 -16.078 1 98.44 287 ASN B N 1
ATOM 5119 C CA . ASN B 1 287 ? 4.848 -29.875 -16 1 98.44 287 ASN B CA 1
ATOM 5120 C C . ASN B 1 287 ? 5.336 -28.641 -15.242 1 98.44 287 ASN B C 1
ATOM 5122 O O . ASN B 1 287 ? 5.996 -27.781 -15.82 1 98.44 287 ASN B O 1
ATOM 5126 N N . SER B 1 288 ? 5.129 -28.703 -13.961 1 98.69 288 SER B N 1
ATOM 5127 C CA . SER B 1 288 ? 5.348 -27.516 -13.125 1 98.69 288 SER B CA 1
ATOM 5128 C C . SER B 1 288 ? 6.828 -27.344 -12.797 1 98.69 288 SER B C 1
ATOM 5130 O O . SER B 1 288 ? 7.539 -28.328 -12.578 1 98.69 288 SER B O 1
ATOM 5132 N N . ALA B 1 289 ? 7.258 -26.109 -12.82 1 98.31 289 ALA B N 1
ATOM 5133 C CA . ALA B 1 289 ? 8.586 -25.734 -12.344 1 98.31 289 ALA B CA 1
ATOM 5134 C C . ALA B 1 289 ? 8.5 -24.922 -11.055 1 98.31 289 ALA B C 1
ATOM 5136 O O . ALA B 1 289 ? 9.516 -24.484 -10.516 1 98.31 289 ALA B O 1
ATOM 5137 N N . ALA B 1 290 ? 7.332 -24.672 -10.508 1 98.25 290 ALA B N 1
ATOM 5138 C CA . ALA B 1 290 ? 7.086 -23.859 -9.32 1 98.25 290 ALA B CA 1
ATOM 5139 C C . ALA B 1 290 ? 6.875 -24.734 -8.086 1 98.25 290 ALA B C 1
ATOM 5141 O O . ALA B 1 290 ? 7.043 -25.953 -8.148 1 98.25 290 ALA B O 1
ATOM 5142 N N . ASN B 1 291 ? 6.605 -24.141 -6.934 1 98.38 291 ASN B N 1
ATOM 5143 C CA . ASN B 1 291 ? 6.383 -24.875 -5.695 1 98.38 291 ASN B CA 1
ATOM 5144 C C . ASN B 1 291 ? 4.926 -25.312 -5.562 1 98.38 291 ASN B C 1
ATOM 5146 O O . ASN B 1 291 ? 4.359 -25.266 -4.469 1 98.38 291 ASN B O 1
ATOM 5150 N N . PHE B 1 292 ? 4.328 -25.609 -6.613 1 98.69 292 PHE B N 1
ATOM 5151 C CA . PHE B 1 292 ? 2.994 -26.188 -6.727 1 98.69 292 PHE B CA 1
ATOM 5152 C C . PHE B 1 292 ? 2.824 -26.906 -8.055 1 98.69 292 PHE B C 1
ATOM 5154 O O . PHE B 1 292 ? 3.672 -26.797 -8.945 1 98.69 292 PHE B O 1
ATOM 5161 N N . LEU B 1 293 ? 1.828 -27.688 -8.164 1 98.56 293 LEU B N 1
ATOM 5162 C CA . LEU B 1 293 ? 1.482 -28.328 -9.43 1 98.56 293 LEU B CA 1
ATOM 5163 C C . LEU B 1 293 ? -0.03 -28.453 -9.586 1 98.56 293 LEU B C 1
ATOM 5165 O O . LEU B 1 293 ? -0.772 -28.266 -8.617 1 98.56 293 LEU B O 1
ATOM 5169 N N . LEU B 1 294 ? -0.405 -28.578 -10.789 1 98.44 294 LEU B N 1
ATOM 5170 C CA . LEU B 1 294 ? -1.801 -28.797 -11.148 1 98.44 294 LEU B CA 1
ATOM 5171 C C . LEU B 1 294 ? -2.041 -30.266 -11.508 1 98.44 294 LEU B C 1
ATOM 5173 O O . LEU B 1 294 ? -1.234 -30.875 -12.219 1 98.44 294 LEU B O 1
ATOM 5177 N N . PHE B 1 295 ? -3.199 -30.844 -11.023 1 98.62 295 PHE B N 1
ATOM 5178 C CA . PHE B 1 295 ? -3.479 -32.219 -11.406 1 98.62 295 PHE B CA 1
ATOM 5179 C C . PHE B 1 295 ? -4.969 -32.438 -11.641 1 98.62 295 PHE B C 1
ATOM 5181 O O . PHE B 1 295 ? -5.793 -31.672 -11.148 1 98.62 295 PHE B O 1
ATOM 5188 N N . GLN B 1 296 ? -5.285 -33.375 -12.469 1 98.25 296 GLN B N 1
ATOM 5189 C CA . GLN B 1 296 ? -6.645 -33.781 -12.805 1 98.25 296 GLN B CA 1
ATOM 5190 C C . GLN B 1 296 ? -6.844 -35.281 -12.57 1 98.25 296 GLN B C 1
ATOM 5192 O O . GLN B 1 296 ? -6.016 -36.094 -12.992 1 98.25 296 GLN B O 1
ATOM 5197 N N . LEU B 1 297 ? -7.898 -35.625 -11.938 1 97.38 297 LEU B N 1
ATOM 5198 C CA . LEU B 1 297 ? -8.211 -37 -11.68 1 97.38 297 LEU B CA 1
ATOM 5199 C C . LEU B 1 297 ? -8.625 -37.719 -12.961 1 97.38 297 LEU B C 1
ATOM 5201 O O . LEU B 1 297 ? -9.039 -37.094 -13.93 1 97.38 297 LEU B O 1
ATOM 5205 N N . PRO B 1 298 ? -8.484 -39.031 -12.883 1 96.69 298 PRO B N 1
ATOM 5206 C CA . PRO B 1 298 ? -9.07 -39.812 -13.992 1 96.69 298 PRO B CA 1
ATOM 5207 C C . PRO B 1 298 ? -10.555 -39.5 -14.195 1 96.69 298 PRO B C 1
ATOM 5209 O O . PRO B 1 298 ? -11.25 -39.156 -13.242 1 96.69 298 PRO B O 1
ATOM 5212 N N . GLU B 1 299 ? -11.047 -39.719 -15.398 1 94.62 299 GLU B N 1
ATOM 5213 C CA . GLU B 1 299 ? -12.367 -39.281 -15.844 1 94.62 299 GLU B CA 1
ATOM 5214 C C . GLU B 1 299 ? -13.469 -39.969 -15.039 1 94.62 299 GLU B C 1
ATOM 5216 O O . GLU B 1 299 ? -14.578 -39.438 -14.922 1 94.62 299 GLU B O 1
ATOM 5221 N N . GLN B 1 300 ? -13.219 -41.094 -14.5 1 95.44 300 GLN B N 1
ATOM 5222 C CA . GLN B 1 300 ? -14.25 -41.844 -13.797 1 95.44 300 GLN B CA 1
ATOM 5223 C C . GLN B 1 300 ? -14.602 -41.156 -12.461 1 95.44 300 GLN B C 1
ATOM 5225 O O . GLN B 1 300 ? -15.648 -41.469 -11.875 1 95.44 300 GLN B O 1
ATOM 5230 N N . TYR B 1 301 ? -13.75 -40.281 -11.992 1 96.81 301 TYR B N 1
ATOM 5231 C CA . TYR B 1 301 ? -13.984 -39.656 -10.703 1 96.81 301 TYR B CA 1
ATOM 5232 C C . TYR B 1 301 ? -14.617 -38.281 -10.875 1 96.81 301 TYR B C 1
ATOM 5234 O O . TYR B 1 301 ? -14.227 -37.531 -11.773 1 96.81 301 TYR B O 1
ATOM 5242 N N . ASN B 1 302 ? -15.57 -37.906 -10.094 1 96.5 302 ASN B N 1
ATOM 5243 C CA . ASN B 1 302 ? -16.188 -36.594 -10.07 1 96.5 302 ASN B CA 1
ATOM 5244 C C . ASN B 1 302 ? -15.352 -35.594 -9.266 1 96.5 302 ASN B C 1
ATOM 5246 O O . ASN B 1 302 ? -15.148 -35.781 -8.062 1 96.5 302 ASN B O 1
ATOM 5250 N N . PRO B 1 303 ? -14.914 -34.562 -9.938 1 96.94 303 PRO B N 1
ATOM 5251 C CA . PRO B 1 303 ? -14.039 -33.625 -9.234 1 96.94 303 PRO B CA 1
ATOM 5252 C C . PRO B 1 303 ? -14.703 -33 -8.023 1 96.94 303 PRO B C 1
ATOM 5254 O O . PRO B 1 303 ? -14.039 -32.75 -7.008 1 96.94 303 PRO B O 1
ATOM 5257 N N . ASP B 1 304 ? -15.984 -32.656 -8.086 1 96.38 304 ASP B N 1
ATOM 5258 C CA . ASP B 1 304 ? -16.688 -32.031 -6.973 1 96.38 304 ASP B CA 1
ATOM 5259 C C . ASP B 1 304 ? -16.75 -32.938 -5.762 1 96.38 304 ASP B C 1
ATOM 5261 O O . ASP B 1 304 ? -16.562 -32.5 -4.625 1 96.38 304 ASP B O 1
ATOM 5265 N N . ASP B 1 305 ? -17.031 -34.219 -5.988 1 97.19 305 ASP B N 1
ATOM 5266 C CA . ASP B 1 305 ? -17.094 -35.188 -4.91 1 97.19 305 ASP B CA 1
ATOM 5267 C C . ASP B 1 305 ? -15.719 -35.375 -4.273 1 97.19 305 ASP B C 1
ATOM 5269 O O . ASP B 1 305 ? -15.602 -35.469 -3.049 1 97.19 305 ASP B O 1
ATOM 5273 N N . PHE B 1 306 ? -14.773 -35.5 -5.125 1 97.62 306 PHE B N 1
ATOM 5274 C CA . PHE B 1 306 ? -13.391 -35.625 -4.668 1 97.62 306 PHE B CA 1
ATOM 5275 C C . PHE B 1 306 ? -13 -34.438 -3.775 1 97.62 306 PHE B C 1
ATOM 5277 O O . PHE B 1 306 ? -12.469 -34.656 -2.682 1 97.62 306 PHE B O 1
ATOM 5284 N N . PHE B 1 307 ? -13.273 -33.25 -4.227 1 97.12 307 PHE B N 1
ATOM 5285 C CA . PHE B 1 307 ? -12.945 -32.031 -3.492 1 97.12 307 PHE B CA 1
ATOM 5286 C C . PHE B 1 307 ? -13.648 -32 -2.141 1 97.12 307 PHE B C 1
ATOM 5288 O O . PHE B 1 307 ? -13.031 -31.719 -1.115 1 97.12 307 PHE B O 1
ATOM 5295 N N . LYS B 1 308 ? -14.914 -32.25 -2.127 1 96.56 308 LYS B N 1
ATOM 5296 C CA . LYS B 1 308 ? -15.695 -32.312 -0.898 1 96.56 308 LYS B CA 1
ATOM 5297 C C . LYS B 1 308 ? -15.125 -33.344 0.082 1 96.56 308 LYS B C 1
ATOM 5299 O O . LYS B 1 308 ? -15.008 -33.062 1.277 1 96.56 308 LYS B O 1
ATOM 5304 N N . TYR B 1 309 ? -14.797 -34.469 -0.411 1 97.12 309 TYR B N 1
ATOM 5305 C CA . TYR B 1 309 ? -14.227 -35.531 0.422 1 97.12 309 TYR B CA 1
ATOM 5306 C C . TYR B 1 309 ? -12.961 -35.062 1.115 1 97.12 309 TYR B C 1
ATOM 5308 O O . TYR B 1 309 ? -12.805 -35.219 2.326 1 97.12 309 TYR B O 1
ATOM 5316 N N . LEU B 1 310 ? -12.039 -34.5 0.321 1 97.81 310 LEU B N 1
ATOM 5317 C CA . LEU B 1 310 ? -10.781 -34.031 0.896 1 97.81 310 LEU B CA 1
ATOM 5318 C C . LEU B 1 310 ? -11.023 -32.969 1.958 1 97.81 310 LEU B C 1
ATOM 5320 O O . LEU B 1 310 ? -10.352 -32.938 2.992 1 97.81 310 LEU B O 1
ATOM 5324 N N . LEU B 1 311 ? -11.977 -32.031 1.687 1 96.94 311 LEU B N 1
ATOM 5325 C CA . LEU B 1 311 ? -12.32 -31.031 2.674 1 96.94 311 LEU B CA 1
ATOM 5326 C C . LEU B 1 311 ? -12.805 -31.672 3.971 1 96.94 311 LEU B C 1
ATOM 5328 O O . LEU B 1 311 ? -12.438 -31.234 5.062 1 96.94 311 LEU B O 1
ATOM 5332 N N . GLU B 1 312 ? -13.609 -32.656 3.826 1 96.62 312 GLU B N 1
ATOM 5333 C CA . GLU B 1 312 ? -14.133 -33.344 4.996 1 96.62 312 GLU B CA 1
ATOM 5334 C C . GLU B 1 312 ? -13.008 -34 5.797 1 96.62 312 GLU B C 1
ATOM 5336 O O . GLU B 1 312 ? -13.102 -34.125 7.02 1 96.62 312 GLU B O 1
ATOM 5341 N N . GLN B 1 313 ? -11.938 -34.375 5.094 1 96.81 313 GLN B N 1
ATOM 5342 C CA . GLN B 1 313 ? -10.781 -34.969 5.75 1 96.81 313 GLN B CA 1
ATOM 5343 C C . GLN B 1 313 ? -9.805 -33.906 6.234 1 96.81 313 GLN B C 1
ATOM 5345 O O . GLN B 1 313 ? -8.758 -34.219 6.793 1 96.81 313 GLN B O 1
ATOM 5350 N N . GLY B 1 314 ? -10.07 -32.656 5.973 1 97 314 GLY B N 1
ATOM 5351 C CA . GLY B 1 314 ? -9.266 -31.547 6.473 1 97 314 GLY B CA 1
ATOM 5352 C C . GLY B 1 314 ? -8.18 -31.109 5.5 1 97 314 GLY B C 1
ATOM 5353 O O . GLY B 1 314 ? -7.281 -30.359 5.863 1 97 314 GLY B O 1
ATOM 5354 N N . ILE B 1 315 ? -8.195 -31.625 4.285 1 97.88 315 ILE B N 1
ATOM 5355 C CA . ILE B 1 315 ? -7.215 -31.234 3.273 1 97.88 315 ILE B CA 1
ATOM 5356 C C . ILE B 1 315 ? -7.828 -30.219 2.322 1 97.88 315 ILE B C 1
ATOM 5358 O O . ILE B 1 315 ? -8.859 -30.484 1.698 1 97.88 315 ILE B O 1
ATOM 5362 N N . VAL B 1 316 ? -7.199 -29.062 2.193 1 97.38 316 VAL B N 1
ATOM 5363 C CA . VAL B 1 316 ? -7.738 -27.969 1.391 1 97.38 316 VAL B CA 1
ATOM 5364 C C . VAL B 1 316 ? -6.879 -27.766 0.146 1 97.38 316 VAL B C 1
ATOM 5366 O O . VAL B 1 316 ? -5.855 -27.078 0.196 1 97.38 316 VAL B O 1
ATOM 5369 N N . LEU B 1 317 ? -7.359 -28.312 -0.979 1 97.62 317 LEU B N 1
ATOM 5370 C CA . LEU B 1 317 ? -6.758 -28.031 -2.277 1 97.62 317 LEU B CA 1
ATOM 5371 C C . LEU B 1 317 ? -7.223 -26.688 -2.814 1 97.62 317 LEU B C 1
ATOM 5373 O O . LEU B 1 317 ? -8.203 -26.125 -2.326 1 97.62 317 LEU B O 1
ATOM 5377 N N . ARG B 1 318 ? -6.492 -26.172 -3.736 1 97.31 318 ARG B N 1
ATOM 5378 C CA . ARG B 1 318 ? -6.996 -25.031 -4.496 1 97.31 318 ARG B CA 1
ATOM 5379 C C . ARG B 1 318 ? -7.906 -25.484 -5.633 1 97.31 318 ARG B C 1
ATOM 5381 O O . ARG B 1 318 ? -7.453 -26.141 -6.57 1 97.31 318 ARG B O 1
ATOM 5388 N N . HIS B 1 319 ? -9.164 -25.141 -5.5 1 95.56 319 HIS B N 1
ATOM 5389 C CA . HIS B 1 319 ? -10.07 -25.422 -6.605 1 95.56 319 HIS B CA 1
ATOM 5390 C C . HIS B 1 319 ? -9.781 -24.516 -7.801 1 95.56 319 HIS B C 1
ATOM 5392 O O . HIS B 1 319 ? -9.078 -23.516 -7.672 1 95.56 319 HIS B O 1
ATOM 5398 N N . THR B 1 320 ? -10.281 -24.906 -8.969 1 96.62 320 THR B N 1
ATOM 5399 C CA . THR B 1 320 ? -9.969 -24.141 -10.172 1 96.62 320 THR B CA 1
ATOM 5400 C C . THR B 1 320 ? -11.242 -23.641 -10.844 1 96.62 320 THR B C 1
ATOM 5402 O O . THR B 1 320 ? -11.266 -23.406 -12.055 1 96.62 320 THR B O 1
ATOM 5405 N N . LYS B 1 321 ? -12.297 -23.5 -10.094 1 93.94 321 LYS B N 1
ATOM 5406 C CA . LYS B 1 321 ? -13.594 -23.078 -10.625 1 93.94 321 LYS B CA 1
ATOM 5407 C C . LYS B 1 321 ? -13.531 -21.641 -11.133 1 93.94 321 LYS B C 1
ATOM 5409 O O . LYS B 1 321 ? -14.289 -21.25 -12.016 1 93.94 321 LYS B O 1
ATOM 5414 N N . ASN B 1 322 ? -12.594 -20.906 -10.609 1 91.94 322 ASN B N 1
ATOM 5415 C CA . ASN B 1 322 ? -12.516 -19.5 -11 1 91.94 322 ASN B CA 1
ATOM 5416 C C . ASN B 1 322 ? -11.398 -19.266 -12.016 1 91.94 322 ASN B C 1
ATOM 5418 O O . ASN B 1 322 ? -11.031 -18.125 -12.289 1 91.94 322 ASN B O 1
ATOM 5422 N N . TYR B 1 323 ? -10.797 -20.344 -12.469 1 95.38 323 TYR B N 1
ATOM 5423 C CA . TYR B 1 323 ? -9.797 -20.234 -13.531 1 95.38 323 TYR B CA 1
ATOM 5424 C C . TYR B 1 323 ? -10.414 -20.547 -14.891 1 95.38 323 TYR B C 1
ATOM 5426 O O . TYR B 1 323 ? -10.914 -21.641 -15.117 1 95.38 323 TYR B O 1
ATOM 5434 N N . VAL B 1 324 ? -10.344 -19.609 -15.719 1 94.94 324 VAL B N 1
ATOM 5435 C CA . VAL B 1 324 ? -10.883 -19.766 -17.062 1 94.94 324 VAL B CA 1
ATOM 5436 C C . VAL B 1 324 ? -10.211 -20.953 -17.75 1 94.94 324 VAL B C 1
ATOM 5438 O O . VAL B 1 324 ? -8.984 -21.062 -17.75 1 94.94 324 VAL B O 1
ATOM 5441 N N . GLY B 1 325 ? -10.969 -21.875 -18.219 1 94.62 325 GLY B N 1
ATOM 5442 C CA . GLY B 1 325 ? -10.43 -22.984 -18.984 1 94.62 325 GLY B CA 1
ATOM 5443 C C . GLY B 1 325 ? -10.266 -24.25 -18.172 1 94.62 325 GLY B C 1
ATOM 5444 O O . GLY B 1 325 ? -10.07 -25.328 -18.734 1 94.62 325 GLY B O 1
ATOM 5445 N N . LEU B 1 326 ? -10.383 -24.156 -16.844 1 96.19 326 LEU B N 1
ATOM 5446 C CA . LEU B 1 326 ? -10.164 -25.328 -16.016 1 96.19 326 LEU B CA 1
ATOM 5447 C C . LEU B 1 326 ? -11.484 -25.859 -15.461 1 96.19 326 LEU B C 1
ATOM 5449 O O . LEU B 1 326 ? -11.609 -27.047 -15.164 1 96.19 326 LEU B O 1
ATOM 5453 N N . ASN B 1 327 ? -12.469 -25 -15.258 1 89.56 327 ASN B N 1
ATOM 5454 C CA . ASN B 1 327 ? -13.859 -25.297 -14.914 1 89.56 327 ASN B CA 1
ATOM 5455 C C . ASN B 1 327 ? -13.945 -26.266 -13.734 1 89.56 327 ASN B C 1
ATOM 5457 O O . ASN B 1 327 ? -14.812 -27.156 -13.719 1 89.56 327 ASN B O 1
ATOM 5461 N N . GLY B 1 328 ? -12.977 -26.281 -12.922 1 94 328 GLY B N 1
ATOM 5462 C CA . GLY B 1 328 ? -13.047 -27.078 -11.711 1 94 328 GLY B CA 1
ATOM 5463 C C . GLY B 1 328 ? -12.578 -28.516 -11.906 1 94 328 GLY B C 1
ATOM 5464 O O . GLY B 1 328 ? -12.57 -29.297 -10.953 1 94 328 GLY B O 1
ATOM 5465 N N . ALA B 1 329 ? -12.125 -28.828 -13.055 1 95.88 329 ALA B N 1
ATOM 5466 C CA . ALA B 1 329 ? -11.711 -30.188 -13.367 1 95.88 329 ALA B CA 1
ATOM 5467 C C . ALA B 1 329 ? -10.297 -30.469 -12.859 1 95.88 329 ALA B C 1
ATOM 5469 O O . ALA B 1 329 ? -9.883 -31.625 -12.758 1 95.88 329 ALA B O 1
ATOM 5470 N N . TRP B 1 330 ? -9.578 -29.453 -12.633 1 97.81 330 TRP B N 1
ATOM 5471 C CA . TRP B 1 330 ? -8.211 -29.531 -12.141 1 97.81 330 TRP B CA 1
ATOM 5472 C C . TRP B 1 330 ? -8.117 -29.031 -10.703 1 97.81 330 TRP B C 1
ATOM 5474 O O . TRP B 1 330 ? -9 -28.312 -10.234 1 97.81 330 TRP B O 1
ATOM 5484 N N . PHE B 1 331 ? -7.098 -29.453 -9.992 1 98.31 331 PHE B N 1
ATOM 5485 C CA . PHE B 1 331 ? -6.773 -28.969 -8.656 1 98.31 331 PHE B CA 1
ATOM 5486 C C . PHE B 1 331 ? -5.309 -28.562 -8.57 1 98.31 331 PHE B C 1
ATOM 5488 O O . PHE B 1 331 ? -4.441 -29.188 -9.172 1 98.31 331 PHE B O 1
ATOM 5495 N N . ARG B 1 332 ? -5.094 -27.484 -7.914 1 98.5 332 ARG B N 1
ATOM 5496 C CA . ARG B 1 332 ? -3.717 -27.094 -7.633 1 98.5 332 ARG B CA 1
ATOM 5497 C C . ARG B 1 332 ? -3.309 -27.5 -6.223 1 98.5 332 ARG B C 1
ATOM 5499 O O . ARG B 1 332 ? -4.09 -27.359 -5.277 1 98.5 332 ARG B O 1
ATOM 5506 N N . ILE B 1 333 ? -2.156 -28 -6.082 1 98.69 333 ILE B N 1
ATOM 5507 C CA . ILE B 1 333 ? -1.639 -28.422 -4.789 1 98.69 333 ILE B CA 1
ATOM 5508 C C . ILE B 1 333 ? -0.23 -27.859 -4.586 1 98.69 333 ILE B C 1
ATOM 5510 O O . ILE B 1 333 ? 0.619 -27.969 -5.473 1 98.69 333 ILE B O 1
ATOM 5514 N N . ALA B 1 334 ? 0.01 -27.266 -3.457 1 98.31 334 ALA B N 1
ATOM 5515 C CA . ALA B 1 334 ? 1.308 -26.688 -3.119 1 98.31 334 ALA B CA 1
ATOM 5516 C C . ALA B 1 334 ? 2.287 -27.766 -2.66 1 98.31 334 ALA B C 1
ATOM 5518 O O . ALA B 1 334 ? 1.88 -28.781 -2.092 1 98.31 334 ALA B O 1
ATOM 5519 N N . VAL B 1 335 ? 3.52 -27.547 -2.961 1 98.38 335 VAL B N 1
ATOM 5520 C CA . VAL B 1 335 ? 4.602 -28.375 -2.432 1 98.38 335 VAL B CA 1
ATOM 5521 C C . VAL B 1 335 ? 5.004 -27.875 -1.049 1 98.38 335 VAL B C 1
ATOM 5523 O O . VAL B 1 335 ? 5.602 -26.797 -0.922 1 98.38 335 VAL B O 1
ATOM 5526 N N . LYS B 1 336 ? 4.648 -28.641 -0.042 1 97.06 336 LYS B N 1
ATOM 5527 C CA . LYS B 1 336 ? 4.961 -28.25 1.332 1 97.06 336 LYS B CA 1
ATOM 5528 C C . LYS B 1 336 ? 6.012 -29.172 1.937 1 97.06 336 LYS B C 1
ATOM 5530 O O . LYS B 1 336 ? 7.156 -29.203 1.477 1 97.06 336 LYS B O 1
ATOM 5535 N N . SER B 1 337 ? 5.738 -30 2.879 1 97.06 337 SER B N 1
ATOM 5536 C CA . SER B 1 337 ? 6.68 -30.969 3.447 1 97.06 337 SER B CA 1
ATOM 5537 C C . SER B 1 337 ? 6.324 -32.406 3.051 1 97.06 337 SER B C 1
ATOM 5539 O O . SER B 1 337 ? 5.219 -32.656 2.578 1 97.06 337 SER B O 1
ATOM 5541 N N . GLU B 1 338 ? 7.293 -33.25 3.254 1 97.88 338 GLU B N 1
ATOM 5542 C CA . GLU B 1 338 ? 7.059 -34.656 2.977 1 97.88 338 GLU B CA 1
ATOM 5543 C C . GLU B 1 338 ? 5.938 -35.219 3.848 1 97.88 338 GLU B C 1
ATOM 5545 O O . GLU B 1 338 ? 5.145 -36.031 3.395 1 97.88 338 GLU B O 1
ATOM 5550 N N . GLU B 1 339 ? 5.914 -34.75 5.066 1 98 339 GLU B N 1
ATOM 5551 C CA . GLU B 1 339 ? 4.875 -35.188 5.992 1 98 339 GLU B CA 1
ATOM 5552 C C . GLU B 1 339 ? 3.49 -34.781 5.504 1 98 339 GLU B C 1
ATOM 5554 O O . GLU B 1 339 ? 2.557 -35.594 5.504 1 98 339 GLU B O 1
ATOM 5559 N N . ILE B 1 340 ? 3.385 -33.594 5.082 1 98.06 340 ILE B N 1
ATOM 5560 C CA . ILE B 1 340 ? 2.117 -33.062 4.586 1 98.06 340 ILE B CA 1
ATOM 5561 C C . ILE B 1 340 ? 1.708 -33.812 3.32 1 98.06 340 ILE B C 1
ATOM 5563 O O . ILE B 1 340 ? 0.547 -34.188 3.17 1 98.06 340 ILE B O 1
ATOM 5567 N N . TRP B 1 341 ? 2.676 -34.094 2.424 1 98.5 341 TRP B N 1
ATOM 5568 C CA . TRP B 1 341 ? 2.357 -34.781 1.19 1 98.5 341 TRP B CA 1
ATOM 5569 C C . TRP B 1 341 ? 1.883 -36.219 1.488 1 98.5 341 TRP B C 1
ATOM 5571 O O . TRP B 1 341 ? 0.94 -36.688 0.862 1 98.5 341 TRP B O 1
ATOM 5581 N N . THR B 1 342 ? 2.516 -36.812 2.439 1 98.38 342 THR B N 1
ATOM 5582 C CA . THR B 1 342 ? 2.129 -38.156 2.793 1 98.38 342 THR B CA 1
ATOM 5583 C C . THR B 1 342 ? 0.66 -38.219 3.203 1 98.38 342 THR B C 1
ATOM 5585 O O . THR B 1 342 ? -0.078 -39.094 2.77 1 98.38 342 THR B O 1
ATOM 5588 N N . LYS B 1 343 ? 0.258 -37.25 3.988 1 98.06 343 LYS B N 1
ATOM 5589 C CA . LYS B 1 343 ? -1.133 -37.188 4.43 1 98.06 343 LYS B CA 1
ATOM 5590 C C . LYS B 1 343 ? -2.07 -36.938 3.252 1 98.06 343 LYS B C 1
ATOM 5592 O O . LYS B 1 343 ? -3.129 -37.562 3.146 1 98.06 343 LYS B O 1
ATOM 5597 N N . CYS B 1 344 ? 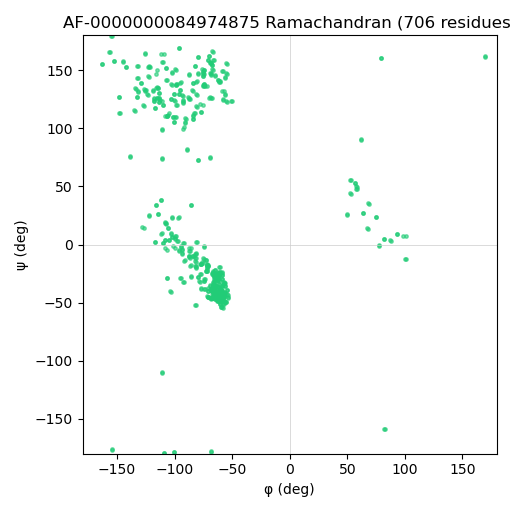-1.698 -36.031 2.4 1 98.56 344 CYS B N 1
ATOM 5598 C CA . CYS B 1 344 ? -2.504 -35.75 1.221 1 98.56 344 CYS B CA 1
ATOM 5599 C C . CYS B 1 344 ? -2.615 -36.969 0.317 1 98.56 344 CYS B C 1
ATOM 5601 O O . CYS B 1 344 ? -3.713 -37.344 -0.11 1 98.56 344 CYS B O 1
ATOM 5603 N N . LYS B 1 345 ? -1.487 -37.594 0.061 1 98.31 345 LYS B N 1
ATOM 5604 C CA . LYS B 1 345 ? -1.424 -38.781 -0.812 1 98.31 345 LYS B CA 1
ATOM 5605 C C . LYS B 1 345 ? -2.303 -39.906 -0.284 1 98.31 345 LYS B C 1
ATOM 5607 O O . LYS B 1 345 ? -3.027 -40.531 -1.049 1 98.31 345 LYS B O 1
ATOM 5612 N N . ASP B 1 346 ? -2.201 -40.094 1.011 1 98 346 ASP B N 1
ATOM 561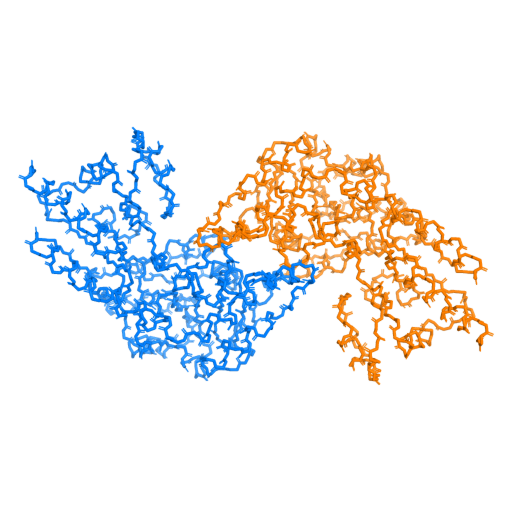3 C CA . ASP B 1 346 ? -2.988 -41.156 1.631 1 98 346 ASP B CA 1
ATOM 5614 C C . ASP B 1 346 ? -4.48 -40.938 1.406 1 98 346 ASP B C 1
ATOM 5616 O O . ASP B 1 346 ? -5.207 -41.844 1.057 1 98 346 ASP B O 1
ATOM 5620 N N . GLU B 1 347 ? -4.926 -39.719 1.641 1 97.94 347 GLU B N 1
ATOM 5621 C CA . GLU B 1 347 ? -6.348 -39.438 1.486 1 97.94 347 GLU B CA 1
ATOM 5622 C C . GLU B 1 347 ? -6.77 -39.5 0.02 1 97.94 347 GLU B C 1
ATOM 5624 O O . GLU B 1 347 ? -7.887 -39.906 -0.297 1 97.94 347 GLU B O 1
ATOM 5629 N N . ILE B 1 348 ? -5.895 -39.062 -0.899 1 98.19 348 ILE B N 1
ATOM 5630 C CA . ILE B 1 348 ? -6.176 -39.156 -2.328 1 98.19 348 ILE B CA 1
ATOM 5631 C C . ILE B 1 348 ? -6.301 -40.625 -2.732 1 98.19 348 ILE B C 1
ATOM 5633 O O . ILE B 1 348 ? -7.242 -41 -3.432 1 98.19 348 ILE B O 1
ATOM 5637 N N . MET B 1 349 ? -5.414 -41.438 -2.238 1 97.19 349 MET B N 1
ATOM 5638 C CA . MET B 1 349 ? -5.422 -42.875 -2.545 1 97.19 349 MET B CA 1
ATOM 5639 C C . MET B 1 349 ? -6.664 -43.562 -1.969 1 97.19 349 MET B C 1
ATOM 5641 O O . MET B 1 349 ? -7.27 -44.406 -2.613 1 97.19 349 MET B O 1
ATOM 5645 N N . ASN B 1 350 ? -6.965 -43.125 -0.735 1 97.56 350 ASN B N 1
ATOM 5646 C CA . ASN B 1 350 ? -8.172 -43.656 -0.12 1 97.56 350 ASN B CA 1
ATOM 5647 C C . ASN B 1 350 ? -9.406 -43.344 -0.965 1 97.56 350 ASN B C 1
ATOM 5649 O O . ASN B 1 350 ? -10.273 -44.219 -1.127 1 97.56 350 ASN B O 1
ATOM 5653 N N . TYR B 1 351 ? -9.484 -42.188 -1.422 1 97.75 351 TYR B N 1
ATOM 5654 C CA . TYR B 1 351 ? -10.617 -41.812 -2.264 1 97.75 351 TYR B CA 1
ATOM 5655 C C . TYR B 1 351 ? -10.656 -42.656 -3.527 1 97.75 351 TYR B C 1
ATOM 5657 O O . TYR B 1 351 ? -11.703 -43.219 -3.887 1 97.75 351 TYR B O 1
ATOM 5665 N N . VAL B 1 352 ? -9.539 -42.812 -4.223 1 96 352 VAL B N 1
ATOM 5666 C CA . VAL B 1 352 ? -9.445 -43.5 -5.5 1 96 352 VAL B CA 1
ATOM 5667 C C . VAL B 1 352 ? -9.75 -45 -5.301 1 96 352 VAL B C 1
ATOM 5669 O O . VAL B 1 352 ? -10.383 -45.625 -6.148 1 96 352 VAL B O 1
ATOM 5672 N N . LYS B 1 353 ? -9.391 -45.5 -4.18 1 95.06 353 LYS B N 1
ATOM 5673 C CA . LYS B 1 353 ? -9.609 -46.906 -3.891 1 95.06 353 LYS B CA 1
ATOM 5674 C C . LYS B 1 353 ? -11.078 -47.188 -3.602 1 95.06 353 LYS B C 1
ATOM 5676 O O . LYS B 1 353 ? -11.578 -48.281 -3.893 1 95.06 353 LYS B O 1
ATOM 5681 N N . ASN B 1 354 ? -11.719 -46.188 -3.045 1 95 354 ASN B N 1
ATOM 5682 C CA . ASN B 1 354 ? -13.07 -46.438 -2.553 1 95 354 ASN B CA 1
ATOM 5683 C C . ASN B 1 354 ? -14.117 -45.906 -3.537 1 95 354 ASN B C 1
ATOM 5685 O O . ASN B 1 354 ? -15.32 -46 -3.279 1 95 354 ASN B O 1
ATOM 5689 N N . HIS B 1 355 ? -13.711 -45.344 -4.555 1 89.12 355 HIS B N 1
ATOM 5690 C CA . HIS B 1 355 ? -14.633 -44.812 -5.555 1 89.12 355 HIS B CA 1
ATOM 5691 C C . HIS B 1 355 ? -14.227 -45.25 -6.957 1 89.12 355 HIS B C 1
ATOM 5693 O O . HIS B 1 355 ? -15.086 -45.406 -7.836 1 89.12 355 HIS B O 1
#

Solvent-accessible surface area (backbone atoms only — not comparable to full-atom values): 35933 Å² total; per-residue (Å²): 130,81,66,67,90,58,59,78,42,64,69,60,40,27,59,58,67,74,45,81,72,53,96,61,66,49,73,30,32,42,62,49,34,70,84,38,55,55,69,64,54,66,72,45,46,76,66,47,63,74,40,29,48,42,68,30,46,72,68,33,58,68,26,34,52,51,52,14,58,75,59,70,49,58,49,71,22,44,35,69,24,35,13,42,46,38,42,50,39,26,51,21,55,73,45,49,58,33,37,31,33,38,54,29,54,37,61,57,64,58,57,53,37,25,50,67,30,55,32,43,79,44,77,44,65,42,76,34,69,43,71,61,38,66,54,64,68,59,48,54,66,59,54,72,75,24,49,29,36,44,41,54,37,31,19,43,62,34,10,26,62,62,57,34,68,62,53,51,50,50,52,64,71,36,66,82,26,31,35,39,38,36,30,45,43,29,72,44,46,90,50,80,46,54,61,64,68,49,27,82,76,36,67,43,32,37,34,36,33,39,46,25,32,71,42,13,25,39,3,48,27,35,19,32,30,35,10,60,57,27,56,65,39,53,72,67,48,43,72,40,51,38,32,27,55,32,30,54,50,48,44,57,54,76,67,40,61,64,60,48,52,51,52,30,52,56,32,51,56,50,42,52,49,50,52,53,56,42,44,74,74,50,27,51,59,26,56,39,48,36,51,31,32,22,36,25,70,45,86,91,56,57,50,68,59,52,53,52,50,37,40,72,72,16,37,37,65,22,75,24,66,77,26,58,91,41,72,35,55,34,35,32,40,34,45,66,48,72,70,58,47,51,55,50,48,50,55,52,49,50,49,63,73,74,103,130,81,65,67,92,58,58,79,43,63,68,61,40,26,60,58,66,74,45,78,73,52,96,61,69,49,72,30,31,41,63,49,32,69,83,39,55,54,70,64,54,66,72,46,47,76,67,47,61,74,40,29,47,42,68,30,45,72,69,33,60,68,27,35,51,51,52,14,58,76,58,71,49,58,49,70,21,43,36,69,24,35,13,42,47,36,42,51,38,27,51,21,54,75,45,49,58,34,38,31,34,38,55,29,55,38,59,58,64,58,57,53,36,26,52,68,29,56,32,44,79,43,79,43,65,44,77,33,69,42,71,62,39,66,54,64,68,60,49,53,67,59,54,72,76,24,48,29,37,44,42,54,39,31,20,44,60,34,10,26,63,62,57,34,67,62,54,51,50,50,51,65,72,38,65,81,24,32,36,39,36,36,31,46,42,30,71,45,46,90,50,80,46,54,60,63,69,49,26,82,76,36,67,43,32,36,34,36,33,38,46,24,32,71,44,13,25,38,3,48,27,34,19,31,31,36,10,62,58,28,55,66,39,55,73,67,47,44,73,42,52,39,32,27,56,32,30,53,48,48,44,58,54,76,68,41,60,65,59,47,51,52,51,31,52,56,32,51,54,51,42,53,49,50,52,53,56,41,43,74,74,51,28,51,59,26,56,39,50,36,51,33,32,23,37,26,70,45,85,90,57,57,51,68,59,53,51,51,50,36,40,72,71,16,37,37,63,22,77,24,64,78,25,59,92,42,72,35,55,34,36,30,40,33,45,68,49,72,69,57,46,51,54,51,50,51,53,52,49,52,49,62,73,74,102

Organism: NCBI:txid1224748